Protein AF-0000000083162204 (afdb_homodimer)

Secondary structure (DSSP, 8-state):
-PEEEEEEEEE-TTSSHHHHHHHHHHS---SS-----SEEEEEEEEETTEEEEEEEEE--SS---HHHHHHHHHH-SEEEEEEETT-HHHHHHHHHHHHHHHHHHHHHHHH-SS---S--SS---S-EEEEEE-TT--TT--S-HHHHHHHHHHTT-EEEE-BTTTTBSHHHHHHHHHHHHHHHHHHHHHHHHHHHHHSS----------------------/-PEEEEEEEEE-TTSSHHHHHHHHHH----S------SEEEEEEEEETTEEEEEEEEE--SS---HHHHHHHHHH-SEEEEEEETT-HHHHHHHHHHHHHHHHHHHHHHHH-SS------SS---S-EEEEEE-TT--TT--S-HHHHHHHHHHTT-EEEE-BTTTTBSHHHHHHHHHHHHHHHHHHHHHHHHHHHHTTTT---------------------

Structure (mmCIF, N/CA/C/O backbone):
data_AF-0000000083162204-model_v1
#
loop_
_entity.id
_entity.type
_entity.pdbx_description
1 polymer 'P-loop containing nucleoside triphosphate hydrolase protein'
#
loop_
_atom_site.group_PDB
_atom_site.id
_atom_site.type_symbol
_atom_site.label_atom_id
_atom_site.label_alt_id
_atom_site.label_comp_id
_atom_site.label_asym_id
_atom_site.label_entity_id
_atom_site.label_seq_id
_atom_site.pdbx_PDB_ins_code
_atom_site.Cartn_x
_atom_site.Cartn_y
_atom_site.Cartn_z
_atom_site.occupancy
_atom_site.B_iso_or_equiv
_atom_site.auth_seq_id
_atom_site.auth_comp_id
_atom_site.auth_asym_id
_atom_site.auth_atom_id
_atom_site.pdbx_PDB_model_num
ATOM 1 N N . MET A 1 1 ? -14 3.074 -16.078 1 61.66 1 MET A N 1
ATOM 2 C CA . MET A 1 1 ? -13.148 3.105 -14.898 1 61.66 1 MET A CA 1
ATOM 3 C C . MET A 1 1 ? -12.094 2.002 -14.953 1 61.66 1 MET A C 1
ATOM 5 O O . MET A 1 1 ? -12.344 0.926 -15.5 1 61.66 1 MET A O 1
ATOM 9 N N . PRO A 1 2 ? -10.898 2.344 -14.672 1 74.44 2 PRO A N 1
ATOM 10 C CA . PRO A 1 2 ? -9.891 1.287 -14.805 1 74.44 2 PRO A CA 1
ATOM 11 C C . PRO A 1 2 ? -10.258 0.029 -14.016 1 74.44 2 PRO A C 1
ATOM 13 O O . PRO A 1 2 ? -10.906 0.115 -12.969 1 74.44 2 PRO A O 1
ATOM 16 N N . ASP A 1 3 ? -9.992 -1.055 -14.664 1 86 3 ASP A N 1
ATOM 17 C CA . ASP A 1 3 ? -10.281 -2.316 -13.992 1 86 3 ASP A CA 1
ATOM 18 C C . ASP A 1 3 ? -9.359 -2.521 -12.797 1 86 3 ASP A C 1
ATOM 20 O O . ASP A 1 3 ? -8.203 -2.09 -12.812 1 86 3 ASP A O 1
ATOM 24 N N . ARG A 1 4 ? -9.867 -3.037 -11.766 1 89.56 4 ARG A N 1
ATOM 25 C CA . ARG A 1 4 ? -9.094 -3.406 -10.586 1 89.56 4 ARG A CA 1
ATOM 26 C C . ARG A 1 4 ? -8.742 -4.891 -10.602 1 89.56 4 ARG A C 1
ATOM 28 O O . ARG A 1 4 ? -9.594 -5.73 -10.898 1 89.56 4 ARG A O 1
ATOM 35 N N . VAL A 1 5 ? -7.477 -5.164 -10.367 1 92.5 5 VAL A N 1
ATOM 36 C CA . VAL A 1 5 ? -7.012 -6.543 -10.352 1 92.5 5 VAL A CA 1
ATOM 37 C C . VAL A 1 5 ? -6.469 -6.887 -8.961 1 92.5 5 VAL A C 1
ATOM 39 O O . VAL A 1 5 ? -5.535 -6.246 -8.477 1 92.5 5 VAL A O 1
ATOM 42 N N . LYS A 1 6 ? -7.074 -7.867 -8.359 1 94 6 LYS A N 1
ATOM 43 C CA . LYS A 1 6 ? -6.605 -8.312 -7.055 1 94 6 LYS A CA 1
ATOM 44 C C . LYS A 1 6 ? -5.531 -9.391 -7.195 1 94 6 LYS A C 1
ATOM 46 O O . LYS A 1 6 ? -5.812 -10.492 -7.676 1 94 6 LYS A O 1
ATOM 51 N N . VAL A 1 7 ? -4.367 -9.016 -6.738 1 94.88 7 VAL A N 1
ATOM 52 C CA . VAL A 1 7 ? -3.219 -9.906 -6.863 1 94.88 7 VAL A CA 1
ATOM 53 C C . VAL A 1 7 ? -2.777 -10.375 -5.477 1 94.88 7 VAL A C 1
ATOM 55 O O . VAL A 1 7 ? -2.551 -9.555 -4.582 1 94.88 7 VAL A O 1
ATOM 58 N N . VAL A 1 8 ? -2.672 -11.688 -5.297 1 95.25 8 VAL A N 1
ATOM 59 C CA . VAL A 1 8 ? -2.182 -12.234 -4.039 1 95.25 8 VAL A CA 1
ATOM 60 C C . VAL A 1 8 ? -0.792 -12.836 -4.242 1 95.25 8 VAL A C 1
ATOM 62 O O . VAL A 1 8 ? -0.603 -13.703 -5.094 1 95.25 8 VAL A O 1
ATOM 65 N N . VAL A 1 9 ? 0.174 -12.344 -3.459 1 96.12 9 VAL A N 1
ATOM 66 C CA . VAL A 1 9 ? 1.549 -12.82 -3.557 1 96.12 9 VAL A CA 1
ATOM 67 C C . VAL A 1 9 ? 1.85 -13.773 -2.4 1 96.12 9 VAL A C 1
ATOM 69 O O . VAL A 1 9 ? 1.73 -13.398 -1.231 1 96.12 9 VAL A O 1
ATOM 72 N N . VAL A 1 10 ? 2.25 -15.016 -2.752 1 95.19 10 VAL A N 1
ATOM 73 C CA . VAL A 1 10 ? 2.436 -16.062 -1.755 1 95.19 10 VAL A CA 1
ATOM 74 C C . VAL A 1 10 ? 3.818 -16.688 -1.917 1 95.19 10 VAL A C 1
ATOM 76 O O . VAL A 1 10 ? 4.352 -16.75 -3.027 1 95.19 10 VAL A O 1
ATOM 79 N N . GLY A 1 11 ? 4.375 -17.109 -0.821 1 96.19 11 GLY A N 1
ATOM 80 C CA . GLY A 1 11 ? 5.668 -17.781 -0.78 1 96.19 11 GLY A CA 1
ATOM 81 C C . GLY A 1 11 ? 6.281 -17.797 0.606 1 96.19 11 GLY A C 1
ATOM 82 O O . GLY A 1 11 ? 5.762 -17.188 1.533 1 96.19 11 GLY A O 1
ATOM 83 N N . ASP A 1 12 ? 7.438 -18.438 0.672 1 96.12 12 ASP A N 1
ATOM 84 C CA . ASP A 1 12 ? 8.125 -18.562 1.956 1 96.12 12 ASP A CA 1
ATOM 85 C C . ASP A 1 12 ? 8.609 -17.203 2.453 1 96.12 12 ASP A C 1
ATOM 87 O O . ASP A 1 12 ? 8.719 -16.25 1.673 1 96.12 12 ASP A O 1
ATOM 91 N N . GLU A 1 13 ? 8.828 -17.203 3.812 1 94.62 13 GLU A N 1
ATOM 92 C CA . GLU A 1 13 ? 9.5 -16.031 4.371 1 94.62 13 GLU A CA 1
ATOM 93 C C . GLU A 1 13 ? 10.906 -15.875 3.787 1 94.62 13 GLU A C 1
ATOM 95 O O . GLU A 1 13 ? 11.625 -16.859 3.619 1 94.62 13 GLU A O 1
ATOM 100 N N . GLY A 1 14 ? 11.18 -14.648 3.328 1 94.69 14 GLY A N 1
ATOM 101 C CA . GLY A 1 14 ? 12.555 -14.359 2.936 1 94.69 14 GLY A CA 1
ATOM 102 C C . GLY A 1 14 ? 12.797 -14.547 1.451 1 94.69 14 GLY A C 1
ATOM 103 O O . GLY A 1 14 ? 13.891 -14.25 0.955 1 94.69 14 GLY A O 1
ATOM 104 N N . VAL A 1 15 ? 11.789 -15.031 0.707 1 97.25 15 VAL A N 1
ATOM 105 C CA . VAL A 1 15 ? 12.031 -15.312 -0.704 1 97.25 15 VAL A CA 1
ATOM 106 C C . VAL A 1 15 ? 12.047 -14.008 -1.495 1 97.25 15 VAL A C 1
ATOM 108 O O . VAL A 1 15 ? 12.492 -13.969 -2.645 1 97.25 15 VAL A O 1
ATOM 111 N N . GLY A 1 16 ? 11.461 -12.922 -0.938 1 96.69 16 GLY A N 1
ATOM 112 C CA . GLY A 1 16 ? 11.516 -11.625 -1.58 1 96.69 16 GLY A CA 1
ATOM 113 C C . GLY A 1 16 ? 10.164 -11.148 -2.082 1 96.69 16 GLY A C 1
ATOM 114 O O . GLY A 1 16 ? 10.086 -10.383 -3.049 1 96.69 16 GLY A O 1
ATOM 115 N N . LYS A 1 17 ? 9.039 -11.656 -1.472 1 96.75 17 LYS A N 1
ATOM 116 C CA . LYS A 1 17 ? 7.703 -11.195 -1.852 1 96.75 17 LYS A CA 1
ATOM 117 C C . LYS A 1 17 ? 7.582 -9.68 -1.716 1 96.75 17 LYS A C 1
ATOM 119 O O . LYS A 1 17 ? 7.203 -8.992 -2.668 1 96.75 17 LYS A O 1
ATOM 124 N N . SER A 1 18 ? 7.93 -9.211 -0.533 1 93.44 18 SER A N 1
ATOM 125 C CA . SER A 1 18 ? 7.828 -7.781 -0.262 1 93.44 18 SER A CA 1
ATOM 126 C C . SER A 1 18 ? 8.781 -6.984 -1.144 1 93.44 18 SER A C 1
ATOM 128 O O . SER A 1 18 ? 8.445 -5.891 -1.601 1 93.44 18 SER A O 1
ATOM 130 N N . ALA A 1 19 ? 9.953 -7.523 -1.341 1 95.19 19 ALA A N 1
ATOM 131 C CA . ALA A 1 19 ? 10.93 -6.836 -2.184 1 95.19 19 ALA A CA 1
ATOM 132 C C . ALA A 1 19 ? 10.406 -6.676 -3.607 1 95.19 19 ALA A C 1
ATOM 134 O O . ALA A 1 19 ? 10.578 -5.621 -4.223 1 95.19 19 ALA A O 1
ATOM 135 N N . LEU A 1 20 ? 9.789 -7.723 -4.164 1 96.38 20 LEU A N 1
ATOM 136 C CA . LEU A 1 20 ? 9.211 -7.664 -5.504 1 96.38 20 LEU A CA 1
ATOM 137 C C . LEU A 1 20 ? 8.117 -6.605 -5.578 1 96.38 20 LEU A C 1
ATOM 139 O O . LEU A 1 20 ? 8.078 -5.82 -6.527 1 96.38 20 LEU A O 1
ATOM 143 N N . ILE A 1 21 ? 7.297 -6.586 -4.562 1 94.94 21 ILE A N 1
ATOM 144 C CA . ILE A 1 21 ? 6.164 -5.672 -4.527 1 94.94 21 ILE A CA 1
ATOM 145 C C . ILE A 1 21 ? 6.668 -4.23 -4.418 1 94.94 21 ILE A C 1
ATOM 147 O O . ILE A 1 21 ? 6.184 -3.346 -5.125 1 94.94 21 ILE A O 1
ATOM 151 N N . LEU A 1 22 ? 7.613 -3.98 -3.582 1 92.31 22 LEU A N 1
ATOM 152 C CA . LEU A 1 22 ? 8.172 -2.646 -3.396 1 92.31 22 LEU A CA 1
ATOM 153 C C . LEU A 1 22 ? 8.859 -2.164 -4.668 1 92.31 22 LEU A C 1
ATOM 155 O O . LEU A 1 22 ? 8.75 -0.992 -5.035 1 92.31 22 LEU A O 1
ATOM 159 N N . ARG A 1 23 ? 9.562 -3.072 -5.273 1 93.38 23 ARG A N 1
ATOM 160 C CA . ARG A 1 23 ? 10.211 -2.732 -6.535 1 93.38 23 ARG A CA 1
ATOM 161 C C . ARG A 1 23 ? 9.18 -2.367 -7.602 1 93.38 23 ARG A C 1
ATOM 163 O O . ARG A 1 23 ? 9.328 -1.355 -8.289 1 93.38 23 ARG A O 1
ATOM 170 N N . LEU A 1 24 ? 8.148 -3.152 -7.688 1 93.19 24 LEU A N 1
ATOM 171 C CA . LEU A 1 24 ? 7.098 -2.936 -8.68 1 93.19 24 LEU A CA 1
ATOM 172 C C . LEU A 1 24 ? 6.391 -1.607 -8.438 1 93.19 24 LEU A C 1
ATOM 174 O O . LEU A 1 24 ? 6.238 -0.806 -9.367 1 93.19 24 LEU A O 1
ATOM 178 N N . CYS A 1 25 ? 6.031 -1.373 -7.211 1 90.94 25 CYS A N 1
ATOM 179 C CA . CYS A 1 25 ? 5.117 -0.274 -6.914 1 90.94 25 CYS A CA 1
ATOM 180 C C . CYS A 1 25 ? 5.887 1.019 -6.664 1 90.94 25 CYS A C 1
ATOM 182 O O . CYS A 1 25 ? 5.383 2.109 -6.941 1 90.94 25 CYS A O 1
ATOM 184 N N . PHE A 1 26 ? 7.133 0.895 -6.207 1 87.5 26 PHE A N 1
ATOM 185 C CA . PHE A 1 26 ? 7.77 2.119 -5.734 1 87.5 26 PHE A CA 1
ATOM 186 C C . PHE A 1 26 ? 9.211 2.203 -6.223 1 87.5 26 PHE A C 1
ATOM 188 O O . PHE A 1 26 ? 9.961 3.092 -5.809 1 87.5 26 PHE A O 1
ATOM 195 N N . ASP A 1 27 ? 9.594 1.269 -7.039 1 89.62 27 ASP A N 1
ATOM 196 C CA . ASP A 1 27 ? 10.953 1.229 -7.555 1 89.62 27 ASP A CA 1
ATOM 197 C C . ASP A 1 27 ? 11.977 1.289 -6.422 1 89.62 27 ASP A C 1
ATOM 199 O O . ASP A 1 27 ? 12.914 2.084 -6.465 1 89.62 27 ASP A O 1
ATOM 203 N N . HIS A 1 28 ? 11.648 0.49 -5.41 1 88.06 28 HIS A N 1
ATOM 204 C CA . HIS A 1 28 ? 12.492 0.497 -4.219 1 88.06 28 HIS A CA 1
ATOM 205 C C . HIS A 1 28 ? 12.938 -0.914 -3.852 1 88.06 28 HIS A C 1
ATOM 207 O O . HIS A 1 28 ? 12.172 -1.87 -3.992 1 88.06 28 HIS A O 1
ATOM 213 N N . PHE A 1 29 ? 14.211 -0.949 -3.51 1 90.38 29 PHE A N 1
ATOM 214 C CA . PHE A 1 29 ? 14.742 -2.178 -2.932 1 90.38 29 PHE A CA 1
ATOM 215 C C . PHE A 1 29 ? 15.484 -1.887 -1.633 1 90.38 29 PHE A C 1
ATOM 217 O O . PHE A 1 29 ? 16.391 -1.05 -1.603 1 90.38 29 PHE A O 1
ATOM 224 N N . SER A 1 30 ? 14.828 -2.738 -0.616 1 82.81 30 SER A N 1
ATOM 225 C CA . SER A 1 30 ? 15.516 -2.625 0.665 1 82.81 30 SER A CA 1
ATOM 226 C C . SER A 1 30 ? 16.438 -3.811 0.9 1 82.81 30 SER A C 1
ATOM 228 O O . SER A 1 30 ? 16.125 -4.938 0.506 1 82.81 30 SER A O 1
ATOM 230 N N . GLY A 1 31 ? 17.734 -3.619 1.082 1 79.44 31 GLY A N 1
ATOM 231 C CA . GLY A 1 31 ? 18.672 -4.703 1.36 1 79.44 31 GLY A CA 1
ATOM 232 C C . GLY A 1 31 ? 18.391 -5.406 2.674 1 79.44 31 GLY A C 1
ATOM 233 O O . GLY A 1 31 ? 19.047 -6.391 3.01 1 79.44 31 GLY A O 1
ATOM 234 N N . THR A 1 32 ? 17.344 -5.004 3.422 1 77.94 32 THR A N 1
ATOM 235 C CA . THR A 1 32 ? 17.031 -5.59 4.723 1 77.94 32 THR A CA 1
ATOM 236 C C . THR A 1 32 ? 15.695 -6.328 4.68 1 77.94 32 THR A C 1
ATOM 238 O O . THR A 1 32 ? 14.75 -5.879 4.027 1 77.94 32 THR A O 1
ATOM 241 N N . HIS A 1 33 ? 15.75 -7.496 5.266 1 79.31 33 HIS A N 1
ATOM 242 C CA . HIS A 1 33 ? 14.516 -8.266 5.379 1 79.31 33 HIS A CA 1
ATOM 243 C C . HIS A 1 33 ? 13.789 -7.949 6.68 1 79.31 33 HIS A C 1
ATOM 245 O O . HIS A 1 33 ? 14.391 -7.984 7.758 1 79.31 33 HIS A O 1
ATOM 251 N N . GLU A 1 34 ? 12.562 -7.57 6.512 1 79.19 34 GLU A N 1
ATOM 252 C CA . GLU A 1 34 ? 11.641 -7.457 7.637 1 79.19 34 GLU A CA 1
ATOM 253 C C . GLU A 1 34 ? 10.422 -8.359 7.445 1 79.19 34 GLU A C 1
ATOM 255 O O . GLU A 1 34 ? 9.781 -8.328 6.391 1 79.19 34 GLU A O 1
ATOM 260 N N . ALA A 1 35 ? 10.289 -9.188 8.492 1 81.44 35 ALA A N 1
ATOM 261 C CA . ALA A 1 35 ? 9.141 -10.086 8.398 1 81.44 35 ALA A CA 1
ATOM 262 C C . ALA A 1 35 ? 7.855 -9.312 8.125 1 81.44 35 ALA A C 1
ATOM 264 O O . ALA A 1 35 ? 7.613 -8.266 8.727 1 81.44 35 ALA A O 1
ATOM 265 N N . THR A 1 36 ? 7.18 -9.852 7.176 1 81.94 36 THR A N 1
ATOM 266 C CA . THR A 1 36 ? 5.984 -9.148 6.73 1 81.94 36 THR A CA 1
ATOM 267 C C . THR A 1 36 ? 4.758 -9.609 7.508 1 81.94 36 THR A C 1
ATOM 269 O O . THR A 1 36 ? 4.602 -10.805 7.77 1 81.94 36 THR A O 1
ATOM 272 N N . ALA A 1 37 ? 4.078 -8.602 7.918 1 84 37 ALA A N 1
ATOM 273 C CA . ALA A 1 37 ? 2.689 -8.891 8.266 1 84 37 ALA A CA 1
ATOM 274 C C . ALA A 1 37 ? 1.81 -8.938 7.02 1 84 37 ALA A C 1
ATOM 276 O O . ALA A 1 37 ? 2.316 -9.023 5.898 1 84 37 ALA A O 1
ATOM 277 N N . ASP A 1 38 ? 0.421 -9.023 7.074 1 82.38 38 ASP A N 1
ATOM 278 C CA . ASP A 1 38 ? -0.467 -8.977 5.914 1 82.38 38 ASP A CA 1
ATOM 279 C C . ASP A 1 38 ? -0.758 -7.539 5.5 1 82.38 38 ASP A C 1
ATOM 281 O O . ASP A 1 38 ? -1.565 -6.855 6.133 1 82.38 38 ASP A O 1
ATOM 285 N N . ASP A 1 39 ? 0.045 -7.129 4.48 1 88.94 39 ASP A N 1
ATOM 286 C CA . ASP A 1 39 ? -0.05 -5.762 3.984 1 88.94 39 ASP A CA 1
ATOM 287 C C . ASP A 1 39 ? -0.672 -5.723 2.59 1 88.94 39 ASP A C 1
ATOM 289 O O . ASP A 1 39 ? -0.702 -6.738 1.892 1 88.94 39 ASP A O 1
ATOM 293 N N . SER A 1 40 ? -1.24 -4.625 2.301 1 92.88 40 SER A N 1
ATOM 294 C CA . SER A 1 40 ? -1.782 -4.488 0.954 1 92.88 40 SER A CA 1
ATOM 295 C C . SER A 1 40 ? -1.433 -3.133 0.352 1 92.88 40 SER A C 1
ATOM 297 O O . SER A 1 40 ? -1.23 -2.158 1.079 1 92.88 40 SER A O 1
ATOM 299 N N . ILE A 1 41 ? -1.244 -3.145 -0.912 1 93.69 41 ILE A N 1
ATOM 300 C CA . ILE A 1 41 ? -0.942 -1.939 -1.678 1 93.69 41 ILE A CA 1
ATOM 301 C C . ILE A 1 41 ? -1.888 -1.837 -2.873 1 93.69 41 ILE A C 1
ATOM 303 O O . ILE A 1 41 ? -2.08 -2.811 -3.605 1 93.69 41 ILE A O 1
ATOM 307 N N . ARG A 1 42 ? -2.539 -0.731 -2.988 1 92.44 42 ARG A N 1
ATOM 308 C CA . ARG A 1 42 ? -3.291 -0.424 -4.203 1 92.44 42 ARG A CA 1
ATOM 309 C C . ARG A 1 42 ? -2.582 0.642 -5.031 1 92.44 42 ARG A C 1
ATOM 311 O O . ARG A 1 42 ? -2.367 1.761 -4.559 1 92.44 42 ARG A O 1
ATOM 318 N N . LYS A 1 43 ? -2.254 0.245 -6.188 1 91.69 43 LYS A N 1
ATOM 319 C CA . LYS A 1 43 ? -1.462 1.114 -7.051 1 91.69 43 LYS A CA 1
ATOM 320 C C . LYS A 1 43 ? -2.014 1.124 -8.477 1 91.69 43 LYS A C 1
ATOM 322 O O . LYS A 1 43 ? -2.348 0.072 -9.023 1 91.69 43 LYS A O 1
ATOM 327 N N . THR A 1 44 ? -2.168 2.346 -8.992 1 87.5 44 THR A N 1
ATOM 328 C CA . THR A 1 44 ? -2.529 2.463 -10.398 1 87.5 44 THR A CA 1
ATOM 329 C C . THR A 1 44 ? -1.346 2.105 -11.289 1 87.5 44 THR A C 1
ATOM 331 O O . THR A 1 44 ? -0.211 2.5 -11.016 1 87.5 44 THR A O 1
ATOM 334 N N . ALA A 1 45 ? -1.592 1.302 -12.344 1 87.06 45 ALA A N 1
ATOM 335 C CA . ALA A 1 45 ? -0.558 0.866 -13.281 1 87.06 45 ALA A CA 1
ATOM 336 C C . ALA A 1 45 ? -1.099 0.8 -14.703 1 87.06 45 ALA A C 1
ATOM 338 O O . ALA A 1 45 ? -2.309 0.905 -14.922 1 87.06 45 ALA A O 1
ATOM 339 N N . VAL A 1 46 ? -0.164 0.81 -15.656 1 88 46 VAL A N 1
ATOM 340 C CA . VAL A 1 46 ? -0.519 0.624 -17.062 1 88 46 VAL A CA 1
ATOM 341 C C . VAL A 1 46 ? 0.051 -0.699 -17.562 1 88 46 VAL A C 1
ATOM 343 O O . VAL A 1 46 ? 1.263 -0.921 -17.516 1 88 46 VAL A O 1
ATOM 346 N N . VAL A 1 47 ? -0.859 -1.57 -17.969 1 89.38 47 VAL A N 1
ATOM 347 C CA . VAL A 1 47 ? -0.473 -2.857 -18.547 1 89.38 47 VAL A CA 1
ATOM 348 C C . VAL A 1 47 ? -0.945 -2.941 -20 1 89.38 47 VAL A C 1
ATOM 350 O O . VAL A 1 47 ? -2.145 -2.861 -20.266 1 89.38 47 VAL A O 1
ATOM 353 N N . ASP A 1 48 ? 0.058 -3.141 -20.938 1 86.5 48 ASP A N 1
ATOM 354 C CA . ASP A 1 48 ? -0.212 -3.203 -22.375 1 86.5 48 ASP A CA 1
ATOM 355 C C . ASP A 1 48 ? -1.039 -2.002 -22.828 1 86.5 48 ASP A C 1
ATOM 357 O O . ASP A 1 48 ? -2.049 -2.162 -23.516 1 86.5 48 ASP A O 1
ATOM 361 N N . GLY A 1 49 ? -0.786 -0.863 -22.328 1 87 49 GLY A N 1
ATOM 362 C CA . GLY A 1 49 ? -1.376 0.393 -22.766 1 87 49 GLY A CA 1
ATOM 363 C C . GLY A 1 49 ? -2.695 0.7 -22.078 1 87 49 GLY A C 1
ATOM 364 O O . GLY A 1 49 ? -3.295 1.75 -22.328 1 87 49 GLY A O 1
ATOM 365 N N . GLN A 1 50 ? -3.152 -0.203 -21.281 1 89.69 50 GLN A N 1
ATOM 366 C CA . GLN A 1 50 ? -4.422 -0.003 -20.594 1 89.69 50 GLN A CA 1
ATOM 367 C C . GLN A 1 50 ? -4.207 0.193 -19.094 1 89.69 50 GLN A C 1
ATOM 369 O O . GLN A 1 50 ? -3.492 -0.583 -18.453 1 89.69 50 GLN A O 1
ATOM 374 N N . GLU A 1 51 ? -4.844 1.216 -18.562 1 88.62 51 GLU A N 1
ATOM 375 C CA . GLU A 1 51 ? -4.738 1.532 -17.141 1 88.62 51 GLU A CA 1
ATOM 376 C C . GLU A 1 51 ? -5.477 0.505 -16.297 1 88.62 51 GLU A C 1
ATOM 378 O O . GLU A 1 51 ? -6.508 -0.028 -16.703 1 88.62 51 GLU A O 1
ATOM 383 N N . CYS A 1 52 ? -4.957 0.218 -15.188 1 90.25 52 CYS A N 1
ATOM 384 C CA . CYS A 1 52 ? -5.621 -0.624 -14.195 1 90.25 52 CYS A CA 1
ATOM 385 C C . CYS A 1 52 ? -5.141 -0.291 -12.789 1 90.25 52 CYS A C 1
ATOM 387 O O . CYS A 1 52 ? -4.172 0.449 -12.617 1 90.25 52 CYS A O 1
ATOM 389 N N . VAL A 1 53 ? -5.906 -0.7 -11.82 1 92.31 53 VAL A N 1
ATOM 390 C CA . VAL A 1 53 ? -5.508 -0.585 -10.422 1 92.31 53 VAL A CA 1
ATOM 391 C C . VAL A 1 53 ? -5.094 -1.956 -9.891 1 92.31 53 VAL A C 1
ATOM 393 O O . VAL A 1 53 ? -5.898 -2.891 -9.875 1 92.31 53 VAL A O 1
ATOM 396 N N . LEU A 1 54 ? -3.828 -2.037 -9.531 1 93.62 54 LEU A N 1
ATOM 397 C CA . LEU A 1 54 ? -3.35 -3.26 -8.898 1 93.62 54 LEU A CA 1
ATOM 398 C C . LEU A 1 54 ? -3.619 -3.23 -7.395 1 93.62 54 LEU A C 1
ATOM 400 O O . LEU A 1 54 ? -3.209 -2.295 -6.703 1 93.62 54 LEU A O 1
ATOM 404 N N . ASP A 1 55 ? -4.402 -4.148 -6.969 1 94.69 55 ASP A N 1
ATOM 405 C CA . ASP A 1 55 ? -4.637 -4.379 -5.547 1 94.69 55 ASP A CA 1
ATOM 406 C C . ASP A 1 55 ? -3.865 -5.602 -5.055 1 94.69 55 ASP A C 1
ATOM 408 O O . ASP A 1 55 ? -4.34 -6.734 -5.176 1 94.69 55 ASP A O 1
ATOM 412 N N . ILE A 1 56 ? -2.738 -5.277 -4.406 1 95.81 56 ILE A N 1
ATOM 413 C CA . ILE A 1 56 ? -1.772 -6.336 -4.129 1 95.81 56 ILE A CA 1
ATOM 414 C C . ILE A 1 56 ? -1.807 -6.684 -2.643 1 95.81 56 ILE A C 1
ATOM 416 O O . ILE A 1 56 ? -1.691 -5.805 -1.787 1 95.81 56 ILE A O 1
ATOM 420 N N . ILE A 1 57 ? -1.97 -7.941 -2.389 1 94.56 57 ILE A N 1
ATOM 421 C CA . ILE A 1 57 ? -1.882 -8.453 -1.024 1 94.56 57 ILE A CA 1
ATOM 422 C C . ILE A 1 57 ? -0.528 -9.125 -0.812 1 94.56 57 ILE A C 1
ATOM 424 O O . ILE A 1 57 ? -0.199 -10.102 -1.494 1 94.56 57 ILE A O 1
ATOM 428 N N . ASP A 1 58 ? 0.25 -8.531 0.071 1 94.69 58 ASP A N 1
ATOM 429 C CA . ASP A 1 58 ? 1.518 -9.109 0.511 1 94.69 58 ASP A CA 1
ATOM 430 C C . ASP A 1 58 ? 1.318 -10.008 1.728 1 94.69 58 ASP A C 1
ATOM 432 O O . ASP A 1 58 ? 1.2 -9.523 2.854 1 94.69 58 ASP A O 1
ATOM 436 N N . THR A 1 59 ? 1.352 -11.266 1.487 1 93.44 59 THR A N 1
ATOM 437 C CA . THR A 1 59 ? 1.069 -12.203 2.57 1 93.44 59 THR A CA 1
ATOM 438 C C . THR A 1 59 ? 2.326 -12.477 3.393 1 93.44 59 THR A C 1
ATOM 440 O O . THR A 1 59 ? 3.443 -12.352 2.887 1 93.44 59 THR A O 1
ATOM 443 N N . ALA A 1 60 ? 2.131 -12.836 4.652 1 90.31 60 ALA A N 1
ATOM 444 C CA . ALA A 1 60 ? 3.26 -13.297 5.457 1 90.31 60 ALA A CA 1
ATOM 445 C C . ALA A 1 60 ? 3.777 -14.641 4.957 1 90.31 60 ALA A C 1
ATOM 447 O O . ALA A 1 60 ? 2.998 -15.492 4.523 1 90.31 60 ALA A O 1
ATOM 448 N N . GLY A 1 61 ? 5.105 -14.836 5.004 1 85.06 61 GLY A N 1
ATOM 449 C CA . GLY A 1 61 ? 5.699 -16.094 4.562 1 85.06 61 GLY A CA 1
ATOM 450 C C . GLY A 1 61 ? 5.629 -17.188 5.605 1 85.06 61 GLY A C 1
ATOM 451 O O . GLY A 1 61 ? 6 -18.328 5.34 1 85.06 61 GLY A O 1
ATOM 452 N N . ARG A 1 62 ? 5.223 -16.797 6.707 1 82.88 62 ARG A N 1
ATOM 453 C CA . ARG A 1 62 ? 5.031 -17.797 7.762 1 82.88 62 ARG A CA 1
ATOM 454 C C . ARG A 1 62 ? 3.625 -18.375 7.715 1 82.88 62 ARG A C 1
ATOM 456 O O . ARG A 1 62 ? 2.803 -17.969 6.891 1 82.88 62 ARG A O 1
ATOM 463 N N . GLU A 1 63 ? 3.518 -19.359 8.516 1 75.62 63 GLU A N 1
ATOM 464 C CA . GLU A 1 63 ? 2.201 -19.984 8.602 1 75.62 63 GLU A CA 1
ATOM 465 C C . GLU A 1 63 ? 1.129 -18.969 8.984 1 75.62 63 GLU A C 1
ATOM 467 O O . GLU A 1 63 ? 1.326 -18.172 9.898 1 75.62 63 GLU A O 1
ATOM 472 N N . GLN A 1 64 ? 0.147 -19.031 8.227 1 79.06 64 GLN A N 1
ATOM 473 C CA . GLN A 1 64 ? -0.977 -18.125 8.445 1 79.06 64 GLN A CA 1
ATOM 474 C C . GLN A 1 64 ? -2.178 -18.875 9.023 1 79.06 64 GLN A C 1
ATOM 476 O O . GLN A 1 64 ? -2.299 -20.094 8.859 1 79.06 64 GLN A O 1
ATOM 481 N N . TYR A 1 65 ? -3.008 -18.078 9.633 1 79.19 65 TYR A N 1
ATOM 482 C CA . TYR A 1 65 ? -4.293 -18.625 10.047 1 79.19 65 TYR A CA 1
ATOM 483 C C . TYR A 1 65 ? -5.121 -19.047 8.828 1 79.19 65 TYR A C 1
ATOM 485 O O . TYR A 1 65 ? -5.109 -18.359 7.805 1 79.19 65 TYR A O 1
ATOM 493 N N . ALA A 1 66 ? -5.805 -20.062 9.023 1 79.06 66 ALA A N 1
ATOM 494 C CA . ALA A 1 66 ? -6.609 -20.625 7.938 1 79.06 66 ALA A CA 1
ATOM 495 C C . ALA A 1 66 ? -7.617 -19.594 7.43 1 79.06 66 ALA A C 1
ATOM 497 O O . ALA A 1 66 ? -7.844 -19.484 6.219 1 79.06 66 ALA A O 1
ATOM 498 N N . THR A 1 67 ? -8.188 -18.875 8.359 1 83.06 67 THR A N 1
ATOM 499 C CA . THR A 1 67 ? -9.211 -17.906 7.992 1 83.06 67 THR A CA 1
ATOM 500 C C . THR A 1 67 ? -8.625 -16.812 7.109 1 83.06 67 THR A C 1
ATOM 502 O O . THR A 1 67 ? -9.242 -16.391 6.129 1 83.06 67 THR A O 1
ATOM 505 N N . LEU A 1 68 ? -7.457 -16.375 7.438 1 83.94 68 LEU A N 1
ATOM 506 C CA . LEU A 1 68 ? -6.816 -15.32 6.656 1 83.94 68 LEU A CA 1
ATOM 507 C C . LEU A 1 68 ? -6.434 -15.828 5.27 1 83.94 68 LEU A C 1
ATOM 509 O O . LEU A 1 68 ? -6.629 -15.125 4.273 1 83.94 68 LEU A O 1
ATOM 513 N N . LEU A 1 69 ? -5.969 -17.016 5.309 1 82.12 69 LEU A N 1
ATOM 514 C CA . LEU A 1 69 ? -5.613 -17.641 4.039 1 82.12 69 LEU A CA 1
ATOM 515 C C . LEU A 1 69 ? -6.836 -17.766 3.129 1 82.12 69 LEU A C 1
ATOM 517 O O . LEU A 1 69 ? -6.766 -17.422 1.945 1 82.12 69 LEU A O 1
ATOM 521 N N . GLU A 1 70 ? -7.824 -18.172 3.719 1 83.81 70 GLU A N 1
ATOM 522 C CA . GLU A 1 70 ? -9.062 -18.312 2.961 1 83.81 70 GLU A CA 1
ATOM 523 C C . GLU A 1 70 ? -9.539 -16.969 2.42 1 83.81 70 GLU A C 1
ATOM 525 O O . GLU A 1 70 ? -10 -16.891 1.279 1 83.81 70 GLU A O 1
ATOM 530 N N . GLN A 1 71 ? -9.477 -16.062 3.207 1 86.94 71 GLN A N 1
ATOM 531 C CA . GLN A 1 71 ? -9.906 -14.727 2.803 1 86.94 71 GLN A CA 1
ATOM 532 C C . GLN A 1 71 ? -9.078 -14.219 1.621 1 86.94 71 GLN A C 1
ATOM 534 O O . GLN A 1 71 ? -9.633 -13.688 0.656 1 86.94 71 GLN A O 1
ATOM 539 N N . TRP A 1 72 ? -7.789 -14.398 1.643 1 89.06 72 TRP A N 1
ATOM 540 C CA . TRP A 1 72 ? -6.918 -13.953 0.562 1 89.06 72 TRP A CA 1
ATOM 541 C C . TRP A 1 72 ? -7.219 -14.703 -0.729 1 89.06 72 TRP A C 1
ATOM 543 O O . TRP A 1 72 ? -7.32 -14.102 -1.799 1 89.06 72 TRP A O 1
ATOM 553 N N . MET A 1 73 ? -7.406 -15.953 -0.524 1 85.5 73 MET A N 1
ATOM 554 C CA . MET A 1 73 ? -7.602 -16.797 -1.698 1 85.5 73 MET A CA 1
ATOM 555 C C . MET A 1 73 ? -8.961 -16.531 -2.34 1 85.5 73 MET A C 1
ATOM 557 O O . MET A 1 73 ? -9.102 -16.609 -3.562 1 85.5 73 MET A O 1
ATOM 561 N N . ARG A 1 74 ? -9.867 -16.266 -1.504 1 84.75 74 ARG A N 1
ATOM 562 C CA . ARG A 1 74 ? -11.211 -15.992 -2.012 1 84.75 74 ARG A CA 1
ATOM 563 C C . ARG A 1 74 ? -11.234 -14.688 -2.801 1 84.75 74 ARG A C 1
ATOM 565 O O . ARG A 1 74 ? -11.867 -14.602 -3.852 1 84.75 74 ARG A O 1
ATOM 572 N N . GLN A 1 75 ? -10.477 -13.758 -2.373 1 86.75 75 GLN A N 1
ATOM 573 C CA . GLN A 1 75 ? -10.492 -12.43 -2.982 1 86.75 75 GLN A CA 1
ATOM 574 C C . GLN A 1 75 ? -9.531 -12.352 -4.164 1 86.75 75 GLN A C 1
ATOM 576 O O . GLN A 1 75 ? -9.734 -11.562 -5.086 1 86.75 75 GLN A O 1
ATOM 581 N N . GLY A 1 76 ? -8.617 -13.234 -4.141 1 92 76 GLY A N 1
ATOM 582 C CA . GLY A 1 76 ? -7.57 -13.156 -5.148 1 92 76 GLY A CA 1
ATOM 583 C C . GLY A 1 76 ? -8.062 -13.5 -6.543 1 92 76 GLY A C 1
ATOM 584 O O . GLY A 1 76 ? -8.797 -14.469 -6.723 1 92 76 GLY A O 1
ATOM 585 N N . GLU A 1 77 ? -7.711 -12.664 -7.488 1 91.06 77 GLU A N 1
ATOM 586 C CA . GLU A 1 77 ? -8.023 -12.922 -8.891 1 91.06 77 GLU A CA 1
ATOM 587 C C . GLU A 1 77 ? -6.812 -13.484 -9.625 1 91.06 77 GLU A C 1
ATOM 589 O O . GLU A 1 77 ? -6.961 -14.18 -10.633 1 91.06 77 GLU A O 1
ATOM 594 N N . VAL A 1 78 ? -5.695 -13.117 -9.188 1 93.25 78 VAL A N 1
ATOM 595 C CA . VAL A 1 78 ? -4.426 -13.609 -9.711 1 93.25 78 VAL A CA 1
ATOM 596 C C . VAL A 1 78 ? -3.502 -13.984 -8.555 1 93.25 78 VAL A C 1
ATOM 598 O O . VAL A 1 78 ? -3.479 -13.312 -7.52 1 93.25 78 VAL A O 1
ATOM 601 N N . PHE A 1 79 ? -2.799 -15.086 -8.758 1 94.69 79 PHE A N 1
ATOM 602 C CA . PHE A 1 79 ? -1.885 -15.531 -7.711 1 94.69 79 PHE A CA 1
ATOM 603 C C . PHE A 1 79 ? -0.449 -15.555 -8.219 1 94.69 79 PHE A C 1
ATOM 605 O O . PHE A 1 79 ? -0.172 -16.109 -9.289 1 94.69 79 PHE A O 1
ATOM 612 N N . VAL A 1 80 ? 0.422 -14.914 -7.473 1 96.38 80 VAL A N 1
ATOM 613 C CA . VAL A 1 80 ? 1.854 -14.914 -7.75 1 96.38 80 VAL A CA 1
ATOM 614 C C . VAL A 1 80 ? 2.588 -15.742 -6.699 1 96.38 80 VAL A C 1
ATOM 616 O O . VAL A 1 80 ? 2.715 -15.32 -5.547 1 96.38 80 VAL A O 1
ATOM 619 N N . LEU A 1 81 ? 3.021 -16.875 -7.062 1 97.25 81 LEU A N 1
ATOM 620 C CA . LEU A 1 81 ? 3.768 -17.766 -6.172 1 97.25 81 LEU A CA 1
ATOM 621 C C . LEU A 1 81 ? 5.27 -17.547 -6.328 1 97.25 81 LEU A C 1
ATOM 623 O O . LEU A 1 81 ? 5.828 -17.781 -7.406 1 97.25 81 LEU A O 1
ATOM 627 N N . VAL A 1 82 ? 5.945 -17.141 -5.25 1 98.38 82 VAL A N 1
ATOM 628 C CA . VAL A 1 82 ? 7.34 -16.719 -5.32 1 98.38 82 VAL A CA 1
ATOM 629 C C . VAL A 1 82 ? 8.227 -17.719 -4.594 1 98.38 82 VAL A C 1
ATOM 631 O O . VAL A 1 82 ? 7.879 -18.203 -3.51 1 98.38 82 VAL A O 1
ATOM 634 N N . PHE A 1 83 ? 9.352 -18.094 -5.164 1 98.62 83 PHE A N 1
ATOM 635 C CA . PHE A 1 83 ? 10.414 -18.828 -4.477 1 98.62 83 PHE A CA 1
ATOM 636 C C . PHE A 1 83 ? 11.766 -18.172 -4.734 1 98.62 83 PHE A C 1
ATOM 638 O O . PHE A 1 83 ? 11.891 -17.281 -5.57 1 98.62 83 PHE A O 1
ATOM 645 N N . ASP A 1 84 ? 12.688 -18.5 -3.881 1 98.38 84 ASP A N 1
ATOM 646 C CA . ASP A 1 84 ? 14.086 -18.094 -3.988 1 98.38 84 ASP A CA 1
ATOM 647 C C . ASP A 1 84 ? 14.891 -19.094 -4.805 1 98.38 84 ASP A C 1
ATOM 649 O O . ASP A 1 84 ? 15.008 -20.266 -4.418 1 98.38 84 ASP A O 1
ATOM 653 N N . VAL A 1 85 ? 15.484 -18.656 -5.898 1 98.62 85 VAL A N 1
ATOM 654 C CA . VAL A 1 85 ? 16.172 -19.578 -6.801 1 98.62 85 VAL A CA 1
ATOM 655 C C . VAL A 1 85 ? 17.344 -20.219 -6.082 1 98.62 85 VAL A C 1
ATOM 657 O O . VAL A 1 85 ? 17.875 -21.234 -6.539 1 98.62 85 VAL A O 1
ATOM 660 N N . SER A 1 86 ? 17.797 -19.656 -4.973 1 98.19 86 SER A N 1
ATOM 661 C CA . SER A 1 86 ? 18.906 -20.203 -4.207 1 98.19 86 SER A CA 1
ATOM 662 C C . SER A 1 86 ? 18.406 -21.078 -3.061 1 98.19 86 SER A C 1
ATOM 664 O O . SER A 1 86 ? 19.203 -21.484 -2.199 1 98.19 86 SER A O 1
ATOM 666 N N . SER A 1 87 ? 17.125 -21.391 -3.025 1 98.06 87 SER A N 1
ATOM 667 C CA . SER A 1 87 ? 16.547 -22.203 -1.959 1 98.06 87 SER A CA 1
ATOM 668 C C . SER A 1 87 ? 15.68 -23.312 -2.525 1 98.06 87 SER A C 1
ATOM 670 O O . SER A 1 87 ? 14.523 -23.094 -2.875 1 98.06 87 SER A O 1
ATOM 672 N N . ARG A 1 88 ? 16.188 -24.5 -2.479 1 98.31 88 ARG A N 1
ATOM 673 C CA . ARG A 1 88 ? 15.438 -25.672 -2.938 1 98.31 88 ARG A CA 1
ATOM 674 C C . ARG A 1 88 ? 14.148 -25.844 -2.137 1 98.31 88 ARG A C 1
ATOM 676 O O . ARG A 1 88 ? 13.094 -26.156 -2.701 1 98.31 88 ARG A O 1
ATOM 683 N N . ALA A 1 89 ? 14.227 -25.594 -0.89 1 98 89 ALA A N 1
ATOM 684 C CA . ALA A 1 89 ? 13.07 -25.75 -0.015 1 98 89 ALA A CA 1
ATOM 685 C C . ALA A 1 89 ? 11.938 -24.812 -0.433 1 98 89 ALA A C 1
ATOM 687 O O . ALA A 1 89 ? 10.773 -25.219 -0.499 1 98 89 ALA A O 1
ATOM 688 N N . SER A 1 90 ? 12.289 -23.547 -0.739 1 97.94 90 SER A N 1
ATOM 689 C CA . SER A 1 90 ? 11.273 -22.578 -1.141 1 97.94 90 SER A CA 1
ATOM 690 C C . SER A 1 90 ? 10.617 -22.984 -2.459 1 97.94 90 SER A C 1
ATOM 692 O O . SER A 1 90 ? 9.422 -22.75 -2.658 1 97.94 90 SER A O 1
ATOM 694 N N . PHE A 1 91 ? 11.375 -23.656 -3.289 1 98.5 91 PHE A N 1
ATOM 695 C CA . PHE A 1 91 ? 10.836 -24.141 -4.551 1 98.5 91 PHE A CA 1
ATOM 696 C C . PHE A 1 91 ? 9.867 -25.297 -4.32 1 98.5 91 PHE A C 1
ATOM 698 O O . PHE A 1 91 ? 8.773 -25.312 -4.883 1 98.5 91 PHE A O 1
ATOM 705 N N . ASP A 1 92 ? 10.242 -26.109 -3.51 1 97.88 92 ASP A N 1
ATOM 706 C CA . ASP A 1 92 ? 9.422 -27.281 -3.225 1 97.88 92 ASP A CA 1
ATOM 707 C C . ASP A 1 92 ? 8.086 -26.875 -2.604 1 97.88 92 ASP A C 1
ATOM 709 O O . ASP A 1 92 ? 7.074 -27.562 -2.793 1 97.88 92 ASP A O 1
ATOM 713 N N . HIS A 1 93 ? 8.078 -25.797 -1.964 1 97.06 93 HIS A N 1
ATOM 714 C CA . HIS A 1 93 ? 6.875 -25.344 -1.275 1 97.06 93 HIS A CA 1
ATOM 715 C C . HIS A 1 93 ? 5.898 -24.703 -2.244 1 97.06 93 HIS A C 1
ATOM 717 O O . HIS A 1 93 ? 4.727 -24.5 -1.914 1 97.06 93 HIS A O 1
ATOM 723 N N . VAL A 1 94 ? 6.297 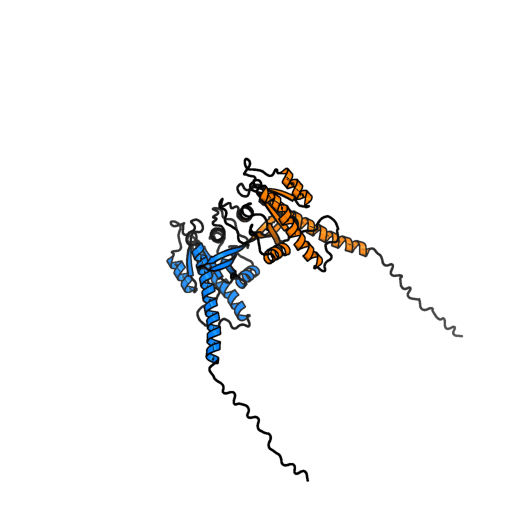-24.375 -3.436 1 96.94 94 VAL A N 1
ATOM 724 C CA . VAL A 1 94 ? 5.43 -23.734 -4.422 1 96.94 94 VAL A CA 1
ATOM 725 C C . VAL A 1 94 ? 4.215 -24.625 -4.695 1 96.94 94 VAL A C 1
ATOM 727 O O . VAL A 1 94 ? 3.084 -24.141 -4.746 1 96.94 94 VAL A O 1
ATOM 730 N N . ARG A 1 95 ? 4.422 -25.875 -4.824 1 94.44 95 ARG A N 1
ATOM 731 C CA . ARG A 1 95 ? 3.326 -26.797 -5.086 1 94.44 95 ARG A CA 1
ATOM 732 C C . ARG A 1 95 ? 2.328 -26.812 -3.934 1 94.44 95 ARG A C 1
ATOM 734 O O . ARG A 1 95 ? 1.12 -26.922 -4.152 1 94.44 95 ARG A O 1
ATOM 741 N N . LYS A 1 96 ? 2.9 -26.734 -2.779 1 92.31 96 LYS A N 1
ATOM 742 C CA . LYS A 1 96 ? 2.027 -26.703 -1.609 1 92.31 96 LYS A CA 1
ATOM 743 C C . LYS A 1 96 ? 1.117 -25.484 -1.638 1 92.31 96 LYS A C 1
ATOM 745 O O . LYS A 1 96 ? -0.085 -25.594 -1.386 1 92.31 96 LYS A O 1
ATOM 750 N N . TYR A 1 97 ? 1.71 -24.391 -1.901 1 92.31 97 TYR A N 1
ATOM 751 C CA . TYR A 1 97 ? 0.929 -23.156 -1.998 1 92.31 97 TYR A CA 1
ATOM 752 C C . TYR A 1 97 ? -0.122 -23.266 -3.096 1 92.31 97 TYR A C 1
ATOM 754 O O . TYR A 1 97 ? -1.268 -22.844 -2.91 1 92.31 97 TYR A O 1
ATOM 762 N N . TYR A 1 98 ? 0.256 -23.812 -4.176 1 92.38 98 TYR A N 1
ATOM 763 C CA . TYR A 1 98 ? -0.666 -24 -5.289 1 92.38 98 TYR A CA 1
ATOM 764 C C . TYR A 1 98 ? -1.853 -24.875 -4.875 1 92.38 98 TYR A C 1
ATOM 766 O O . TYR A 1 98 ? -3.002 -24.547 -5.188 1 92.38 98 TYR A O 1
ATOM 774 N N . ASP A 1 99 ? -1.595 -25.891 -4.211 1 89.75 99 ASP A N 1
ATOM 775 C CA . ASP A 1 99 ? -2.646 -26.797 -3.768 1 89.75 99 ASP A CA 1
ATOM 776 C C . ASP A 1 99 ? -3.615 -26.094 -2.816 1 89.75 99 ASP A C 1
ATOM 778 O O . ASP A 1 99 ? -4.82 -26.344 -2.863 1 89.75 99 ASP A O 1
ATOM 782 N N . GLN A 1 100 ? -3.078 -25.328 -2.02 1 87.31 100 GLN A N 1
ATOM 783 C CA . GLN A 1 100 ? -3.914 -24.562 -1.095 1 87.31 100 GLN A CA 1
ATOM 784 C C . GLN A 1 100 ? -4.844 -23.609 -1.846 1 87.31 100 GLN A C 1
ATOM 786 O O . GLN A 1 100 ? -6.035 -23.531 -1.538 1 87.31 100 GLN A O 1
ATOM 791 N N . VAL A 1 101 ? -4.281 -22.875 -2.807 1 88.12 101 VAL A N 1
ATOM 792 C CA . VAL A 1 101 ? -5.062 -21.969 -3.637 1 88.12 101 VAL A CA 1
ATOM 793 C C . VAL A 1 101 ? -6.172 -22.75 -4.344 1 88.12 101 VAL A C 1
ATOM 795 O O . VAL A 1 101 ? -7.332 -22.328 -4.336 1 88.12 101 VAL A O 1
ATOM 798 N N . ARG A 1 102 ? -5.848 -23.828 -4.887 1 86.25 102 ARG A N 1
ATOM 799 C CA . ARG A 1 102 ? -6.77 -24.641 -5.668 1 86.25 102 ARG A CA 1
ATOM 800 C C . ARG A 1 102 ? -7.898 -25.172 -4.797 1 86.25 102 ARG A C 1
ATOM 802 O O . ARG A 1 102 ? -9.062 -25.172 -5.203 1 86.25 102 ARG A O 1
ATOM 809 N N . GLU A 1 103 ? -7.578 -25.656 -3.695 1 85.06 103 GLU A N 1
ATOM 810 C CA . GLU A 1 103 ? -8.57 -26.219 -2.789 1 85.06 103 GLU A CA 1
ATOM 811 C C . GLU A 1 103 ? -9.602 -25.188 -2.375 1 85.06 103 GLU A C 1
ATOM 813 O O . GLU A 1 103 ? -10.805 -25.453 -2.406 1 85.06 103 GLU A O 1
ATOM 818 N N . ILE A 1 104 ? -9.125 -24.078 -2.094 1 82.94 104 ILE A N 1
ATOM 819 C CA . ILE A 1 104 ? -10.016 -23.031 -1.606 1 82.94 104 ILE A CA 1
ATOM 820 C C . ILE A 1 104 ? -10.867 -22.5 -2.758 1 82.94 104 ILE A C 1
ATOM 822 O O . ILE A 1 104 ? -12.07 -22.281 -2.602 1 82.94 104 ILE A O 1
ATOM 826 N N . LYS A 1 105 ? -10.25 -22.328 -3.908 1 83.25 105 LYS A N 1
ATOM 827 C CA . LYS A 1 105 ? -10.969 -21.797 -5.062 1 83.25 105 LYS A CA 1
ATOM 828 C C . LYS A 1 105 ? -12 -22.797 -5.574 1 83.25 105 LYS A C 1
ATOM 830 O O . LYS A 1 105 ? -13.062 -22.422 -6.055 1 83.25 105 LYS A O 1
ATOM 835 N N . GLN A 1 106 ? -11.719 -24.016 -5.48 1 76.31 106 GLN A N 1
ATOM 836 C CA . GLN A 1 106 ? -12.641 -25.062 -5.902 1 76.31 106 GLN A CA 1
ATOM 837 C C . GLN A 1 106 ? -13.906 -25.062 -5.047 1 76.31 106 GLN A C 1
ATOM 839 O O . GLN A 1 106 ? -15.008 -25.234 -5.566 1 76.31 106 GLN A O 1
ATOM 844 N N . VAL A 1 107 ? -13.758 -24.812 -3.832 1 70.38 107 VAL A N 1
ATOM 845 C CA . VAL A 1 107 ? -14.891 -24.797 -2.91 1 70.38 107 VAL A CA 1
ATOM 846 C C . VAL A 1 107 ? -15.797 -23.609 -3.221 1 70.38 107 VAL A C 1
ATOM 848 O O . VAL A 1 107 ? -17.016 -23.719 -3.166 1 70.38 107 VAL A O 1
ATOM 851 N N . LEU A 1 108 ? -15.227 -22.547 -3.598 1 67.88 108 LEU A N 1
ATOM 852 C CA . LEU A 1 108 ? -15.984 -21.344 -3.906 1 67.88 108 LEU A CA 1
ATOM 853 C C . LEU A 1 108 ? -16.766 -21.516 -5.203 1 67.88 108 LEU A C 1
ATOM 855 O O . LEU A 1 108 ? -17.891 -21.031 -5.32 1 67.88 108 LEU A O 1
ATOM 859 N N . ASP A 1 109 ? -16.219 -22.062 -6.133 1 63.59 109 ASP A N 1
ATOM 860 C CA . ASP A 1 109 ? -16.891 -22.312 -7.402 1 63.59 109 ASP A CA 1
ATOM 861 C C . ASP A 1 109 ? -18.078 -23.266 -7.223 1 63.59 109 ASP A C 1
ATOM 863 O O . ASP A 1 109 ? -19.109 -23.109 -7.879 1 63.59 109 ASP A O 1
ATOM 867 N N . GLU A 1 110 ? -17.828 -24.156 -6.379 1 58.94 110 GLU A N 1
ATOM 868 C CA . GLU A 1 110 ? -18.922 -25.094 -6.121 1 58.94 110 GLU A CA 1
ATOM 869 C C . GLU A 1 110 ? -20.094 -24.406 -5.441 1 58.94 110 GLU A C 1
ATOM 871 O O . GLU A 1 110 ? -21.25 -24.781 -5.656 1 58.94 110 GLU A O 1
ATOM 876 N N . GLN A 1 111 ? -19.797 -23.328 -4.734 1 54.06 111 GLN A N 1
ATOM 877 C CA . GLN A 1 111 ? -20.859 -22.641 -4.008 1 54.06 111 GLN A CA 1
ATOM 878 C C . GLN A 1 111 ? -21.469 -21.531 -4.859 1 54.06 111 GLN A C 1
ATOM 880 O O . GLN A 1 111 ? -22.5 -20.953 -4.496 1 54.06 111 GLN A O 1
ATOM 885 N N . SER A 1 112 ? -20.688 -21.094 -5.863 1 51.06 112 SER A N 1
ATOM 886 C CA . SER A 1 112 ? -21.234 -20.078 -6.77 1 51.06 112 SER A CA 1
ATOM 887 C C . SER A 1 112 ? -22.312 -20.688 -7.664 1 51.06 112 SER A C 1
ATOM 889 O O . SER A 1 112 ? -22.156 -21.797 -8.172 1 51.06 112 SER A O 1
ATOM 891 N N . ILE A 1 113 ? -23.625 -20.234 -7.523 1 43.5 113 ILE A N 1
ATOM 892 C CA . ILE A 1 113 ? -24.75 -20.609 -8.375 1 43.5 113 ILE A CA 1
ATOM 893 C C . ILE A 1 113 ? -24.359 -20.469 -9.844 1 43.5 113 ILE A C 1
ATOM 895 O O . ILE A 1 113 ? -25.062 -20.953 -10.727 1 43.5 113 ILE A O 1
ATOM 899 N N . ASN A 1 114 ? -23.641 -19.484 -10.234 1 38.84 114 ASN A N 1
ATOM 900 C CA . ASN A 1 114 ? -23.172 -19.375 -11.609 1 38.84 114 ASN A CA 1
ATOM 901 C C . ASN A 1 114 ? -22.25 -20.516 -11.992 1 38.84 114 ASN A C 1
ATOM 903 O O . ASN A 1 114 ? -21.391 -20.922 -11.203 1 38.84 114 ASN A O 1
ATOM 907 N N . PRO A 1 115 ? -22.828 -21.375 -12.938 1 38.66 115 PRO A N 1
ATOM 908 C CA . PRO A 1 115 ? -22.078 -22.562 -13.32 1 38.66 115 PRO A CA 1
ATOM 909 C C . PRO A 1 115 ? -20.578 -22.328 -13.367 1 38.66 115 PRO A C 1
ATOM 911 O O . PRO A 1 115 ? -20.125 -21.219 -13.648 1 38.66 115 PRO A O 1
ATOM 914 N N . PRO A 1 116 ? -19.734 -23.078 -12.609 1 39.31 116 PRO A N 1
ATOM 915 C CA . PRO A 1 116 ? -18.297 -22.969 -12.883 1 39.31 116 PRO A CA 1
ATOM 916 C C . PRO A 1 116 ? -18 -22.656 -14.352 1 39.31 116 PRO A C 1
ATOM 918 O O . PRO A 1 116 ? -18.781 -23 -15.234 1 39.31 116 PRO A O 1
ATOM 921 N N . ALA A 1 117 ? -17.438 -21.5 -14.828 1 36.81 117 ALA A N 1
ATOM 922 C CA . ALA A 1 117 ? -17.141 -21.469 -16.25 1 36.81 117 ALA A CA 1
ATOM 923 C C . ALA A 1 117 ? -17 -22.875 -16.812 1 36.81 117 ALA A C 1
ATOM 925 O O . ALA A 1 117 ? -16.344 -23.734 -16.219 1 36.81 117 ALA A O 1
ATOM 926 N N . ILE A 1 118 ? -18.031 -23.5 -17.484 1 34.66 118 ILE A N 1
ATOM 927 C CA . ILE A 1 118 ? -18.125 -24.781 -18.172 1 34.66 118 ILE A CA 1
ATOM 928 C C . ILE A 1 118 ? -16.766 -25.172 -18.75 1 34.66 118 ILE A C 1
ATOM 930 O O . ILE A 1 118 ? -16.609 -26.25 -19.328 1 34.66 118 ILE A O 1
ATOM 934 N N . ARG A 1 119 ? -16.109 -24.359 -19.641 1 38.97 119 ARG A N 1
ATOM 935 C CA . ARG A 1 119 ? -15.141 -25.078 -20.469 1 38.97 119 ARG A CA 1
ATOM 936 C C . ARG A 1 119 ? -14.195 -25.891 -19.594 1 38.97 119 ARG A C 1
ATOM 938 O O . ARG A 1 119 ? -13.594 -25.375 -18.656 1 38.97 119 ARG A O 1
ATOM 945 N N . PRO A 1 120 ? -14.312 -27.312 -19.5 1 35.91 120 PRO A N 1
ATOM 946 C CA . PRO A 1 120 ? -13.422 -28.328 -18.922 1 35.91 120 PRO A CA 1
ATOM 947 C C . PRO A 1 120 ? -11.945 -27.938 -19.031 1 35.91 120 PRO A C 1
ATOM 949 O O . PRO A 1 120 ? -11.07 -28.812 -18.984 1 35.91 120 PRO A O 1
ATOM 952 N N . GLY A 1 121 ? -11.586 -27.062 -19.891 1 39.72 121 GLY A N 1
ATOM 953 C CA . GLY A 1 121 ? -10.141 -27.109 -20.031 1 39.72 121 GLY A CA 1
ATOM 954 C C . GLY A 1 121 ? -9.414 -26.953 -18.703 1 39.72 121 GLY A C 1
ATOM 955 O O . GLY A 1 121 ? -10.023 -26.578 -17.703 1 39.72 121 GLY A O 1
ATOM 956 N N . PRO A 1 122 ? -8.188 -27.578 -18.562 1 41.53 122 PRO A N 1
ATOM 957 C CA . PRO A 1 122 ? -7.445 -27.531 -17.297 1 41.53 122 PRO A CA 1
ATOM 958 C C . PRO A 1 122 ? -7.914 -26.406 -16.375 1 41.53 122 PRO A C 1
ATOM 960 O O . PRO A 1 122 ? -8.57 -25.469 -16.828 1 41.53 122 PRO A O 1
ATOM 963 N N . PRO A 1 123 ? -7.484 -26.516 -14.891 1 43.88 123 PRO A N 1
ATOM 964 C CA . PRO A 1 123 ? -7.828 -25.719 -13.711 1 43.88 123 PRO A CA 1
ATOM 965 C C . PRO A 1 123 ? -8.109 -24.266 -14.039 1 43.88 123 PRO A C 1
ATOM 967 O O . PRO A 1 123 ? -7.258 -23.578 -14.617 1 43.88 123 PRO A O 1
ATOM 970 N N . HIS A 1 124 ? -9.297 -23.891 -14.438 1 51.66 124 HIS A N 1
ATOM 971 C CA . HIS A 1 124 ? -10.172 -22.719 -14.328 1 51.66 124 HIS A CA 1
ATOM 972 C C . HIS A 1 124 ? -9.773 -21.844 -13.156 1 51.66 124 HIS A C 1
ATOM 974 O O . HIS A 1 124 ? -10.562 -21.016 -12.695 1 51.66 124 HIS A O 1
ATOM 980 N N . TYR A 1 125 ? -8.734 -22.219 -12.555 1 64.94 125 TYR A N 1
ATOM 981 C CA . TYR A 1 125 ? -8.367 -21.516 -11.328 1 64.94 125 TYR A CA 1
ATOM 982 C C . TYR A 1 125 ? -7.738 -20.172 -11.633 1 64.94 125 TYR A C 1
ATOM 984 O O . TYR A 1 125 ? -7.395 -19.875 -12.781 1 64.94 125 TYR A O 1
ATOM 992 N N . ALA A 1 126 ? -7.871 -19.359 -10.859 1 79.12 126 ALA A N 1
ATOM 993 C CA . ALA A 1 126 ? -7.258 -18.031 -10.906 1 79.12 126 ALA A CA 1
ATOM 994 C C . ALA A 1 126 ? -5.879 -18.094 -11.555 1 79.12 126 ALA A C 1
ATOM 996 O O . ALA A 1 126 ? -5.129 -19.047 -11.352 1 79.12 126 ALA A O 1
ATOM 997 N N . PRO A 1 127 ? -5.648 -17.281 -12.648 1 88.25 127 PRO A N 1
ATOM 998 C CA . PRO A 1 127 ? -4.312 -17.234 -13.242 1 88.25 127 PRO A CA 1
ATOM 999 C C . PRO A 1 127 ? -3.197 -17.328 -12.203 1 88.25 127 PRO A C 1
ATOM 1001 O O . PRO A 1 127 ? -3.334 -16.797 -11.102 1 88.25 127 PRO A O 1
ATOM 1004 N N . LEU A 1 128 ? -2.217 -18.078 -12.633 1 91.88 128 LEU A N 1
ATOM 1005 C CA . LEU A 1 128 ? -1.089 -18.344 -11.75 1 91.88 128 LEU A CA 1
ATOM 1006 C C . LEU A 1 128 ? 0.228 -17.953 -12.414 1 91.88 128 LEU A C 1
ATOM 1008 O O . LEU A 1 128 ? 0.458 -18.281 -13.586 1 91.88 128 LEU A O 1
ATOM 1012 N N . ILE A 1 129 ? 1.074 -17.203 -11.695 1 96.31 129 ILE A N 1
ATOM 1013 C CA . ILE A 1 129 ? 2.436 -16.906 -12.117 1 96.31 129 ILE A CA 1
ATOM 1014 C C . ILE A 1 129 ? 3.428 -17.422 -11.078 1 96.31 129 ILE A C 1
ATOM 1016 O O . ILE A 1 129 ? 3.287 -17.141 -9.891 1 96.31 129 ILE A O 1
ATOM 1020 N N . ILE A 1 130 ? 4.309 -18.219 -11.5 1 97.94 130 ILE A N 1
ATOM 1021 C CA . ILE A 1 130 ? 5.402 -18.641 -10.633 1 97.94 130 ILE A CA 1
ATOM 1022 C C . ILE A 1 130 ? 6.621 -17.75 -10.867 1 97.94 130 ILE A C 1
ATOM 1024 O O . ILE A 1 130 ? 7.035 -17.547 -12.008 1 97.94 130 ILE A O 1
ATOM 1028 N N . VAL A 1 131 ? 7.18 -17.234 -9.82 1 98.69 131 VAL A N 1
ATOM 1029 C CA . VAL A 1 131 ? 8.305 -16.312 -9.938 1 98.69 131 VAL A CA 1
ATOM 1030 C C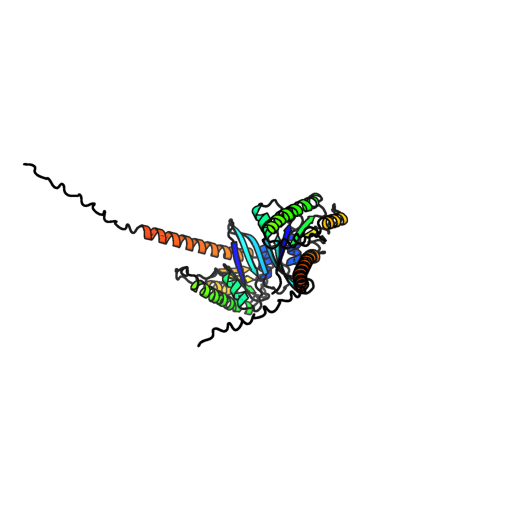 . VAL A 1 131 ? 9.523 -16.875 -9.211 1 98.69 131 VAL A C 1
ATOM 1032 O O . VAL A 1 131 ? 9.477 -17.109 -8 1 98.69 131 VAL A O 1
ATOM 1035 N N . GLY A 1 132 ? 10.57 -17.188 -9.961 1 98.69 132 GLY A N 1
ATOM 1036 C CA . GLY A 1 132 ? 11.875 -17.422 -9.367 1 98.69 132 GLY A CA 1
ATOM 1037 C C . GLY A 1 132 ? 12.648 -16.141 -9.102 1 98.69 132 GLY A C 1
ATOM 1038 O O . GLY A 1 132 ? 13.25 -15.57 -10.016 1 98.69 132 GLY A O 1
ATOM 1039 N N . ASN A 1 133 ? 12.641 -15.68 -7.832 1 98.44 133 ASN A N 1
ATOM 1040 C CA . ASN A 1 133 ? 13.242 -14.398 -7.457 1 98.44 133 ASN A CA 1
ATOM 1041 C C . ASN A 1 133 ? 14.703 -14.578 -7.027 1 98.44 133 ASN A C 1
ATOM 1043 O O . ASN A 1 133 ? 15.164 -15.703 -6.84 1 98.44 133 ASN A O 1
ATOM 1047 N N . LYS A 1 134 ? 15.422 -13.484 -6.895 1 97.75 134 LYS A N 1
ATOM 1048 C CA . LYS A 1 134 ? 16.828 -13.398 -6.516 1 97.75 134 LYS A CA 1
ATOM 1049 C C . LYS A 1 134 ? 17.719 -14.031 -7.57 1 97.75 134 LYS A C 1
ATOM 1051 O O . LYS A 1 134 ? 18.672 -14.734 -7.242 1 97.75 134 LYS A O 1
ATOM 1056 N N . SER A 1 135 ? 17.328 -13.828 -8.781 1 97.25 135 SER A N 1
ATOM 1057 C CA . SER A 1 135 ? 18.078 -14.406 -9.898 1 97.25 135 SER A CA 1
ATOM 1058 C C . SER A 1 135 ? 19.438 -13.742 -10.047 1 97.25 135 SER A C 1
ATOM 1060 O O . SER A 1 135 ? 20.297 -14.227 -10.797 1 97.25 135 SER A O 1
ATOM 1062 N N . ASP A 1 136 ? 19.641 -12.641 -9.336 1 96.81 136 ASP A N 1
ATOM 1063 C CA . ASP A 1 136 ? 20.953 -11.992 -9.32 1 96.81 136 ASP A CA 1
ATOM 1064 C C . ASP A 1 136 ? 21.984 -12.852 -8.594 1 96.81 136 ASP A C 1
ATOM 1066 O O . ASP A 1 136 ? 23.188 -12.641 -8.75 1 96.81 136 ASP A O 1
ATOM 1070 N N . LEU A 1 137 ? 21.469 -13.766 -7.777 1 92.12 137 LEU A N 1
ATOM 1071 C CA . LEU A 1 137 ? 22.375 -14.688 -7.082 1 92.12 137 LEU A CA 1
ATOM 1072 C C . LEU A 1 137 ? 22.812 -15.82 -8.008 1 92.12 137 LEU A C 1
ATOM 1074 O O . LEU A 1 137 ? 22.375 -16.969 -7.836 1 92.12 137 LEU A O 1
ATOM 1078 N N . ARG A 1 138 ? 23.672 -15.609 -8.891 1 85.81 138 ARG A N 1
ATOM 1079 C CA . ARG A 1 138 ? 24.078 -16.594 -9.891 1 85.81 138 ARG A CA 1
ATOM 1080 C C . ARG A 1 138 ? 24.891 -17.719 -9.25 1 85.81 138 ARG A C 1
ATOM 1082 O O . ARG A 1 138 ? 24.625 -18.906 -9.5 1 85.81 138 ARG A O 1
ATOM 1089 N N . GLN A 1 139 ? 25.828 -17.438 -8.406 1 90.06 139 GLN A N 1
ATOM 1090 C CA . GLN A 1 139 ? 26.703 -18.453 -7.793 1 90.06 139 GLN A CA 1
ATOM 1091 C C . GLN A 1 139 ? 25.938 -19.281 -6.762 1 90.06 139 GLN A C 1
ATOM 1093 O O . GLN A 1 139 ? 26.25 -20.453 -6.543 1 90.06 139 GLN A O 1
ATOM 1098 N N . GLY A 1 140 ? 24.859 -18.766 -6.246 1 91.12 140 GLY A N 1
ATOM 1099 C CA . GLY A 1 140 ? 24.109 -19.453 -5.203 1 91.12 140 GLY A CA 1
ATOM 1100 C C . GLY A 1 140 ? 22.844 -20.109 -5.711 1 91.12 140 GLY A C 1
ATOM 1101 O O . GLY A 1 140 ? 22.109 -20.719 -4.938 1 91.12 140 GLY A O 1
ATOM 1102 N N . ARG A 1 141 ? 22.734 -20.219 -6.918 1 95 141 ARG A N 1
ATOM 1103 C CA . ARG A 1 141 ? 21.5 -20.781 -7.492 1 95 141 ARG A CA 1
ATOM 1104 C C . ARG A 1 141 ? 21.469 -22.297 -7.32 1 95 141 ARG A C 1
ATOM 1106 O O . ARG A 1 141 ? 22.469 -22.984 -7.551 1 95 141 ARG A O 1
ATOM 1113 N N . VAL A 1 142 ? 20.266 -22.812 -6.914 1 98 142 VAL A N 1
ATOM 1114 C CA . VAL A 1 142 ? 20.125 -24.25 -6.738 1 98 142 VAL A CA 1
ATOM 1115 C C . VAL A 1 142 ? 18.922 -24.75 -7.535 1 98 142 VAL A C 1
ATOM 1117 O O . VAL A 1 142 ? 18.719 -25.953 -7.684 1 98 142 VAL A O 1
ATOM 1120 N N . VAL A 1 143 ? 18.094 -23.906 -8.039 1 98.06 143 VAL A N 1
ATOM 1121 C CA . VAL A 1 143 ? 16.953 -24.281 -8.867 1 98.06 143 VAL A CA 1
ATOM 1122 C C . VAL A 1 143 ? 17.156 -23.75 -10.289 1 98.06 143 VAL A C 1
ATOM 1124 O O . VAL A 1 143 ? 17.078 -22.547 -10.531 1 98.06 143 VAL A O 1
ATOM 1127 N N . PRO A 1 144 ? 17.438 -24.609 -11.234 1 97.12 144 PRO A N 1
ATOM 1128 C CA . PRO A 1 144 ? 17.562 -24.156 -12.625 1 97.12 144 PRO A CA 1
ATOM 1129 C C . PRO A 1 144 ? 16.266 -23.547 -13.164 1 97.12 144 PRO A C 1
ATOM 1131 O O . PRO A 1 144 ? 15.18 -23.969 -12.773 1 97.12 144 PRO A O 1
ATOM 1134 N N . ALA A 1 145 ? 16.406 -22.688 -14.117 1 97 145 ALA A N 1
ATOM 1135 C CA . ALA A 1 145 ? 15.25 -22.016 -14.711 1 97 145 ALA A CA 1
ATOM 1136 C C . ALA A 1 145 ? 14.305 -23.031 -15.367 1 97 145 ALA A C 1
ATOM 1138 O O . ALA A 1 145 ? 13.086 -22.859 -15.336 1 97 145 ALA A O 1
ATOM 1139 N N . THR A 1 146 ? 14.852 -24.062 -15.93 1 97.88 146 THR A N 1
ATOM 1140 C CA . THR A 1 146 ? 14.07 -25.062 -16.625 1 97.88 146 THR A CA 1
ATOM 1141 C C . THR A 1 146 ? 13.109 -25.766 -15.672 1 97.88 146 THR A C 1
ATOM 1143 O O . THR A 1 146 ? 11.984 -26.109 -16.047 1 97.88 146 THR A O 1
ATOM 1146 N N . GLU A 1 147 ? 13.539 -25.969 -14.5 1 98 147 GLU A N 1
ATOM 1147 C CA . GLU A 1 147 ? 12.688 -26.609 -13.5 1 98 147 GLU A CA 1
ATOM 1148 C C . GLU A 1 147 ? 11.492 -25.734 -13.141 1 98 147 GLU A C 1
ATOM 1150 O O . GLU A 1 147 ? 10.375 -26.234 -12.977 1 98 147 GLU A O 1
ATOM 1155 N N . GLY A 1 148 ? 11.781 -24.453 -12.977 1 97.81 148 GLY A N 1
ATOM 1156 C CA . GLY A 1 148 ? 10.695 -23.531 -12.734 1 97.81 148 GLY A CA 1
ATOM 1157 C C . GLY A 1 148 ? 9.688 -23.484 -13.875 1 97.81 148 GLY A C 1
ATOM 1158 O O . GLY A 1 148 ? 8.477 -23.484 -13.641 1 97.81 148 GLY A O 1
ATOM 1159 N N . MET A 1 149 ? 10.172 -23.5 -15.07 1 97.69 149 MET A N 1
ATOM 1160 C CA . MET A 1 149 ? 9.328 -23.469 -16.266 1 97.69 149 MET A CA 1
ATOM 1161 C C . MET A 1 149 ? 8.477 -24.734 -16.359 1 97.69 149 MET A C 1
ATOM 1163 O O . MET A 1 149 ? 7.289 -24.672 -16.688 1 97.69 149 MET A O 1
ATOM 1167 N N . ASP A 1 150 ? 9.102 -25.812 -16.078 1 98 150 ASP A N 1
ATOM 1168 C CA . ASP A 1 150 ? 8.391 -27.094 -16.125 1 98 150 ASP A CA 1
ATOM 1169 C C . ASP A 1 150 ? 7.262 -27.125 -15.109 1 98 150 ASP A C 1
ATOM 1171 O O . ASP A 1 150 ? 6.156 -27.594 -15.414 1 98 150 ASP A O 1
ATOM 1175 N N . LEU A 1 151 ? 7.566 -26.688 -13.938 1 97.38 151 LEU A N 1
ATOM 1176 C CA . LEU A 1 151 ? 6.543 -26.672 -12.898 1 97.38 151 LEU A CA 1
ATOM 1177 C C . LEU A 1 151 ? 5.383 -25.766 -13.297 1 97.38 151 LEU A C 1
ATOM 1179 O O . LEU A 1 151 ? 4.219 -26.109 -13.102 1 97.38 151 LEU A O 1
ATOM 1183 N N . ALA A 1 152 ? 5.703 -24.594 -13.789 1 96.19 152 ALA A N 1
ATOM 1184 C CA . ALA A 1 152 ? 4.664 -23.656 -14.219 1 96.19 152 ALA A CA 1
ATOM 1185 C C . ALA A 1 152 ? 3.771 -24.281 -15.281 1 96.19 152 ALA A C 1
ATOM 1187 O O . ALA A 1 152 ? 2.545 -24.172 -15.227 1 96.19 152 ALA A O 1
ATOM 1188 N N . ARG A 1 153 ? 4.355 -24.953 -16.234 1 94.62 153 ARG A N 1
ATOM 1189 C CA . ARG A 1 153 ? 3.6 -25.641 -17.281 1 94.62 153 ARG A CA 1
ATOM 1190 C C . ARG A 1 153 ? 2.691 -26.703 -16.688 1 94.62 153 ARG A C 1
ATOM 1192 O O . ARG A 1 153 ? 1.521 -26.812 -17.062 1 94.62 153 ARG A O 1
ATOM 1199 N N . GLU A 1 154 ? 3.27 -27.422 -15.828 1 94.5 154 GLU A N 1
ATOM 1200 C CA . GLU A 1 154 ? 2.52 -28.484 -15.172 1 94.5 154 GLU A CA 1
ATOM 1201 C C . GLU A 1 154 ? 1.29 -27.938 -14.453 1 94.5 154 GLU A C 1
ATOM 1203 O O . GLU A 1 154 ? 0.226 -28.562 -14.461 1 94.5 154 GLU A O 1
ATOM 1208 N N . LEU A 1 155 ? 1.446 -26.781 -13.891 1 91.56 155 LEU A N 1
ATOM 1209 C CA . LEU A 1 155 ? 0.384 -26.219 -13.062 1 91.56 155 LEU A CA 1
ATOM 1210 C C . LEU A 1 155 ? -0.507 -25.297 -13.883 1 91.56 155 LEU A C 1
ATOM 1212 O O . LEU A 1 155 ? -1.435 -24.688 -13.344 1 91.56 155 LEU A O 1
ATOM 1216 N N . GLY A 1 156 ? -0.195 -25.172 -15.141 1 88.88 156 GLY A N 1
ATOM 1217 C CA . GLY A 1 156 ? -1.02 -24.359 -16.016 1 88.88 156 GLY A CA 1
ATOM 1218 C C . GLY A 1 156 ? -0.783 -22.875 -15.867 1 88.88 156 GLY A C 1
ATOM 1219 O O . GLY A 1 156 ? -1.691 -22.062 -16.078 1 88.88 156 GLY A O 1
ATOM 1220 N N . GLY A 1 157 ? 0.348 -22.516 -15.391 1 91.56 157 GLY A N 1
ATOM 1221 C CA . GLY A 1 157 ? 0.693 -21.125 -15.203 1 91.56 157 GLY A CA 1
ATOM 1222 C C . GLY A 1 157 ? 1.876 -20.672 -16.047 1 91.56 157 GLY A C 1
ATOM 1223 O O . GLY A 1 157 ? 2.172 -21.281 -17.078 1 91.56 157 GLY A O 1
ATOM 1224 N N . GLU A 1 158 ? 2.398 -19.516 -15.75 1 94.44 158 GLU A N 1
ATOM 1225 C CA . GLU A 1 158 ? 3.586 -18.969 -16.391 1 94.44 158 GLU A CA 1
ATOM 1226 C C . GLU A 1 158 ? 4.738 -18.828 -15.406 1 94.44 158 GLU A C 1
ATOM 1228 O O . GLU A 1 158 ? 4.52 -18.75 -14.195 1 94.44 158 GLU A O 1
ATOM 1233 N N . TYR A 1 159 ? 5.914 -18.828 -15.977 1 97.31 159 TYR A N 1
ATOM 1234 C CA . TYR A 1 159 ? 7.117 -18.688 -15.164 1 97.31 159 TYR A CA 1
ATOM 1235 C C . TYR A 1 159 ? 7.879 -17.422 -15.531 1 97.31 159 TYR A C 1
ATOM 1237 O O . TYR A 1 159 ? 8 -17.078 -16.703 1 97.31 159 TYR A O 1
ATOM 1245 N N . VAL A 1 160 ? 8.375 -16.703 -14.539 1 98.19 160 VAL A N 1
ATOM 1246 C CA . VAL A 1 160 ? 9.25 -15.539 -14.727 1 98.19 160 VAL A CA 1
ATOM 1247 C C . VAL A 1 160 ? 10.414 -15.602 -13.734 1 98.19 160 VAL A C 1
ATOM 1249 O O . VAL A 1 160 ? 10.203 -15.805 -12.539 1 98.19 160 VAL A O 1
ATOM 1252 N N . GLU A 1 161 ? 11.57 -15.539 -14.25 1 97.75 161 GLU A N 1
ATOM 1253 C CA . GLU A 1 161 ? 12.719 -15.312 -13.367 1 97.75 161 GLU A CA 1
ATOM 1254 C C . GLU A 1 161 ? 12.945 -13.82 -13.141 1 97.75 161 GLU A C 1
ATOM 1256 O O . GLU A 1 161 ? 12.984 -13.039 -14.094 1 97.75 161 GLU A O 1
ATOM 1261 N N . ALA A 1 162 ? 13.07 -13.477 -11.859 1 98.25 162 ALA A N 1
ATOM 1262 C CA . ALA A 1 162 ? 13.125 -12.055 -11.547 1 98.25 162 ALA A CA 1
ATOM 1263 C C . ALA A 1 162 ? 14.18 -11.766 -10.484 1 98.25 162 ALA A C 1
ATOM 1265 O O . ALA A 1 162 ? 14.625 -12.672 -9.773 1 98.25 162 ALA A O 1
ATOM 1266 N N . SER A 1 163 ? 14.625 -10.539 -10.445 1 98.38 163 SER A N 1
ATOM 1267 C CA . SER A 1 163 ? 15.445 -10 -9.367 1 98.38 163 SER A CA 1
ATOM 1268 C C . SER A 1 163 ? 14.898 -8.664 -8.867 1 98.38 163 SER A C 1
ATOM 1270 O O . SER A 1 163 ? 15.023 -7.645 -9.547 1 98.38 163 SER A O 1
ATOM 1272 N N . ALA A 1 164 ? 14.25 -8.711 -7.699 1 97.5 164 ALA A N 1
ATOM 1273 C CA . ALA A 1 164 ? 13.805 -7.461 -7.09 1 97.5 164 ALA A CA 1
ATOM 1274 C C . ALA A 1 164 ? 14.969 -6.504 -6.871 1 97.5 164 ALA A C 1
ATOM 1276 O O . ALA A 1 164 ? 14.828 -5.289 -7.027 1 97.5 164 ALA A O 1
ATOM 1277 N N . ARG A 1 165 ? 16.094 -7.047 -6.547 1 96.56 165 ARG A N 1
ATOM 1278 C CA . ARG A 1 165 ? 17.281 -6.25 -6.246 1 96.56 165 ARG A CA 1
ATOM 1279 C C . ARG A 1 165 ? 17.75 -5.48 -7.477 1 96.56 165 ARG A C 1
ATOM 1281 O O . ARG A 1 165 ? 17.953 -4.266 -7.418 1 96.56 165 ARG A O 1
ATOM 1288 N N . ASP A 1 166 ? 17.859 -6.191 -8.633 1 97.19 166 ASP A N 1
ATOM 1289 C CA . ASP A 1 166 ? 18.422 -5.598 -9.836 1 97.19 166 ASP A CA 1
ATOM 1290 C C . ASP A 1 166 ? 17.328 -5.062 -10.766 1 97.19 166 ASP A C 1
ATOM 1292 O O . ASP A 1 166 ? 17.625 -4.508 -11.82 1 97.19 166 ASP A O 1
ATOM 1296 N N . ASP A 1 167 ? 16.125 -5.191 -10.344 1 96.75 167 ASP A N 1
ATOM 1297 C CA . ASP A 1 167 ? 14.969 -4.766 -11.133 1 96.75 167 ASP A CA 1
ATOM 1298 C C . ASP A 1 167 ? 14.938 -5.469 -12.484 1 96.75 167 ASP A C 1
ATOM 1300 O O . ASP A 1 167 ? 14.867 -4.812 -13.531 1 96.75 167 ASP A O 1
ATOM 1304 N N . VAL A 1 168 ? 15.047 -6.727 -12.422 1 97.44 168 VAL A N 1
ATOM 1305 C CA . VAL A 1 168 ? 14.969 -7.559 -13.625 1 97.44 168 VAL A CA 1
ATOM 1306 C C . VAL A 1 168 ? 13.664 -8.344 -13.625 1 97.44 168 VAL A C 1
ATOM 1308 O O . VAL A 1 168 ? 13.406 -9.125 -12.703 1 97.44 168 VAL A O 1
ATOM 1311 N N . ASN A 1 169 ? 12.781 -8.125 -14.625 1 97.56 169 ASN A N 1
ATOM 1312 C CA . ASN A 1 169 ? 11.578 -8.891 -14.93 1 97.56 169 ASN A CA 1
ATOM 1313 C C . ASN A 1 169 ? 10.531 -8.75 -13.828 1 97.56 169 ASN A C 1
ATOM 1315 O O . ASN A 1 169 ? 9.656 -9.602 -13.688 1 97.56 169 ASN A O 1
ATOM 1319 N N . VAL A 1 170 ? 10.648 -7.727 -12.969 1 96.75 170 VAL A N 1
ATOM 1320 C CA . VAL A 1 170 ? 9.672 -7.504 -11.906 1 96.75 170 VAL A CA 1
ATOM 1321 C C . VAL A 1 170 ? 8.336 -7.082 -12.523 1 96.75 170 VAL A C 1
ATOM 1323 O O . VAL A 1 170 ? 7.301 -7.707 -12.266 1 96.75 170 VAL A O 1
ATOM 1326 N N . GLU A 1 171 ? 8.375 -6.105 -13.352 1 94.56 171 GLU A N 1
ATOM 1327 C CA . GLU A 1 171 ? 7.176 -5.637 -14.039 1 94.56 171 GLU A CA 1
ATOM 1328 C C . GLU A 1 171 ? 6.578 -6.73 -14.914 1 94.56 171 GLU A C 1
ATOM 1330 O O . GLU A 1 171 ? 5.355 -6.891 -14.977 1 94.56 171 GLU A O 1
ATOM 1335 N N . GLU A 1 172 ? 7.41 -7.445 -15.5 1 94.81 172 GLU A N 1
ATOM 1336 C CA . GLU A 1 172 ? 6.957 -8.492 -16.406 1 94.81 172 GLU A CA 1
ATOM 1337 C C . GLU A 1 172 ? 6.148 -9.555 -15.656 1 94.81 172 GLU A C 1
ATOM 1339 O O . GLU A 1 172 ? 5.148 -10.055 -16.172 1 94.81 172 GLU A O 1
ATOM 1344 N N . ALA A 1 173 ? 6.594 -9.93 -14.523 1 93.75 173 ALA A N 1
ATOM 1345 C CA . ALA A 1 173 ? 5.883 -10.93 -13.727 1 93.75 173 ALA A CA 1
ATOM 1346 C C . ALA A 1 173 ? 4.445 -10.492 -13.461 1 93.75 173 ALA A C 1
ATOM 1348 O O . ALA A 1 173 ? 3.51 -11.273 -13.625 1 93.75 173 ALA A O 1
ATOM 1349 N N . PHE A 1 174 ? 4.277 -9.266 -13.195 1 91.88 174 PHE A N 1
ATOM 1350 C CA . PHE A 1 174 ? 2.953 -8.766 -12.859 1 91.88 174 PHE A CA 1
ATOM 1351 C C . PHE A 1 174 ? 2.152 -8.461 -14.117 1 91.88 174 PHE A C 1
ATOM 1353 O O . PHE A 1 174 ? 0.932 -8.633 -14.148 1 91.88 174 PHE A O 1
ATOM 1360 N N . ASN A 1 175 ? 2.816 -8.023 -15.109 1 93.38 175 ASN A N 1
ATOM 1361 C CA . ASN A 1 175 ? 2.143 -7.832 -16.391 1 93.38 175 ASN A CA 1
ATOM 1362 C C . ASN A 1 175 ? 1.55 -9.141 -16.906 1 93.38 175 ASN A C 1
ATOM 1364 O O . ASN A 1 175 ? 0.415 -9.164 -17.391 1 93.38 175 ASN A O 1
ATOM 1368 N N . LYS A 1 176 ? 2.33 -10.148 -16.812 1 91.19 176 LYS A N 1
ATOM 1369 C CA . LYS A 1 176 ? 1.854 -11.469 -17.219 1 91.19 176 LYS A CA 1
ATOM 1370 C C . LYS A 1 176 ? 0.613 -11.875 -16.438 1 91.19 176 LYS A C 1
ATOM 1372 O O . LYS A 1 176 ? -0.324 -12.445 -17 1 91.19 176 LYS A O 1
ATOM 1377 N N . ALA A 1 177 ? 0.653 -11.555 -15.164 1 87.06 177 ALA A N 1
ATOM 1378 C CA . ALA A 1 177 ? -0.475 -11.875 -14.297 1 87.06 177 ALA A CA 1
ATOM 1379 C C . ALA A 1 177 ? -1.743 -11.164 -14.758 1 87.06 177 ALA A C 1
ATOM 1381 O O . ALA A 1 177 ? -2.803 -11.781 -14.875 1 87.06 177 ALA A O 1
ATOM 1382 N N . VAL A 1 178 ? -1.617 -9.93 -15.078 1 89.94 178 VAL A N 1
ATOM 1383 C CA . VAL A 1 178 ? -2.758 -9.117 -15.492 1 89.94 178 VAL A CA 1
ATOM 1384 C C . VAL A 1 178 ? -3.23 -9.555 -16.875 1 89.94 178 VAL A C 1
ATOM 1386 O O . VAL A 1 178 ? -4.434 -9.672 -17.125 1 89.94 178 VAL A O 1
ATOM 1389 N N . ARG A 1 179 ? -2.318 -9.859 -17.734 1 90 179 ARG A N 1
ATOM 1390 C CA . ARG A 1 179 ? -2.65 -10.305 -19.094 1 90 179 ARG A CA 1
ATOM 1391 C C . ARG A 1 179 ? -3.451 -11.609 -19.062 1 90 179 ARG A C 1
ATOM 1393 O O . ARG A 1 179 ? -4.43 -11.758 -19.797 1 90 179 ARG A O 1
ATOM 1400 N N . LYS A 1 180 ? -2.977 -12.492 -18.266 1 85.75 180 LYS A N 1
ATOM 1401 C CA . LYS A 1 180 ? -3.656 -13.781 -18.156 1 85.75 180 LYS A CA 1
ATOM 1402 C C . LYS A 1 180 ? -5.086 -13.602 -17.656 1 85.75 180 LYS A C 1
ATOM 1404 O O . LYS A 1 180 ? -6.004 -14.281 -18.125 1 85.75 180 LYS A O 1
ATOM 1409 N N . LEU A 1 181 ? -5.289 -1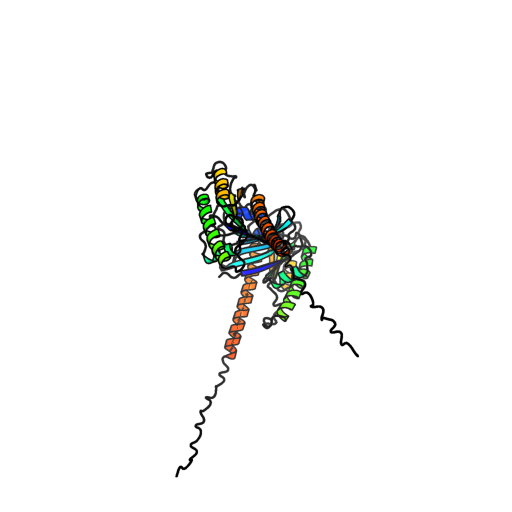2.695 -16.75 1 86.62 181 LEU A N 1
ATOM 1410 C CA . LEU A 1 181 ? -6.621 -12.422 -16.219 1 86.62 181 LEU A CA 1
ATOM 1411 C C . LEU A 1 181 ? -7.516 -11.805 -17.297 1 86.62 181 LEU A C 1
ATOM 1413 O O . LEU A 1 181 ? -8.672 -12.195 -17.453 1 86.62 181 LEU A O 1
ATOM 1417 N N . ARG A 1 182 ? -6.984 -10.867 -18.047 1 85.38 182 ARG A N 1
ATOM 1418 C CA . ARG A 1 182 ? -7.734 -10.203 -19.109 1 85.38 182 ARG A CA 1
ATOM 1419 C C . ARG A 1 182 ? -8.109 -11.188 -20.219 1 85.38 182 ARG A C 1
ATOM 1421 O O . ARG A 1 182 ? -9.211 -11.117 -20.781 1 85.38 182 ARG A O 1
ATOM 1428 N N . GLY A 1 183 ? -7.207 -11.984 -20.547 1 82.62 183 GLY A N 1
ATOM 1429 C CA . GLY A 1 183 ? -7.48 -12.992 -21.547 1 82.62 183 GLY A CA 1
ATOM 1430 C C . GLY A 1 183 ? -8.602 -13.938 -21.156 1 82.62 183 GLY A C 1
ATOM 1431 O O . GLY A 1 183 ? -9.438 -14.297 -22 1 82.62 183 GLY A O 1
ATOM 1432 N N . ARG A 1 184 ? -8.641 -14.266 -19.953 1 78.69 184 ARG A N 1
ATOM 1433 C CA . ARG A 1 184 ? -9.68 -15.164 -19.453 1 78.69 184 ARG A CA 1
ATOM 1434 C C . ARG A 1 184 ? -11.039 -14.484 -19.453 1 78.69 184 ARG A C 1
ATOM 1436 O O . ARG A 1 184 ? -12.055 -15.117 -19.766 1 78.69 184 ARG A O 1
ATOM 1443 N N . LYS A 1 185 ? -11.078 -13.242 -19.078 1 76.19 185 LYS A N 1
ATOM 1444 C CA . LYS A 1 185 ? -12.328 -12.492 -19.078 1 76.19 185 LYS A CA 1
ATOM 1445 C C . LYS A 1 185 ? -12.891 -12.344 -20.484 1 76.19 185 LYS A C 1
ATOM 1447 O O . LYS A 1 185 ? -14.102 -12.422 -20.703 1 76.19 185 LYS A O 1
ATOM 1452 N N . GLN A 1 186 ? -12.023 -12.148 -21.422 1 75.75 186 GLN A N 1
ATOM 1453 C CA . GLN A 1 186 ? -12.43 -12.008 -22.812 1 75.75 186 GLN A CA 1
ATOM 1454 C C . GLN A 1 186 ? -12.992 -13.32 -23.359 1 75.75 186 GLN A C 1
ATOM 1456 O O . GLN A 1 186 ? -13.977 -13.312 -24.109 1 75.75 186 GLN A O 1
ATOM 1461 N N . GLU A 1 187 ? -12.375 -14.367 -22.938 1 69.44 187 GLU A N 1
AT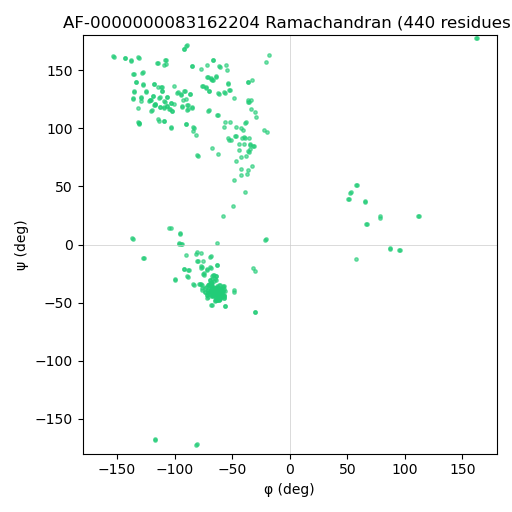OM 1462 C CA . GLU A 1 187 ? -12.844 -15.68 -23.375 1 69.44 187 GLU A CA 1
ATOM 1463 C C . GLU A 1 187 ? -14.219 -15.992 -22.797 1 69.44 187 GLU A C 1
ATOM 1465 O O . GLU A 1 187 ? -15.07 -16.578 -23.469 1 69.44 187 GLU A O 1
ATOM 1470 N N . ASN A 1 188 ? -14.438 -15.555 -21.594 1 67.5 188 ASN A N 1
ATOM 1471 C CA . ASN A 1 188 ? -15.719 -15.797 -20.953 1 67.5 188 ASN A CA 1
ATOM 1472 C C . ASN A 1 188 ? -16.828 -14.938 -21.547 1 67.5 188 ASN A C 1
ATOM 1474 O O . ASN A 1 188 ? -17.969 -15.391 -21.688 1 67.5 188 ASN A O 1
ATOM 1478 N N . ASP A 1 189 ? -16.5 -13.75 -21.891 1 65.44 189 ASP A N 1
ATOM 1479 C CA . ASP A 1 189 ? -17.469 -12.867 -22.531 1 65.44 189 ASP A CA 1
ATOM 1480 C C . ASP A 1 189 ? -17.859 -13.375 -23.922 1 65.44 189 ASP A C 1
ATOM 1482 O O . ASP A 1 189 ? -19.016 -13.297 -24.312 1 65.44 189 ASP A O 1
ATOM 1486 N N . GLN A 1 190 ? -16.922 -13.852 -24.656 1 61.91 190 GLN A N 1
ATOM 1487 C CA . GLN A 1 190 ? -17.172 -14.375 -25.984 1 61.91 190 GLN A CA 1
ATOM 1488 C C . GLN A 1 190 ? -17.984 -15.656 -25.938 1 61.91 190 GLN A C 1
ATOM 1490 O O . GLN A 1 190 ? -18.844 -15.898 -26.797 1 61.91 190 GLN A O 1
ATOM 1495 N N . SER A 1 191 ? -17.688 -16.391 -24.938 1 55.56 191 SER A N 1
ATOM 1496 C CA . SER A 1 191 ? -18.453 -17.625 -24.812 1 55.56 191 SER A CA 1
ATOM 1497 C C . SER A 1 191 ? -19.906 -17.344 -24.469 1 55.56 191 SER A C 1
ATOM 1499 O O . SER A 1 191 ? -20.812 -18.047 -24.938 1 55.56 191 SER A O 1
ATOM 1501 N N . LEU A 1 192 ? -20.172 -16.328 -23.766 1 52.53 192 LEU A N 1
ATOM 1502 C CA . LEU A 1 192 ? -21.531 -15.93 -23.453 1 52.53 192 LEU A CA 1
ATOM 1503 C C . LEU A 1 192 ? -22.25 -15.391 -24.688 1 52.53 192 LEU A C 1
ATOM 1505 O O . LEU A 1 192 ? -23.438 -15.656 -24.891 1 52.53 192 LEU A O 1
ATOM 1509 N N . PHE A 1 193 ? -21.5 -14.727 -25.562 1 52.56 193 PHE A N 1
ATOM 1510 C CA . PHE A 1 193 ? -22.094 -14.203 -26.781 1 52.56 193 PHE A CA 1
ATOM 1511 C C . PHE A 1 193 ? -22.328 -15.312 -27.797 1 52.56 193 PHE A C 1
ATOM 1513 O O . PHE A 1 193 ? -23.281 -15.273 -28.562 1 52.56 193 PHE A O 1
ATOM 1520 N N . SER A 1 194 ? -21.438 -16.25 -27.922 1 52.69 194 SER A N 1
ATOM 1521 C CA . SER A 1 194 ? -21.609 -17.328 -28.906 1 52.69 194 SER A CA 1
ATOM 1522 C C . SER A 1 194 ? -22.781 -18.234 -28.516 1 52.69 194 SER A C 1
ATOM 1524 O O . SER A 1 194 ? -23.422 -18.828 -29.391 1 52.69 194 SER A O 1
ATOM 1526 N N . GLN A 1 195 ? -23.062 -18.359 -27.266 1 47.25 195 GLN A N 1
ATOM 1527 C CA . GLN A 1 195 ? -24.203 -19.172 -26.875 1 47.25 195 GLN A CA 1
ATOM 1528 C C . GLN A 1 195 ? -25.516 -18.469 -27.156 1 47.25 195 GLN A C 1
ATOM 1530 O O . GLN A 1 195 ? -26.531 -19.109 -27.406 1 47.25 195 GLN A O 1
ATOM 1535 N N . VAL A 1 196 ? -25.438 -17.141 -27.203 1 46.78 196 VAL A N 1
ATOM 1536 C CA . VAL A 1 196 ? -26.672 -16.422 -27.5 1 46.78 196 VAL A CA 1
ATOM 1537 C C . VAL A 1 196 ? -26.984 -16.516 -28.984 1 46.78 196 VAL A C 1
ATOM 1539 O O . VAL A 1 196 ? -28.156 -16.562 -29.375 1 46.78 196 VAL A O 1
ATOM 1542 N N . ASP A 1 197 ? -25.953 -16.531 -29.812 1 42.91 197 ASP A N 1
ATOM 1543 C CA . ASP A 1 197 ? -26.234 -16.516 -31.25 1 42.91 197 ASP A CA 1
ATOM 1544 C C . ASP A 1 197 ? -26.641 -17.906 -31.734 1 42.91 197 ASP A C 1
ATOM 1546 O O . ASP A 1 197 ? -27.156 -18.062 -32.844 1 42.91 197 ASP A O 1
ATOM 1550 N N . GLY A 1 198 ? -26.078 -19.031 -31.156 1 39.31 198 GLY A N 1
ATOM 1551 C CA . GLY A 1 198 ? -26.516 -20.344 -31.641 1 39.31 198 GLY A CA 1
ATOM 1552 C C . GLY A 1 198 ? -27.969 -20.641 -31.344 1 39.31 198 GLY A C 1
ATOM 1553 O O . GLY A 1 198 ? -28.5 -21.656 -31.797 1 39.31 198 GLY A O 1
ATOM 1554 N N . ALA A 1 199 ? -28.453 -20.094 -30.234 1 33.44 199 ALA A N 1
ATOM 1555 C CA . ALA A 1 199 ? -29.844 -20.375 -29.922 1 33.44 199 ALA A CA 1
ATOM 1556 C C . ALA A 1 199 ? -30.781 -19.562 -30.812 1 33.44 199 ALA A C 1
ATOM 1558 O O . ALA A 1 199 ? -32 -19.656 -30.703 1 33.44 199 ALA A O 1
ATOM 1559 N N . ALA A 1 200 ? -30.047 -18.562 -31.438 1 35.47 200 ALA A N 1
ATOM 1560 C CA . ALA A 1 200 ? -31.016 -17.688 -32.094 1 35.47 200 ALA A CA 1
ATOM 1561 C C . ALA A 1 200 ? -31.672 -18.406 -33.281 1 35.47 200 ALA A C 1
ATOM 1563 O O . ALA A 1 200 ? -32.594 -17.859 -33.906 1 35.47 200 ALA A O 1
ATOM 1564 N N . THR A 1 201 ? -30.844 -19.297 -33.844 1 31.03 201 THR A N 1
ATOM 1565 C CA . THR A 1 201 ? -31.422 -19.562 -35.156 1 31.03 201 THR A CA 1
ATOM 1566 C C . THR A 1 201 ? -32.625 -20.5 -35.062 1 31.03 201 THR A C 1
ATOM 1568 O O . THR A 1 201 ? -33.156 -20.953 -36.062 1 31.03 201 THR A O 1
ATOM 1571 N N . THR A 1 202 ? -32.75 -21.266 -33.969 1 27 202 THR A N 1
ATOM 1572 C CA . THR A 1 202 ? -33.969 -22.031 -34.156 1 27 202 THR A CA 1
ATOM 1573 C C . THR A 1 202 ? -35.188 -21.125 -34.25 1 27 202 THR A C 1
ATOM 1575 O O . THR A 1 202 ? -35.5 -20.375 -33.312 1 27 202 THR A O 1
ATOM 1578 N N . SER A 1 203 ? -35.375 -20.531 -35.375 1 27.61 203 SER A N 1
ATOM 1579 C CA . SER A 1 203 ? -36.562 -19.781 -35.812 1 27.61 203 SER A CA 1
ATOM 1580 C C . SER A 1 203 ? -37.844 -20.453 -35.344 1 27.61 203 SER A C 1
ATOM 1582 O O . SER A 1 203 ? -38.25 -21.484 -35.906 1 27.61 203 SER A O 1
ATOM 1584 N N . LYS A 1 204 ? -37.938 -20.906 -34.062 1 27.41 204 LYS A N 1
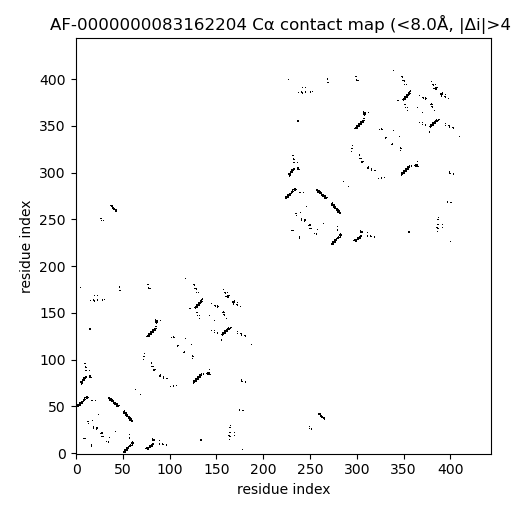ATOM 1585 C CA . LYS A 1 204 ? -39.219 -21.5 -33.75 1 27.41 204 LYS A CA 1
ATOM 1586 C C . LYS A 1 204 ? -40.375 -20.609 -34.219 1 27.41 204 LYS A C 1
ATOM 1588 O O . LYS A 1 204 ? -40.406 -19.422 -33.875 1 27.41 204 LYS A O 1
ATOM 1593 N N . ARG A 1 205 ? -40.812 -20.906 -35.406 1 27.25 205 ARG A N 1
ATOM 1594 C CA . ARG A 1 205 ? -42 -20.484 -36.156 1 27.25 205 ARG A CA 1
ATOM 1595 C C . ARG A 1 205 ? -43.219 -20.312 -35.219 1 27.25 205 ARG A C 1
ATOM 1597 O O . ARG A 1 205 ? -43.656 -21.297 -34.625 1 27.25 205 ARG A O 1
ATOM 1604 N N . TYR A 1 206 ? -43.125 -19.344 -34.281 1 24.05 206 TYR A N 1
ATOM 1605 C CA . TYR A 1 206 ? -44.312 -19.078 -33.5 1 24.05 206 TYR A CA 1
ATOM 1606 C C . TYR A 1 206 ? -45.562 -19.016 -34.375 1 24.05 206 TYR A C 1
ATOM 1608 O O . TYR A 1 206 ? -45.594 -18.266 -35.344 1 24.05 206 TYR A O 1
ATOM 1616 N N . ARG A 1 207 ? -46.062 -20.219 -34.688 1 24.08 207 ARG A N 1
ATOM 1617 C CA . ARG A 1 207 ? -47.312 -20.328 -35.469 1 24.08 207 ARG A CA 1
ATOM 1618 C C . ARG A 1 207 ? -48.344 -19.328 -35 1 24.08 207 ARG A C 1
ATOM 1620 O O . ARG A 1 207 ? -48.594 -19.172 -33.812 1 24.08 207 ARG A O 1
ATOM 1627 N N . PRO A 1 208 ? -48.469 -18.188 -35.75 1 25.08 208 PRO A N 1
ATOM 1628 C CA . PRO A 1 208 ? -49.5 -17.172 -35.438 1 25.08 208 PRO A CA 1
ATOM 1629 C C . PRO A 1 208 ? -50.781 -17.781 -34.906 1 25.08 208 PRO A C 1
ATOM 1631 O O . PRO A 1 208 ? -51.281 -18.781 -35.469 1 25.08 208 PRO A O 1
ATOM 1634 N N . PHE A 1 209 ? -50.844 -18.016 -33.562 1 23.02 209 PHE A N 1
ATOM 1635 C CA . PHE A 1 209 ? -52.094 -18.531 -33 1 23.02 209 PHE A CA 1
ATOM 1636 C C . PHE A 1 209 ? -53.312 -17.953 -33.75 1 23.02 209 PHE A C 1
ATOM 1638 O O . PHE A 1 209 ? -53.438 -16.734 -33.875 1 23.02 209 PHE A O 1
ATOM 1645 N N . HIS A 1 210 ? -53.625 -18.531 -34.844 1 23.91 210 HIS A N 1
ATOM 1646 C CA . HIS A 1 210 ? -54.812 -18.266 -35.688 1 23.91 210 HIS A CA 1
ATOM 1647 C C . HIS A 1 210 ? -56.031 -18 -34.812 1 23.91 210 HIS A C 1
ATOM 1649 O O . HIS A 1 210 ? -56.344 -18.781 -33.906 1 23.91 210 HIS A O 1
ATOM 1655 N N . ARG A 1 211 ? -56.25 -16.594 -34.5 1 23.72 211 ARG A N 1
ATOM 1656 C CA . ARG A 1 211 ? -57.531 -16.125 -33.969 1 23.72 211 ARG A CA 1
ATOM 1657 C C . ARG A 1 211 ? -58.688 -16.938 -34.531 1 23.72 211 ARG A C 1
ATOM 1659 O O . ARG A 1 211 ? -58.969 -16.859 -35.719 1 23.72 211 ARG A O 1
ATOM 1666 N N . ARG A 1 212 ? -58.688 -18.234 -34.094 1 23.64 212 ARG A N 1
ATOM 1667 C CA . ARG A 1 212 ? -59.875 -18.953 -34.562 1 23.64 212 ARG A CA 1
ATOM 1668 C C . ARG A 1 212 ? -61.156 -18.109 -34.344 1 23.64 212 ARG A C 1
ATOM 1670 O O . ARG A 1 212 ? -61.344 -17.531 -33.281 1 23.64 212 ARG A O 1
ATOM 1677 N N . HIS A 1 213 ? -61.5 -17.391 -35.375 1 25 213 HIS A N 1
ATOM 1678 C CA . HIS A 1 213 ? -62.781 -16.719 -35.562 1 25 213 HIS A CA 1
ATOM 1679 C C . HIS A 1 213 ? -63.906 -17.562 -34.969 1 25 213 HIS A C 1
ATOM 1681 O O . HIS A 1 213 ? -64.062 -18.734 -35.281 1 25 213 HIS A O 1
ATOM 1687 N N . PRO A 1 214 ? -64 -17.422 -33.562 1 25.34 214 PRO A N 1
ATOM 1688 C CA . PRO A 1 214 ? -65.188 -18.156 -33.094 1 25.34 214 PRO A CA 1
ATOM 1689 C C . PRO A 1 214 ? -66.375 -18.031 -34.031 1 25.34 214 PRO A C 1
ATOM 1691 O O . PRO A 1 214 ? -66.562 -17 -34.688 1 25.34 214 PRO A O 1
ATOM 1694 N N . GLY A 1 215 ? -66.625 -19.062 -34.75 1 22.98 215 GLY A N 1
ATOM 1695 C CA . GLY A 1 215 ? -67.812 -19.312 -35.625 1 22.98 215 GLY A CA 1
ATOM 1696 C C . GLY A 1 215 ? -69.062 -18.703 -35.125 1 22.98 215 GLY A C 1
ATOM 1697 O O . GLY A 1 215 ? -69.188 -18.375 -33.938 1 22.98 215 GLY A O 1
ATOM 1698 N N . SER A 1 216 ? -69.812 -18.219 -35.969 1 25.69 216 SER A N 1
ATOM 1699 C CA . SER A 1 216 ? -71.125 -17.578 -36.219 1 25.69 216 SER A CA 1
ATOM 1700 C C . SER A 1 216 ? -72.25 -18.375 -35.562 1 25.69 216 SER A C 1
ATOM 1702 O O . SER A 1 216 ? -73.438 -18.125 -35.812 1 25.69 216 SER A O 1
ATOM 1704 N N . HIS A 1 217 ? -72 -19.031 -34.375 1 23.23 217 HIS A N 1
ATOM 1705 C CA . HIS A 1 217 ? -73.25 -19.75 -34.156 1 23.23 217 HIS A CA 1
ATOM 1706 C C . HIS A 1 217 ? -74.438 -18.828 -34.344 1 23.23 217 HIS A C 1
ATOM 1708 O O . HIS A 1 217 ? -74.438 -17.672 -33.906 1 23.23 217 HIS A O 1
ATOM 1714 N N . ARG A 1 218 ? -75.375 -19.188 -35.188 1 22.77 218 ARG A N 1
ATOM 1715 C CA . ARG A 1 218 ? -76.625 -18.891 -35.844 1 22.77 218 ARG A CA 1
ATOM 1716 C C . ARG A 1 218 ? -77.75 -18.656 -34.812 1 22.77 218 ARG A C 1
ATOM 1718 O O . ARG A 1 218 ? -78.562 -19.562 -34.531 1 22.77 218 ARG A O 1
ATOM 1725 N N . CYS A 1 219 ? -77.375 -18.234 -33.531 1 24.56 219 CYS A N 1
ATOM 1726 C CA . CYS A 1 219 ? -78.688 -18.156 -32.844 1 24.56 219 CYS A CA 1
ATOM 1727 C C . CYS A 1 219 ? -79.625 -17.234 -33.594 1 24.56 219 CYS A C 1
ATOM 1729 O O . CYS A 1 219 ? -79.312 -16.109 -33.938 1 24.56 219 CYS A O 1
ATOM 1731 N N . THR A 1 220 ? -80.625 -17.812 -34.312 1 24.7 220 THR A N 1
ATOM 1732 C CA . THR A 1 220 ? -81.812 -17.5 -35 1 24.7 220 THR A CA 1
ATOM 1733 C C . THR A 1 220 ? -82.75 -16.609 -34.156 1 24.7 220 THR A C 1
ATOM 1735 O O . THR A 1 220 ? -83.25 -17.031 -33.094 1 24.7 220 THR A O 1
ATOM 1738 N N . ILE A 1 221 ? -82.375 -15.484 -33.656 1 22.81 221 ILE A N 1
ATOM 1739 C CA . ILE A 1 221 ? -83.438 -14.625 -33.156 1 22.81 221 ILE A CA 1
ATOM 1740 C C . ILE A 1 221 ? -84.5 -14.43 -34.25 1 22.81 221 ILE A C 1
ATOM 1742 O O . ILE A 1 221 ? -84.188 -13.891 -35.312 1 22.81 221 ILE A O 1
ATOM 1746 N N . LEU A 1 222 ? -85.5 -15.398 -34.188 1 22.41 222 LEU A N 1
ATOM 1747 C CA . LEU A 1 222 ? -86.875 -15.039 -34.375 1 22.41 222 LEU A CA 1
ATOM 1748 C C . LEU A 1 222 ? -87.312 -13.945 -33.406 1 22.41 222 LEU A C 1
ATOM 1750 O O . LEU A 1 222 ? -87.062 -14.047 -32.188 1 22.41 222 LEU A O 1
ATOM 1754 N N . MET B 1 1 ? -8.766 -7.707 17.734 1 61.16 1 MET B N 1
ATOM 1755 C CA . MET B 1 1 ? -8.18 -7.445 16.422 1 61.16 1 MET B CA 1
ATOM 1756 C C . MET B 1 1 ? -7.637 -6.023 16.344 1 61.16 1 MET B C 1
ATOM 1758 O O . MET B 1 1 ? -8.188 -5.109 16.953 1 61.16 1 MET B O 1
ATOM 1762 N N . PRO B 1 2 ? -6.469 -5.895 15.844 1 74.06 2 PRO B N 1
ATOM 1763 C CA . PRO B 1 2 ? -5.941 -4.527 15.836 1 74.06 2 PRO B CA 1
ATOM 1764 C C . PRO B 1 2 ? -6.887 -3.531 15.172 1 74.06 2 PRO B C 1
ATOM 1766 O O . PRO B 1 2 ? -7.621 -3.896 14.25 1 74.06 2 PRO B O 1
ATOM 1769 N N . ASP B 1 3 ? -6.957 -2.408 15.82 1 85.69 3 ASP B N 1
ATOM 1770 C CA . ASP B 1 3 ? -7.82 -1.375 15.25 1 85.69 3 ASP B CA 1
ATOM 1771 C C . ASP B 1 3 ? -7.27 -0.873 13.914 1 85.69 3 ASP B C 1
ATOM 1773 O O . ASP B 1 3 ? -6.055 -0.829 13.719 1 85.69 3 ASP B O 1
ATOM 1777 N N . ARG B 1 4 ? -8.102 -0.624 13 1 89.5 4 ARG B N 1
ATOM 1778 C CA . ARG B 1 4 ? -7.75 -0.027 11.719 1 89.5 4 ARG B CA 1
ATOM 1779 C C . ARG B 1 4 ? -8.008 1.477 11.727 1 89.5 4 ARG B C 1
ATOM 1781 O O . ARG B 1 4 ? -9.047 1.934 12.203 1 89.5 4 ARG B O 1
ATOM 1788 N N . VAL B 1 5 ? -7.012 2.207 11.305 1 92.31 5 VAL B N 1
ATOM 1789 C CA . VAL B 1 5 ? -7.125 3.66 11.25 1 92.31 5 VAL B CA 1
ATOM 1790 C C . VAL B 1 5 ? -7.004 4.137 9.805 1 92.31 5 VAL B C 1
ATOM 1792 O O . VAL B 1 5 ? -5.992 3.885 9.141 1 92.31 5 VAL B O 1
ATOM 1795 N N . LYS B 1 6 ? -8.031 4.773 9.352 1 93.62 6 LYS B N 1
ATOM 1796 C CA . LYS B 1 6 ? -8 5.32 7.996 1 93.62 6 LYS B CA 1
ATOM 1797 C C . LYS B 1 6 ? -7.414 6.73 7.984 1 93.62 6 LYS B C 1
ATOM 1799 O O . LYS B 1 6 ? -8 7.656 8.555 1 93.62 6 LYS B O 1
ATOM 1804 N N . VAL B 1 7 ? -6.301 6.82 7.305 1 94.62 7 VAL B N 1
ATOM 1805 C CA . VAL B 1 7 ? -5.578 8.086 7.258 1 94.62 7 VAL B CA 1
ATOM 1806 C C . VAL B 1 7 ? -5.598 8.641 5.836 1 94.62 7 VAL B C 1
ATOM 1808 O O . VAL B 1 7 ? -5.234 7.945 4.887 1 94.62 7 VAL B O 1
ATOM 1811 N N . VAL B 1 8 ? -6.051 9.883 5.691 1 95 8 VAL B N 1
ATOM 1812 C CA . VAL B 1 8 ? -6.039 10.531 4.387 1 95 8 VAL B CA 1
ATOM 1813 C C . VAL B 1 8 ? -4.973 11.625 4.363 1 95 8 VAL B C 1
ATOM 1815 O O . VAL B 1 8 ? -4.98 12.531 5.199 1 95 8 VAL B O 1
ATOM 1818 N N . VAL B 1 9 ? -4.043 11.508 3.404 1 96 9 VAL B N 1
ATOM 1819 C CA . VAL B 1 9 ? -2.963 12.484 3.277 1 96 9 VAL B CA 1
ATOM 1820 C C . VAL B 1 9 ? -3.256 13.438 2.119 1 96 9 VAL B C 1
ATOM 1822 O O . VAL B 1 9 ? -3.42 13 0.977 1 96 9 VAL B O 1
ATOM 1825 N N . VAL B 1 10 ? -3.312 14.742 2.443 1 95.06 10 VAL B N 1
ATOM 1826 C CA . VAL B 1 10 ? -3.719 15.75 1.466 1 95.06 10 VAL B CA 1
ATOM 1827 C C . VAL B 1 10 ? -2.674 16.859 1.402 1 95.06 10 VAL B C 1
ATOM 1829 O O . VAL B 1 10 ? -2.014 17.156 2.4 1 95.06 10 VAL B O 1
ATOM 1832 N N . GLY B 1 11 ? -2.523 17.438 0.25 1 96.12 11 GLY B N 1
ATOM 1833 C CA . GLY B 1 11 ? -1.612 18.547 0.003 1 96.12 11 GLY B CA 1
ATOM 1834 C C . GLY B 1 11 ? -1.308 18.75 -1.469 1 96.12 11 GLY B C 1
ATOM 1835 O O . GLY B 1 11 ? -1.7 17.938 -2.309 1 96.12 11 GLY B O 1
ATOM 1836 N N . ASP B 1 12 ? -0.524 19.781 -1.717 1 96.06 12 ASP B N 1
ATOM 1837 C CA . ASP B 1 12 ? -0.175 20.109 -3.096 1 96.06 12 ASP B CA 1
ATOM 1838 C C . ASP B 1 12 ? 0.704 19.016 -3.713 1 96.06 12 ASP B C 1
ATOM 1840 O O . ASP B 1 12 ? 1.312 18.219 -2.996 1 96.06 12 ASP B O 1
ATOM 1844 N N . GLU B 1 13 ? 0.669 19.047 -5.082 1 94.62 13 GLU B N 1
ATOM 1845 C CA . GLU B 1 13 ? 1.636 18.219 -5.789 1 94.62 13 GLU B CA 1
ATOM 1846 C C . GLU B 1 13 ? 3.066 18.625 -5.465 1 94.62 13 GLU B C 1
ATOM 1848 O O . GLU B 1 13 ? 3.371 19.828 -5.395 1 94.62 13 GLU B O 1
ATOM 1853 N N . GLY B 1 14 ? 3.877 17.641 -5.105 1 94.69 14 GLY B N 1
ATOM 1854 C CA . GLY B 1 14 ? 5.301 17.922 -4.965 1 94.69 14 GLY B CA 1
ATOM 1855 C C . GLY B 1 14 ? 5.707 18.234 -3.539 1 94.69 14 GLY B C 1
ATOM 1856 O O . GLY B 1 14 ? 6.895 18.406 -3.25 1 94.69 14 GLY B O 1
ATOM 1857 N N . VAL B 1 15 ? 4.73 18.312 -2.611 1 97.19 15 VAL B N 1
ATOM 1858 C CA . VAL B 1 15 ? 5.09 18.719 -1.256 1 97.19 15 VAL B CA 1
ATOM 1859 C C . VAL B 1 15 ? 5.738 17.547 -0.523 1 97.19 15 VAL B C 1
ATOM 1861 O O . VAL B 1 15 ? 6.355 17.734 0.53 1 97.19 15 VAL B O 1
ATOM 1864 N N . GLY B 1 16 ? 5.539 16.312 -1.008 1 96.62 16 GLY B N 1
ATOM 1865 C CA . GLY B 1 16 ? 6.199 15.148 -0.429 1 96.62 16 GLY B CA 1
ATOM 1866 C C . GLY B 1 16 ? 5.242 14.211 0.281 1 96.62 16 GLY B C 1
ATOM 1867 O O . GLY B 1 16 ? 5.633 13.516 1.221 1 96.62 16 GLY B O 1
ATOM 1868 N N . LYS B 1 17 ? 3.914 14.219 -0.105 1 96.75 17 LYS B N 1
ATOM 1869 C CA . LYS B 1 17 ? 2.947 13.297 0.484 1 96.75 17 LYS B CA 1
ATOM 1870 C C . LYS B 1 17 ? 3.398 11.852 0.316 1 96.75 17 LYS B C 1
ATOM 1872 O O . LYS B 1 17 ? 3.48 11.102 1.293 1 96.75 17 LYS B O 1
ATOM 1877 N N . SER B 1 18 ? 3.691 11.516 -0.93 1 93.44 18 SER B N 1
ATOM 1878 C CA . SER B 1 18 ? 4.102 10.148 -1.231 1 93.44 18 SER B CA 1
ATOM 1879 C C . SER B 1 18 ? 5.426 9.805 -0.555 1 93.44 18 SER B C 1
ATOM 1881 O O . SER B 1 18 ? 5.617 8.688 -0.083 1 93.44 18 SER B O 1
ATOM 1883 N N . ALA B 1 19 ? 6.316 10.758 -0.549 1 95.12 19 ALA B N 1
ATOM 1884 C CA . ALA B 1 19 ? 7.613 10.523 0.087 1 95.12 19 ALA B CA 1
ATOM 1885 C C . ALA B 1 19 ? 7.445 10.227 1.575 1 95.12 19 ALA B C 1
ATOM 1887 O O . ALA B 1 19 ? 8.109 9.344 2.115 1 95.12 19 ALA B O 1
ATOM 1888 N N . LEU B 1 20 ? 6.574 10.977 2.271 1 96.31 20 LEU B N 1
ATOM 1889 C CA . LEU B 1 20 ? 6.309 10.75 3.688 1 96.31 20 LEU B CA 1
ATOM 1890 C C . LEU B 1 20 ? 5.734 9.359 3.914 1 96.31 20 LEU B C 1
ATOM 1892 O O . LEU B 1 20 ? 6.164 8.648 4.828 1 96.31 20 LEU B O 1
ATOM 1896 N N . ILE B 1 21 ? 4.828 8.984 3.062 1 94.94 21 ILE B N 1
ATOM 1897 C CA . ILE B 1 21 ? 4.145 7.699 3.197 1 94.94 21 ILE B CA 1
ATOM 1898 C C . ILE B 1 21 ? 5.133 6.562 2.953 1 94.94 21 ILE B C 1
ATOM 1900 O O . ILE B 1 21 ? 5.164 5.582 3.701 1 94.94 21 ILE B O 1
ATOM 1904 N N . LEU B 1 22 ? 5.945 6.676 1.945 1 92.31 22 LEU B N 1
ATOM 1905 C CA . LEU B 1 22 ? 6.934 5.656 1.622 1 92.31 22 LEU B CA 1
ATOM 1906 C C . LEU B 1 22 ? 7.961 5.52 2.742 1 92.31 22 LEU B C 1
ATOM 1908 O O . LEU B 1 22 ? 8.367 4.406 3.084 1 92.31 22 LEU B O 1
ATOM 1912 N N . ARG B 1 23 ? 8.359 6.645 3.246 1 93.38 23 ARG B N 1
ATOM 1913 C CA . ARG B 1 23 ? 9.297 6.625 4.363 1 93.38 23 ARG B CA 1
ATOM 1914 C C . ARG B 1 23 ? 8.688 5.926 5.578 1 93.38 23 ARG B C 1
ATOM 1916 O O . ARG B 1 23 ? 9.32 5.074 6.195 1 93.38 23 ARG B O 1
ATOM 1923 N N . LEU B 1 24 ? 7.469 6.25 5.863 1 93.12 24 LEU B N 1
ATOM 1924 C CA . LEU B 1 24 ? 6.773 5.684 7.012 1 93.12 24 LEU B CA 1
ATOM 1925 C C . LEU B 1 24 ? 6.605 4.176 6.855 1 93.12 24 LEU B C 1
ATOM 1927 O O . LEU B 1 24 ? 6.934 3.41 7.762 1 93.12 24 LEU B O 1
ATOM 1931 N N . CYS B 1 25 ? 6.148 3.779 5.711 1 90.94 25 CYS B N 1
ATOM 1932 C CA . CYS B 1 25 ? 5.699 2.404 5.539 1 90.94 25 CYS B CA 1
ATOM 1933 C C . CYS B 1 25 ? 6.852 1.499 5.121 1 90.94 25 CYS B C 1
ATOM 1935 O O . CYS B 1 25 ? 6.863 0.311 5.449 1 90.94 25 CYS B O 1
ATOM 1937 N N . PHE B 1 26 ? 7.848 2.076 4.449 1 87.44 26 PHE B N 1
ATOM 1938 C CA . PHE B 1 26 ? 8.812 1.176 3.832 1 87.44 26 PHE B CA 1
ATOM 1939 C C . PHE B 1 26 ? 10.234 1.672 4.062 1 87.44 26 PHE B C 1
ATOM 1941 O O . PHE B 1 26 ? 11.188 1.127 3.498 1 87.44 26 PHE B O 1
ATOM 1948 N N . ASP B 1 27 ? 10.367 2.709 4.82 1 89.56 27 ASP B N 1
ATOM 1949 C CA . ASP B 1 27 ? 11.68 3.293 5.094 1 89.56 27 ASP B CA 1
ATOM 1950 C C . ASP B 1 27 ? 12.43 3.588 3.799 1 89.56 27 ASP B C 1
ATOM 1952 O O . ASP B 1 27 ? 13.594 3.213 3.652 1 89.56 27 ASP B O 1
ATOM 1956 N N . HIS B 1 28 ? 11.672 4.172 2.875 1 87.88 28 HIS B N 1
ATOM 1957 C CA . HIS B 1 28 ? 12.234 4.438 1.555 1 87.88 28 HIS B CA 1
ATOM 1958 C C . HIS B 1 28 ? 12.039 5.898 1.159 1 87.88 28 HIS B C 1
ATOM 1960 O O . HIS B 1 28 ? 11 6.492 1.457 1 87.88 28 HIS B O 1
ATOM 1966 N N . PHE B 1 29 ? 13.234 6.355 0.546 1 90.56 29 PHE B N 1
ATOM 1967 C CA . PHE B 1 29 ? 13.156 7.668 -0.079 1 90.56 29 PHE B CA 1
ATOM 1968 C C . PHE B 1 29 ? 13.75 7.641 -1.481 1 90.56 29 PHE B C 1
ATOM 1970 O O . PHE B 1 29 ? 14.898 7.238 -1.665 1 90.56 29 PHE B O 1
ATOM 1977 N N . SER B 1 30 ? 12.984 7.914 -2.586 1 82.06 30 SER B N 1
ATOM 1978 C CA . SER B 1 30 ? 13.453 7.824 -3.965 1 82.06 30 SER B CA 1
ATOM 1979 C C . SER B 1 30 ? 14.031 9.156 -4.438 1 82.06 30 SER B C 1
ATOM 1981 O O . SER B 1 30 ? 14.875 9.188 -5.34 1 82.06 30 SER B O 1
ATOM 1983 N N . GLY B 1 31 ? 14.055 10.188 -4.004 1 78.56 31 GLY B N 1
ATOM 1984 C CA . GLY B 1 31 ? 14.484 11.516 -4.43 1 78.56 31 GLY B CA 1
ATOM 1985 C C . GLY B 1 31 ? 13.789 11.984 -5.695 1 78.56 31 GLY B C 1
ATOM 1986 O O . GLY B 1 31 ? 13.977 13.125 -6.121 1 78.56 31 GLY B O 1
ATOM 1987 N N . THR B 1 32 ? 13.062 11.094 -6.465 1 78.25 32 THR B N 1
ATOM 1988 C CA . THR B 1 32 ? 12.352 11.453 -7.684 1 78.25 32 THR B CA 1
ATOM 1989 C C . THR B 1 32 ? 10.859 11.633 -7.402 1 78.25 32 THR B C 1
ATOM 1991 O O . THR B 1 32 ? 10.281 10.891 -6.605 1 78.25 32 THR B O 1
ATOM 1994 N N . HIS B 1 33 ? 10.398 12.695 -8.008 1 79.06 33 HIS B N 1
ATOM 1995 C CA . HIS B 1 33 ? 8.961 12.938 -7.883 1 79.06 33 HIS B CA 1
ATOM 1996 C C . HIS B 1 33 ? 8.195 12.32 -9.055 1 79.06 33 HIS B C 1
ATOM 1998 O O . HIS B 1 33 ? 8.547 12.539 -10.211 1 79.06 33 HIS B O 1
ATOM 2004 N N . GLU B 1 34 ? 7.27 11.516 -8.688 1 78.81 34 GLU B N 1
ATOM 2005 C CA . GLU B 1 34 ? 6.285 11.016 -9.641 1 78.81 34 GLU B CA 1
ATOM 2006 C C . GLU B 1 34 ? 4.867 11.383 -9.211 1 78.81 34 GLU B C 1
ATOM 2008 O O . GLU B 1 34 ? 4.48 11.148 -8.062 1 78.81 34 GLU B O 1
ATOM 2013 N N . ALA B 1 35 ? 4.25 12.062 -10.195 1 81.25 35 ALA B N 1
ATOM 2014 C CA . ALA B 1 35 ? 2.881 12.445 -9.875 1 81.25 35 ALA B CA 1
ATOM 2015 C C . ALA B 1 35 ? 2.064 11.242 -9.406 1 81.25 35 ALA B C 1
ATOM 2017 O O . ALA B 1 35 ? 2.152 10.164 -9.992 1 81.25 35 ALA B O 1
ATOM 2018 N N . THR B 1 36 ? 1.41 11.523 -8.344 1 82.06 36 THR B N 1
ATOM 2019 C CA . THR B 1 36 ? 0.68 10.422 -7.719 1 82.06 36 THR B CA 1
ATOM 2020 C C . THR B 1 36 ? -0.748 10.352 -8.25 1 82.06 36 THR B C 1
ATOM 2022 O O . THR B 1 36 ? -1.396 11.383 -8.445 1 82.06 36 THR B O 1
ATOM 2025 N N . ALA B 1 37 ? -1.04 9.141 -8.578 1 84.19 37 ALA B N 1
ATOM 2026 C CA . ALA B 1 37 ? -2.473 8.875 -8.672 1 84.19 37 ALA B CA 1
ATOM 2027 C C . ALA B 1 37 ? -3.07 8.617 -7.289 1 84.19 37 ALA B C 1
ATOM 2029 O O . ALA B 1 37 ? -2.443 8.914 -6.27 1 84.19 37 ALA B O 1
ATOM 2030 N N . ASP B 1 38 ? -4.387 8.195 -7.082 1 82.38 38 ASP B N 1
ATOM 2031 C CA . ASP B 1 38 ? -4.98 7.855 -5.793 1 82.38 38 ASP B CA 1
ATOM 2032 C C . ASP B 1 38 ? -4.625 6.43 -5.379 1 82.38 38 ASP B C 1
ATOM 2034 O O . ASP B 1 38 ? -5.246 5.473 -5.844 1 82.38 38 ASP B O 1
ATOM 2038 N N . ASP B 1 39 ? -3.527 6.391 -4.566 1 88.88 39 ASP B N 1
ATOM 2039 C CA . ASP B 1 39 ? -3 5.105 -4.109 1 88.88 39 ASP B CA 1
ATOM 2040 C C . ASP B 1 39 ? -3.301 4.883 -2.631 1 88.88 39 ASP B C 1
ATOM 2042 O O . ASP B 1 39 ? -3.602 5.832 -1.903 1 88.88 39 ASP B O 1
ATOM 2046 N N . SER B 1 40 ? -3.334 3.658 -2.287 1 92.94 40 SER B N 1
ATOM 2047 C CA . SER B 1 40 ? -3.535 3.371 -0.871 1 92.94 40 SER B CA 1
ATOM 2048 C C . SER B 1 40 ? -2.592 2.273 -0.389 1 92.94 40 SER B C 1
ATOM 2050 O O . SER B 1 40 ? -2.16 1.431 -1.177 1 92.94 40 SER B O 1
ATOM 2052 N N . ILE B 1 41 ? -2.209 2.396 0.82 1 93.75 41 ILE B N 1
ATOM 2053 C CA . ILE B 1 41 ? -1.344 1.426 1.479 1 93.75 41 ILE B CA 1
ATOM 2054 C C . ILE B 1 41 ? -1.955 1.013 2.816 1 93.75 41 ILE B C 1
ATOM 2056 O O . ILE B 1 41 ? -2.375 1.864 3.604 1 93.75 41 ILE B O 1
ATOM 2060 N N . ARG B 1 42 ? -2.096 -0.252 3.008 1 92.38 42 ARG B N 1
ATOM 2061 C CA . ARG B 1 42 ? -2.453 -0.78 4.32 1 92.38 42 ARG B CA 1
ATOM 2062 C C . ARG B 1 42 ? -1.26 -1.465 4.98 1 92.38 42 ARG B C 1
ATOM 2064 O O . ARG B 1 42 ? -0.716 -2.432 4.441 1 92.38 42 ARG B O 1
ATOM 2071 N N . LYS B 1 43 ? -0.924 -0.931 6.074 1 91.56 43 LYS B N 1
ATOM 2072 C CA . LYS B 1 43 ? 0.276 -1.402 6.758 1 91.56 43 LYS B CA 1
ATOM 2073 C C . LYS B 1 43 ? 0.025 -1.571 8.25 1 91.56 43 LYS B C 1
ATOM 2075 O O . LYS B 1 43 ? -0.588 -0.709 8.891 1 91.56 43 LYS B O 1
ATOM 2080 N N . THR B 1 44 ? 0.441 -2.734 8.75 1 87.31 44 THR B N 1
ATOM 2081 C CA . THR B 1 44 ? 0.403 -2.934 10.195 1 87.31 44 THR B CA 1
ATOM 2082 C C . THR B 1 44 ? 1.496 -2.119 10.883 1 87.31 44 THR B C 1
ATOM 2084 O O . THR B 1 44 ? 2.629 -2.059 10.398 1 87.31 44 THR B O 1
ATOM 2087 N N . ALA B 1 45 ? 1.143 -1.438 11.984 1 87 45 ALA B N 1
ATOM 2088 C CA . ALA B 1 45 ? 2.076 -0.608 12.734 1 87 45 ALA B CA 1
ATOM 2089 C C . ALA B 1 45 ? 1.811 -0.707 14.234 1 87 45 ALA B C 1
ATOM 2091 O O . ALA B 1 45 ? 0.794 -1.266 14.656 1 87 45 ALA B O 1
ATOM 2092 N N . VAL B 1 46 ? 2.824 -0.324 15.016 1 87.88 46 VAL B N 1
ATOM 2093 C CA . VAL B 1 46 ? 2.676 -0.242 16.469 1 87.88 46 VAL B CA 1
ATOM 2094 C C . VAL B 1 46 ? 2.771 1.215 16.906 1 87.88 46 VAL B C 1
ATOM 2096 O O . VAL B 1 46 ? 3.775 1.885 16.656 1 87.88 46 VAL B O 1
ATOM 2099 N N . VAL B 1 47 ? 1.683 1.688 17.5 1 89.12 47 VAL B N 1
ATOM 2100 C CA . VAL B 1 47 ? 1.638 3.041 18.047 1 89.12 47 VAL B CA 1
ATOM 2101 C C . VAL B 1 47 ? 1.426 2.984 19.562 1 89.12 47 VAL B C 1
ATOM 2103 O O . VAL B 1 47 ? 0.414 2.461 20.031 1 89.12 47 VAL B O 1
ATOM 2106 N N . ASP B 1 48 ? 2.426 3.578 20.344 1 86.12 48 ASP B N 1
ATOM 2107 C CA . ASP B 1 48 ? 2.4 3.574 21.797 1 86.12 48 ASP B CA 1
ATOM 2108 C C . ASP B 1 48 ? 2.188 2.162 22.344 1 86.12 48 ASP B C 1
ATOM 2110 O O . ASP B 1 48 ? 1.325 1.941 23.188 1 86.12 48 ASP B O 1
ATOM 2114 N N . GLY B 1 49 ? 2.777 1.201 21.75 1 86.56 49 GLY B N 1
ATOM 2115 C CA . GLY B 1 49 ? 2.799 -0.172 22.234 1 86.56 49 GLY B CA 1
ATOM 2116 C C . GLY B 1 49 ? 1.602 -0.983 21.781 1 86.56 49 GLY B C 1
ATOM 2117 O O . GLY B 1 49 ? 1.502 -2.176 22.078 1 86.56 49 GLY B O 1
ATOM 2118 N N . GLN B 1 50 ? 0.707 -0.347 21.094 1 89.56 50 GLN B N 1
ATOM 2119 C CA . GLN B 1 50 ? -0.488 -1.041 20.625 1 89.56 50 GLN B CA 1
ATOM 2120 C C . GLN B 1 50 ? -0.477 -1.19 19.109 1 89.56 50 GLN B C 1
ATOM 2122 O O . GLN B 1 50 ? -0.234 -0.221 18.391 1 89.56 50 GLN B O 1
ATOM 2127 N N . GLU B 1 51 ? -0.752 -2.395 18.672 1 88.38 51 GLU B N 1
ATOM 2128 C CA . GLU B 1 51 ? -0.776 -2.691 17.234 1 88.38 51 GLU B CA 1
ATOM 2129 C C . GLU B 1 51 ? -1.99 -2.061 16.562 1 88.38 51 GLU B C 1
ATOM 2131 O O . GLU B 1 51 ? -3.057 -1.948 17.172 1 88.38 51 GLU B O 1
ATOM 2136 N N . CYS B 1 52 ? -1.812 -1.624 15.398 1 90.06 52 CYS B N 1
ATOM 2137 C CA . CYS B 1 52 ? -2.908 -1.136 14.57 1 90.06 52 CYS B CA 1
ATOM 2138 C C . CYS B 1 52 ? -2.59 -1.305 13.094 1 90.06 52 CYS B C 1
ATOM 2140 O O . CYS B 1 52 ? -1.452 -1.606 12.727 1 90.06 52 CYS B O 1
ATOM 2142 N N . VAL B 1 53 ? -3.619 -1.27 12.281 1 92.19 53 VAL B N 1
ATOM 2143 C CA . VAL B 1 53 ? -3.453 -1.271 10.828 1 92.19 53 VAL B CA 1
ATOM 2144 C C . VAL B 1 53 ? -3.701 0.132 10.281 1 92.19 53 VAL B C 1
ATOM 2146 O O . VAL B 1 53 ? -4.793 0.686 10.445 1 92.19 53 VAL B O 1
ATOM 2149 N N . LEU B 1 54 ? -2.639 0.682 9.711 1 93.44 54 LEU B N 1
ATOM 2150 C CA . LEU B 1 54 ? -2.787 1.971 9.047 1 93.44 54 LEU B CA 1
ATOM 2151 C C . LEU B 1 54 ? -3.277 1.79 7.617 1 93.44 54 LEU B C 1
ATOM 2153 O O . LEU B 1 54 ? -2.666 1.06 6.832 1 93.44 54 LEU B O 1
ATOM 2157 N N . ASP B 1 55 ? -4.422 2.33 7.379 1 94.5 55 ASP B N 1
ATOM 2158 C CA . ASP B 1 55 ? -4.969 2.402 6.027 1 94.5 55 ASP B CA 1
ATOM 2159 C C . ASP B 1 55 ? -4.82 3.807 5.449 1 94.5 55 ASP B C 1
ATOM 2161 O O . ASP B 1 55 ? -5.66 4.676 5.695 1 94.5 55 ASP B O 1
ATOM 2165 N N . ILE B 1 56 ? -3.787 3.916 4.594 1 95.69 56 ILE B N 1
ATOM 2166 C CA . ILE B 1 56 ? -3.363 5.25 4.184 1 95.69 56 ILE B CA 1
ATOM 2167 C C . ILE B 1 56 ? -3.789 5.512 2.742 1 95.69 56 ILE B C 1
ATOM 2169 O O . ILE B 1 56 ? -3.496 4.711 1.849 1 95.69 56 ILE B O 1
ATOM 2173 N N . ILE B 1 57 ? -4.473 6.602 2.576 1 94.38 57 ILE B N 1
ATOM 2174 C CA . ILE B 1 57 ? -4.828 7.059 1.238 1 94.38 57 ILE B CA 1
ATOM 2175 C C . ILE B 1 57 ? -3.898 8.195 0.816 1 94.38 57 ILE B C 1
ATOM 2177 O O . ILE B 1 57 ? -3.855 9.242 1.466 1 94.38 57 ILE B O 1
ATOM 2181 N N . ASP B 1 58 ? -3.121 7.918 -0.21 1 94.69 58 ASP B N 1
ATOM 2182 C CA . ASP B 1 58 ? -2.268 8.922 -0.84 1 94.69 58 ASP B CA 1
ATOM 2183 C C . ASP B 1 58 ? -3.004 9.633 -1.972 1 94.69 58 ASP B C 1
ATOM 2185 O O . ASP B 1 58 ? -3.127 9.102 -3.074 1 94.69 58 ASP B O 1
ATOM 2189 N N . THR B 1 59 ? -3.414 10.82 -1.701 1 93.38 59 THR B N 1
ATOM 2190 C CA . THR B 1 59 ? -4.219 11.539 -2.686 1 93.38 59 THR B CA 1
ATOM 2191 C C . THR B 1 59 ? -3.326 12.242 -3.707 1 93.38 59 THR B C 1
ATOM 2193 O O . THR B 1 59 ? -2.178 12.578 -3.41 1 93.38 59 THR B O 1
ATOM 2196 N N . ALA B 1 60 ? -3.867 12.445 -4.906 1 90.5 60 ALA B N 1
ATOM 2197 C CA . ALA B 1 60 ? -3.162 13.266 -5.883 1 90.5 60 ALA B CA 1
ATOM 2198 C C . ALA B 1 60 ? -3.117 14.727 -5.441 1 90.5 60 ALA B C 1
ATOM 2200 O O . ALA B 1 60 ? -4.074 15.234 -4.848 1 90.5 60 ALA B O 1
ATOM 2201 N N . GLY B 1 61 ? -2 15.422 -5.699 1 84.94 61 GLY B N 1
ATOM 2202 C CA . GLY B 1 61 ? -1.86 16.812 -5.328 1 84.94 61 GLY B CA 1
ATOM 2203 C C . GLY B 1 61 ? -2.525 17.766 -6.309 1 84.94 61 GLY B C 1
ATOM 2204 O O . GLY B 1 61 ? -2.576 18.969 -6.078 1 84.94 61 GLY B O 1
ATOM 2205 N N . ARG B 1 62 ? -2.961 17.203 -7.316 1 83 62 ARG B N 1
ATOM 2206 C CA . ARG B 1 62 ? -3.693 18 -8.289 1 83 62 ARG B CA 1
ATOM 2207 C C . ARG B 1 62 ? -5.188 18.016 -7.984 1 83 62 ARG B C 1
ATOM 2209 O O . ARG B 1 62 ? -5.637 17.344 -7.055 1 83 62 ARG B O 1
ATOM 2216 N N . GLU B 1 63 ? -5.801 18.859 -8.727 1 75.62 63 GLU B N 1
ATOM 2217 C CA . GLU B 1 63 ? -7.25 18.922 -8.562 1 75.62 63 GLU B CA 1
ATOM 2218 C C . GLU B 1 63 ? -7.898 17.562 -8.789 1 75.62 63 GLU B C 1
ATOM 2220 O O . GLU B 1 63 ? -7.562 16.859 -9.742 1 75.62 63 GLU B O 1
ATOM 2225 N N . GLN B 1 64 ? -8.688 17.266 -7.875 1 79 64 GLN B N 1
ATOM 2226 C CA . GLN B 1 64 ? -9.398 15.992 -7.922 1 79 64 GLN B CA 1
ATOM 2227 C C . GLN B 1 64 ? -10.875 16.188 -8.242 1 79 64 GLN B C 1
ATOM 2229 O O . GLN B 1 64 ? -11.422 17.281 -8.023 1 79 64 GLN B O 1
ATOM 2234 N N . TYR B 1 65 ? -11.43 15.125 -8.719 1 79.44 65 TYR B N 1
ATOM 2235 C CA . TYR B 1 65 ? -12.883 15.133 -8.875 1 79.44 65 TYR B CA 1
ATOM 2236 C C . TYR B 1 65 ? -13.57 15.242 -7.52 1 79.44 65 TYR B C 1
ATOM 2238 O O . TYR B 1 65 ? -13.117 14.656 -6.531 1 79.44 65 TYR B O 1
ATOM 2246 N N . ALA B 1 66 ? -14.625 15.914 -7.551 1 79.25 66 ALA B N 1
ATOM 2247 C CA . ALA B 1 66 ? -15.375 16.156 -6.324 1 79.25 66 ALA B CA 1
ATOM 2248 C C . ALA B 1 66 ? -15.805 14.836 -5.68 1 79.25 66 ALA B C 1
ATOM 2250 O O . ALA B 1 66 ? -15.75 14.688 -4.457 1 79.25 66 ALA B O 1
ATOM 2251 N N . THR B 1 67 ? -16.203 13.93 -6.516 1 82.94 67 THR B N 1
ATOM 2252 C CA . THR B 1 67 ? -16.703 12.648 -6.004 1 82.94 67 THR B CA 1
ATOM 2253 C C . THR B 1 67 ? -15.594 11.898 -5.281 1 82.94 67 THR B C 1
ATOM 2255 O O . THR B 1 67 ? -15.828 11.305 -4.223 1 82.94 67 THR B O 1
ATOM 2258 N N . LEU B 1 68 ? -14.422 11.938 -5.844 1 84 68 LEU B N 1
ATOM 2259 C CA . LEU B 1 68 ? -13.297 11.242 -5.227 1 84 68 LEU B CA 1
ATOM 2260 C C . LEU B 1 68 ? -12.906 11.906 -3.912 1 84 68 LEU B C 1
ATOM 2262 O O . LEU B 1 68 ? -12.625 11.219 -2.926 1 84 68 LEU B O 1
ATOM 2266 N N . LEU B 1 69 ? -12.953 13.18 -3.982 1 82.12 69 LEU B N 1
ATOM 2267 C CA . LEU B 1 69 ? -12.641 13.945 -2.777 1 82.12 69 LEU B CA 1
ATOM 2268 C C . LEU B 1 69 ? -13.633 13.617 -1.661 1 82.12 69 LEU B C 1
ATOM 2270 O O . LEU B 1 69 ? -13.227 13.383 -0.52 1 82.12 69 LEU B O 1
ATOM 2274 N N . GLU B 1 70 ? -14.789 13.57 -2.043 1 83.69 70 GLU B N 1
ATOM 2275 C CA . GLU B 1 70 ? -15.828 13.258 -1.073 1 83.69 70 GLU B CA 1
ATOM 2276 C C . GLU B 1 70 ? -15.648 11.852 -0.504 1 83.69 70 GLU B C 1
ATOM 2278 O O . GLU B 1 70 ? -15.836 11.633 0.695 1 83.69 70 GLU B O 1
ATOM 2283 N N . GLN B 1 71 ? -15.383 11.008 -1.312 1 86.69 71 GLN B N 1
ATOM 2284 C CA . GLN B 1 71 ? -15.18 9.625 -0.885 1 86.69 71 GLN B CA 1
ATOM 2285 C C . GLN B 1 71 ? -14.031 9.523 0.113 1 86.69 71 GLN B C 1
ATOM 2287 O O . GLN B 1 71 ? -14.156 8.852 1.139 1 86.69 71 GLN B O 1
ATOM 2292 N N . TRP B 1 72 ? -12.945 10.18 -0.142 1 88.81 72 TRP B N 1
ATOM 2293 C CA . TRP B 1 72 ? -11.789 10.156 0.752 1 88.81 72 TRP B CA 1
ATOM 2294 C C . TRP B 1 72 ? -12.133 10.766 2.104 1 88.81 72 TRP B C 1
ATOM 2296 O O . TRP B 1 72 ? -11.805 10.211 3.15 1 88.81 72 TRP B O 1
ATOM 2306 N N . MET B 1 73 ? -12.828 11.844 1.978 1 85.38 73 MET B N 1
ATOM 2307 C CA . MET B 1 73 ? -13.125 12.594 3.193 1 85.38 73 MET B CA 1
ATOM 2308 C C . MET B 1 73 ? -14.141 11.852 4.059 1 85.38 73 MET B C 1
ATOM 2310 O O . MET B 1 73 ? -14.078 11.914 5.285 1 85.38 73 MET B O 1
ATOM 2314 N N . ARG B 1 74 ? -15 11.211 3.391 1 84.31 74 ARG B N 1
ATOM 2315 C CA . ARG B 1 74 ? -16.016 10.453 4.113 1 84.31 74 ARG B CA 1
ATOM 2316 C C . ARG B 1 74 ? -15.398 9.266 4.844 1 84.31 74 ARG B C 1
ATOM 2318 O O . ARG B 1 74 ? -15.75 8.977 5.988 1 84.31 74 ARG B O 1
ATOM 2325 N N . GLN B 1 75 ? -14.43 8.703 4.254 1 86.38 75 GLN B N 1
ATOM 2326 C CA . GLN B 1 75 ? -13.828 7.492 4.809 1 86.38 75 GLN B CA 1
ATOM 2327 C C . GLN B 1 75 ? -12.719 7.832 5.797 1 86.38 75 GLN B C 1
ATOM 2329 O O . GLN B 1 75 ? -12.438 7.062 6.719 1 86.38 75 GLN B O 1
ATOM 2334 N N . GLY B 1 76 ? -12.242 8.984 5.633 1 91.75 76 GLY B N 1
ATOM 2335 C CA . GLY B 1 76 ? -11.086 9.352 6.438 1 91.75 76 GLY B CA 1
ATOM 2336 C C . GLY B 1 76 ? -11.414 9.539 7.906 1 91.75 76 GLY B C 1
ATOM 2337 O O . GLY B 1 76 ? -12.422 10.148 8.25 1 91.75 76 GLY B O 1
ATOM 2338 N N . GLU B 1 77 ? -10.609 8.938 8.75 1 90.81 77 GLU B N 1
ATOM 2339 C CA . GLU B 1 77 ? -10.742 9.102 10.195 1 90.81 77 GLU B CA 1
ATOM 2340 C C . GLU B 1 77 ? -9.734 10.117 10.727 1 90.81 77 GLU B C 1
ATOM 2342 O O . GLU B 1 77 ? -9.961 10.734 11.773 1 90.81 77 GLU B O 1
ATOM 2347 N N . VAL B 1 78 ? -8.656 10.18 10.086 1 93 78 VAL B N 1
ATOM 2348 C CA . VAL B 1 78 ? -7.602 11.133 10.398 1 93 78 VAL B CA 1
ATOM 2349 C C . VAL B 1 78 ? -7.113 11.797 9.109 1 93 78 VAL B C 1
ATOM 2351 O O . VAL B 1 78 ? -7.016 11.148 8.07 1 93 78 VAL B O 1
ATOM 2354 N N . PHE B 1 79 ? -6.867 13.094 9.234 1 94.44 79 PHE B N 1
ATOM 2355 C CA . PHE B 1 79 ? -6.395 13.82 8.062 1 94.44 79 PHE B CA 1
ATOM 2356 C C . PHE B 1 79 ? -5.012 14.414 8.312 1 94.44 79 PHE B C 1
ATOM 2358 O O . PHE B 1 79 ? -4.785 15.062 9.336 1 94.44 79 PHE B O 1
ATOM 2365 N N . VAL B 1 80 ? -4.113 14.125 7.398 1 96.19 80 VAL B N 1
ATOM 2366 C CA . VAL B 1 80 ? -2.766 14.68 7.422 1 96.19 80 VAL B CA 1
ATOM 2367 C C . VAL B 1 80 ? -2.604 15.695 6.289 1 96.19 80 VAL B C 1
ATOM 2369 O O . VAL B 1 80 ? -2.529 15.312 5.117 1 96.19 80 VAL B O 1
ATOM 2372 N N . LEU B 1 81 ? -2.586 16.938 6.617 1 97.12 81 LEU B N 1
ATOM 2373 C CA . LEU B 1 81 ? -2.406 18 5.645 1 97.12 81 LEU B CA 1
ATOM 2374 C C . LEU B 1 81 ? -0.935 18.391 5.527 1 97.12 81 LEU B C 1
ATOM 2376 O O . LEU B 1 81 ? -0.329 18.844 6.5 1 97.12 81 LEU B O 1
ATOM 2380 N N . VAL B 1 82 ? -0.354 18.219 4.328 1 98.38 82 VAL B N 1
ATOM 2381 C CA . VAL B 1 82 ? 1.086 18.375 4.141 1 98.38 82 VAL B CA 1
ATOM 2382 C C . VAL B 1 82 ? 1.378 19.609 3.305 1 98.38 82 VAL B C 1
ATOM 2384 O O . VAL B 1 82 ? 0.688 19.891 2.318 1 98.38 82 VAL B O 1
ATOM 2387 N N . PHE B 1 83 ? 2.357 20.422 3.686 1 98.56 83 PHE B N 1
ATOM 2388 C CA . PHE B 1 83 ? 2.918 21.469 2.854 1 98.56 83 PHE B CA 1
ATOM 2389 C C . PHE B 1 83 ? 4.441 21.406 2.85 1 98.56 83 PHE B C 1
ATOM 2391 O O . PHE B 1 83 ? 5.039 20.656 3.621 1 98.56 83 PHE B O 1
ATOM 2398 N N . ASP B 1 84 ? 5.008 22.016 1.856 1 98.38 84 ASP B N 1
ATOM 2399 C CA . ASP B 1 84 ? 6.449 22.188 1.705 1 98.38 84 ASP B CA 1
ATOM 2400 C C . ASP B 1 84 ? 6.93 23.453 2.402 1 98.38 84 ASP B C 1
ATOM 2402 O O . ASP B 1 84 ? 6.523 24.562 2.041 1 98.38 84 ASP B O 1
ATOM 2406 N N . VAL B 1 85 ? 7.816 23.328 3.369 1 98.56 85 VAL B N 1
ATOM 2407 C CA . VAL B 1 85 ? 8.242 24.469 4.172 1 98.56 85 VAL B CA 1
ATOM 2408 C C . VAL B 1 85 ? 8.938 25.5 3.281 1 98.56 85 VAL B C 1
ATOM 2410 O O . VAL B 1 85 ? 9.109 26.656 3.672 1 98.56 85 VAL B O 1
ATOM 2413 N N . SER B 1 86 ? 9.375 25.109 2.098 1 98.19 86 SER B N 1
ATOM 2414 C CA . SER B 1 86 ? 10.039 26 1.168 1 98.19 86 SER B CA 1
ATOM 2415 C C . SER B 1 86 ? 9.062 26.578 0.152 1 98.19 86 SER B C 1
ATOM 2417 O O . SER B 1 86 ? 9.469 27.219 -0.821 1 98.19 86 SER B O 1
ATOM 2419 N N . SER B 1 87 ? 7.77 26.359 0.347 1 98.06 87 SER B N 1
ATOM 2420 C CA . SER B 1 87 ? 6.746 26.844 -0.574 1 98.06 87 SER B CA 1
ATOM 2421 C C . SER B 1 87 ? 5.625 27.562 0.171 1 98.06 87 SER B C 1
ATOM 2423 O O . SER B 1 87 ? 4.719 26.922 0.708 1 98.06 87 SER B O 1
ATOM 2425 N N . ARG B 1 88 ? 5.617 28.859 0.089 1 98.31 88 ARG B N 1
ATOM 2426 C CA . ARG B 1 88 ? 4.57 29.672 0.71 1 98.31 88 ARG B CA 1
ATOM 2427 C C . ARG B 1 88 ? 3.199 29.297 0.152 1 98.31 88 ARG B C 1
ATOM 2429 O O . ARG B 1 88 ? 2.225 29.203 0.901 1 98.31 88 ARG B O 1
ATOM 2436 N N . ALA B 1 89 ? 3.148 29.047 -1.101 1 97.94 89 ALA B N 1
ATOM 2437 C CA . ALA B 1 89 ? 1.888 28.719 -1.756 1 97.94 89 ALA B CA 1
ATOM 2438 C C . ALA B 1 89 ? 1.299 27.422 -1.183 1 97.94 89 ALA B C 1
ATOM 2440 O O . ALA B 1 89 ? 0.099 27.359 -0.907 1 97.94 89 ALA B O 1
ATOM 2441 N N . SER B 1 90 ? 2.154 26.406 -0.987 1 97.94 90 SER B N 1
ATOM 2442 C CA . SER B 1 90 ? 1.676 25.141 -0.452 1 97.94 90 SER B CA 1
ATOM 2443 C C . SER B 1 90 ? 1.153 25.297 0.972 1 97.94 90 SER B C 1
ATOM 2445 O O . SER B 1 90 ? 0.194 24.641 1.366 1 97.94 90 SER B O 1
ATOM 2447 N N . PHE B 1 91 ? 1.729 26.25 1.687 1 98.5 91 PHE B N 1
ATOM 2448 C CA . PHE B 1 91 ? 1.271 26.531 3.041 1 98.5 91 PHE B CA 1
ATOM 2449 C C . PHE B 1 91 ? -0.089 27.219 3.02 1 98.5 91 PHE B C 1
ATOM 2451 O O . PHE B 1 91 ? -0.994 26.844 3.766 1 98.5 91 PHE B O 1
ATOM 2458 N N . ASP B 1 92 ? -0.213 28.094 2.186 1 97.81 92 ASP B N 1
ATOM 2459 C CA . ASP B 1 92 ? -1.46 28.844 2.088 1 97.81 92 ASP B CA 1
ATOM 2460 C C . ASP B 1 92 ? -2.621 27.938 1.692 1 97.81 92 ASP B C 1
ATOM 2462 O O . ASP B 1 92 ? -3.766 28.172 2.076 1 97.81 92 ASP B O 1
ATOM 2466 N N . HIS B 1 93 ? -2.32 26.906 1.024 1 97 93 HIS B N 1
ATOM 2467 C CA . HIS B 1 93 ? -3.359 26.016 0.54 1 97 93 HIS B CA 1
ATOM 2468 C C . HIS B 1 93 ? -3.83 25.078 1.643 1 97 93 HIS B C 1
ATOM 2470 O O . HIS B 1 93 ? -4.879 24.438 1.515 1 97 93 HIS B O 1
ATOM 2476 N N . VAL B 1 94 ? -3.125 24.953 2.729 1 96.81 94 VAL B N 1
ATOM 2477 C CA . VAL B 1 94 ? -3.496 24.078 3.828 1 96.81 94 VAL B CA 1
ATOM 2478 C C . VAL B 1 94 ? -4.887 24.438 4.34 1 96.81 94 VAL B C 1
ATOM 2480 O O . VAL B 1 94 ? -5.723 23.562 4.574 1 96.81 94 VAL B O 1
ATOM 2483 N N . ARG B 1 95 ? -5.164 25.672 4.48 1 94.25 95 ARG B N 1
ATOM 2484 C CA . ARG B 1 95 ? -6.465 26.125 4.965 1 94.25 95 ARG B CA 1
ATOM 2485 C C . ARG B 1 95 ? -7.578 25.719 4.004 1 94.25 95 ARG B C 1
ATOM 2487 O O . ARG B 1 95 ? -8.672 25.359 4.434 1 94.25 95 ARG B O 1
ATOM 2494 N N . LYS B 1 96 ? -7.234 25.828 2.758 1 92.12 96 LYS B N 1
ATOM 2495 C CA . LYS B 1 96 ? -8.219 25.422 1.76 1 92.12 96 LYS B CA 1
ATOM 2496 C C . LYS B 1 96 ? -8.57 23.938 1.902 1 92.12 96 LYS B C 1
ATOM 2498 O O . LYS B 1 96 ? -9.742 23.562 1.86 1 92.12 96 LYS B O 1
ATOM 2503 N N . TYR B 1 97 ? -7.551 23.172 2.014 1 92.12 97 TYR B N 1
ATOM 2504 C CA . TYR B 1 97 ? -7.773 21.734 2.203 1 92.12 97 TYR B CA 1
ATOM 2505 C C . TYR B 1 97 ? -8.578 21.469 3.471 1 92.12 97 TYR B C 1
ATOM 2507 O O . TYR B 1 97 ? -9.484 20.641 3.475 1 92.12 97 TYR B O 1
ATOM 2515 N N . TYR B 1 98 ? -8.266 22.172 4.496 1 92.19 98 TYR B N 1
ATOM 2516 C CA . TYR B 1 98 ? -8.977 22.031 5.762 1 92.19 98 TYR B CA 1
ATOM 2517 C C . TYR B 1 98 ? -10.461 22.359 5.59 1 92.19 98 TYR B C 1
ATOM 2519 O O . TYR B 1 98 ? -11.32 21.641 6.094 1 92.19 98 TYR B O 1
ATOM 2527 N N . ASP B 1 99 ? -10.727 23.375 4.93 1 89.38 99 ASP B N 1
ATOM 2528 C CA . ASP B 1 99 ? -12.102 23.797 4.711 1 89.38 99 ASP B CA 1
ATOM 2529 C C . ASP B 1 99 ? -12.883 22.75 3.924 1 89.38 99 ASP B C 1
ATOM 2531 O O . ASP B 1 99 ? -14.062 22.516 4.191 1 89.38 99 ASP B O 1
ATOM 2535 N N . GLN B 1 100 ? -12.234 22.203 3.014 1 87.12 100 GLN B N 1
ATOM 2536 C CA . GLN B 1 100 ? -12.867 21.156 2.225 1 87.12 100 GLN B CA 1
ATOM 2537 C C . GLN B 1 100 ? -13.211 19.953 3.094 1 87.12 100 GLN B C 1
ATOM 2539 O O . GLN B 1 100 ? -14.312 19.406 2.996 1 87.12 100 GLN B O 1
ATOM 2544 N N . VAL B 1 101 ? -12.242 19.516 3.908 1 87.81 101 VAL B N 1
ATOM 2545 C CA . VAL B 1 101 ? -12.453 18.406 4.832 1 87.81 101 VAL B CA 1
ATOM 2546 C C . VAL B 1 101 ? -13.633 18.719 5.754 1 87.81 101 VAL B C 1
ATOM 2548 O O . VAL B 1 101 ? -14.531 17.891 5.938 1 87.81 101 VAL B O 1
ATOM 2551 N N . ARG B 1 102 ? -13.664 19.859 6.27 1 85.88 102 ARG B N 1
ATOM 2552 C CA . ARG B 1 102 ? -14.672 20.281 7.23 1 85.88 102 ARG B CA 1
ATOM 2553 C C . ARG B 1 102 ? -16.062 20.312 6.59 1 85.88 102 ARG B C 1
ATOM 2555 O O . ARG B 1 102 ? -17.031 19.875 7.195 1 85.88 102 ARG B O 1
ATOM 2562 N N . GLU B 1 103 ? -16.141 20.844 5.461 1 84.88 103 GLU B N 1
ATOM 2563 C CA . GLU B 1 103 ? -17.406 20.969 4.766 1 84.88 103 GLU B CA 1
ATOM 2564 C C . GLU B 1 103 ? -18.016 19.594 4.504 1 84.88 103 GLU B C 1
ATOM 2566 O O . GLU B 1 103 ? -19.203 19.375 4.754 1 84.88 103 GLU B O 1
ATOM 2571 N N . ILE B 1 104 ? -17.234 18.734 4.102 1 82.75 104 ILE B N 1
ATOM 2572 C CA . ILE B 1 104 ? -17.719 17.406 3.74 1 82.75 104 ILE B CA 1
ATOM 2573 C C . ILE B 1 104 ? -18.078 16.625 5.004 1 82.75 104 ILE B C 1
ATOM 2575 O O . ILE B 1 104 ? -19.109 15.961 5.051 1 82.75 104 ILE B O 1
ATOM 2579 N N . LYS B 1 105 ? -17.25 16.75 6.012 1 83.06 105 LYS B N 1
ATOM 2580 C CA . LYS B 1 105 ? -17.5 16.031 7.254 1 83.06 105 LYS B CA 1
ATOM 2581 C C . LYS B 1 105 ? -18.719 16.578 7.973 1 83.06 105 LYS B C 1
ATOM 2583 O O . LYS B 1 105 ? -19.469 15.836 8.617 1 83.06 105 LYS B O 1
ATOM 2588 N N . GLN B 1 106 ? -18.953 17.812 7.887 1 75.81 106 GLN B N 1
ATOM 2589 C CA . GLN B 1 106 ? -20.125 18.438 8.492 1 75.81 106 GLN B CA 1
ATOM 2590 C C . GLN B 1 106 ? -21.422 17.922 7.875 1 75.81 106 GLN B C 1
ATOM 2592 O O . GLN B 1 106 ? -22.391 17.656 8.586 1 75.81 106 GLN B O 1
ATOM 2597 N N . VAL B 1 107 ? -21.391 17.703 6.637 1 69.5 107 VAL B N 1
ATOM 2598 C CA . VAL B 1 107 ? -22.578 17.219 5.926 1 69.5 107 VAL B CA 1
ATOM 2599 C C . VAL B 1 107 ? -22.891 15.781 6.344 1 69.5 107 VAL B C 1
ATOM 2601 O O . VAL B 1 107 ? -24.047 15.414 6.512 1 69.5 107 VAL B O 1
ATOM 2604 N N . LEU B 1 108 ? -21.906 15.023 6.559 1 67.12 108 LEU B N 1
ATOM 2605 C CA . LEU B 1 108 ? -22.062 13.633 6.953 1 67.12 108 LEU B CA 1
ATOM 2606 C C . LEU B 1 108 ? -22.609 13.531 8.375 1 67.12 108 LEU B C 1
ATOM 2608 O O . LEU B 1 108 ? -23.438 12.656 8.672 1 67.12 108 LEU B O 1
ATOM 2612 N N . ASP B 1 109 ? -22.156 14.273 9.227 1 63.12 109 ASP B N 1
ATOM 2613 C CA . ASP B 1 109 ? -22.641 14.297 10.602 1 63.12 109 ASP B CA 1
ATOM 2614 C C . ASP B 1 109 ? -24.109 14.703 10.664 1 63.12 109 ASP B C 1
ATOM 2616 O O . ASP B 1 109 ? -24.875 14.195 11.484 1 63.12 109 ASP B O 1
ATOM 2620 N N . GLU B 1 110 ? -24.375 15.586 9.82 1 58.25 110 GLU B N 1
ATOM 2621 C CA . GLU B 1 110 ? -25.766 16.031 9.797 1 58.25 110 GLU B CA 1
ATOM 2622 C C . GLU B 1 110 ? -26.688 14.906 9.312 1 58.25 110 GLU B C 1
ATOM 2624 O O . GLU B 1 110 ? -27.844 14.82 9.742 1 58.25 110 GLU B O 1
ATOM 2629 N N . GLN B 1 111 ? -26.141 14.023 8.516 1 53.16 111 GLN B N 1
ATOM 2630 C CA . GLN B 1 111 ? -26.969 12.953 7.965 1 53.16 111 GLN B CA 1
ATOM 2631 C C . GLN B 1 111 ? -26.938 11.719 8.867 1 53.16 111 GLN B C 1
ATOM 2633 O O . GLN B 1 111 ? -27.719 10.789 8.672 1 53.16 111 GLN B O 1
ATOM 2638 N N . SER B 1 112 ? -25.891 11.648 9.695 1 49.81 112 SER B N 1
ATOM 2639 C CA . SER B 1 112 ? -25.828 10.555 10.656 1 49.81 112 SER B CA 1
ATOM 2640 C C . SER B 1 112 ? -26.891 10.727 11.75 1 49.81 112 SER B C 1
ATOM 2642 O O . SER B 1 112 ? -27.094 11.836 12.25 1 49.81 112 SER B O 1
ATOM 2644 N N . ILE B 1 113 ? -27.891 9.805 11.852 1 42.47 113 ILE B N 1
ATOM 2645 C CA . ILE B 1 113 ? -28.891 9.75 12.914 1 42.47 113 ILE B CA 1
ATOM 2646 C C . ILE B 1 113 ? -28.203 9.859 14.273 1 42.47 113 ILE B C 1
ATOM 2648 O O . ILE B 1 113 ? -28.875 10.07 15.289 1 42.47 113 ILE B O 1
ATOM 2652 N N . ASN B 1 114 ? -27.141 9.266 14.5 1 37.91 114 ASN B N 1
ATOM 2653 C CA . ASN B 1 114 ? -26.438 9.445 15.766 1 37.91 114 ASN B CA 1
ATOM 2654 C C . ASN B 1 114 ? -26 10.891 15.969 1 37.91 114 ASN B C 1
ATOM 2656 O O . ASN B 1 114 ? -25.531 11.539 15.031 1 37.91 114 ASN B O 1
ATOM 2660 N N . PRO B 1 115 ? -26.719 11.492 17.016 1 38.78 115 PRO B N 1
ATOM 2661 C CA . PRO B 1 115 ? -26.469 12.906 17.25 1 38.78 115 PRO B CA 1
ATOM 2662 C C . PRO B 1 115 ? -25 13.297 17.016 1 38.78 115 PRO B C 1
ATOM 2664 O O . PRO B 1 115 ? -24.109 12.469 17.188 1 38.78 115 PRO B O 1
ATOM 2667 N N . PRO B 1 116 ? -24.75 14.25 16.109 1 39.78 116 PRO B N 1
ATOM 2668 C CA . PRO B 1 116 ? -23.375 14.75 16.125 1 39.78 116 PRO B CA 1
ATOM 2669 C C . PRO B 1 116 ? -22.719 14.672 17.5 1 39.78 116 PRO B C 1
ATOM 2671 O O . PRO B 1 116 ? -23.422 14.742 18.516 1 39.78 116 PRO B O 1
ATOM 2674 N N . ALA B 1 117 ? -21.719 13.852 17.891 1 36.44 117 ALA B N 1
ATOM 2675 C CA . ALA B 1 117 ? -21.203 14.062 19.234 1 36.44 117 ALA B CA 1
ATOM 2676 C C . ALA B 1 117 ? -21.547 15.453 19.75 1 36.44 117 ALA B C 1
ATOM 2678 O O . ALA B 1 117 ? -21.359 16.453 19.031 1 36.44 117 ALA B O 1
ATOM 2679 N N . ILE B 1 118 ? -22.672 15.656 20.578 1 34 118 ILE B N 1
ATOM 2680 C CA . ILE B 1 118 ? -23.109 16.875 21.266 1 34 118 ILE B CA 1
ATOM 2681 C C . ILE B 1 118 ? -21.891 17.719 21.625 1 34 118 ILE B C 1
ATOM 2683 O O . ILE B 1 118 ? -22.031 18.781 22.25 1 34 118 ILE B O 1
ATOM 2687 N N . ARG B 1 119 ? -20.875 17.156 22.438 1 35.62 119 ARG B N 1
ATOM 2688 C CA . ARG B 1 119 ? -20.094 18.188 23.109 1 35.62 119 ARG B CA 1
ATOM 2689 C C . ARG B 1 119 ? -19.688 19.281 22.125 1 35.62 119 ARG B C 1
ATOM 2691 O O . ARG B 1 119 ? -19.094 18.984 21.078 1 35.62 119 ARG B O 1
ATOM 2698 N N . PRO B 1 120 ? -20.391 20.469 22.109 1 35.53 120 PRO B N 1
ATOM 2699 C CA . PRO B 1 120 ? -20.062 21.719 21.422 1 35.53 120 PRO B CA 1
ATOM 2700 C C . PRO B 1 120 ? -18.562 21.938 21.266 1 35.53 120 PRO B C 1
ATOM 2702 O O . PRO B 1 120 ? -18.109 23.062 21.062 1 35.53 120 PRO B O 1
ATOM 2705 N N . GLY B 1 121 ? -17.75 21.344 22.047 1 39.53 121 GLY B N 1
ATOM 2706 C CA . GLY B 1 121 ? -16.438 21.969 21.953 1 39.53 121 GLY B CA 1
ATOM 2707 C C . GLY B 1 121 ? -15.906 22 20.531 1 39.53 121 GLY B C 1
ATOM 2708 O O . GLY B 1 121 ? -16.469 21.359 19.641 1 39.53 121 GLY B O 1
ATOM 2709 N N . PRO B 1 122 ? -14.992 22.984 20.219 1 41.94 122 PRO B N 1
ATOM 2710 C CA . PRO B 1 122 ? -14.492 23.141 18.859 1 41.94 122 PRO B CA 1
ATOM 2711 C C . PRO B 1 122 ? -14.656 21.875 18.016 1 41.94 122 PRO B C 1
ATOM 2713 O O . PRO B 1 122 ? -14.82 20.781 18.562 1 41.94 122 PRO B O 1
ATOM 2716 N N . PRO B 1 123 ? -14.688 22.078 16.453 1 44.09 123 PRO B N 1
ATOM 2717 C CA . PRO B 1 123 ? -14.922 21.156 15.336 1 44.09 123 PRO B CA 1
ATOM 2718 C C . PRO B 1 123 ? -14.438 19.734 15.625 1 44.09 123 PRO B C 1
ATOM 2720 O O . PRO B 1 123 ? -13.266 19.547 15.961 1 44.09 123 PRO B O 1
ATOM 2723 N N . HIS B 1 124 ? -15.203 18.938 16.25 1 51.34 124 HIS B N 1
ATOM 2724 C CA . HIS B 1 124 ? -15.445 17.5 16.328 1 51.34 124 HIS B CA 1
ATOM 2725 C C . HIS B 1 124 ? -14.945 16.781 15.078 1 51.34 124 HIS B C 1
ATOM 2727 O O . HIS B 1 124 ? -15.375 15.664 14.789 1 51.34 124 HIS B O 1
ATOM 2733 N N . TYR B 1 125 ? -14.352 17.516 14.258 1 64.19 125 TYR B N 1
ATOM 2734 C CA . TYR B 1 125 ? -13.977 16.953 12.961 1 64.19 125 TYR B CA 1
ATOM 2735 C C . TYR B 1 125 ? -12.828 15.961 13.109 1 64.19 125 TYR B C 1
ATOM 2737 O O . TYR B 1 125 ? -12.211 15.875 14.18 1 64.19 125 TYR B O 1
ATOM 2745 N N . ALA B 1 126 ? -12.727 15.148 12.336 1 78.75 126 ALA B N 1
ATOM 2746 C CA . ALA B 1 126 ? -11.656 14.164 12.234 1 78.75 126 ALA B CA 1
ATOM 2747 C C . ALA B 1 126 ? -10.312 14.766 12.625 1 78.75 126 ALA B C 1
ATOM 2749 O O . ALA B 1 126 ? -10.039 15.93 12.328 1 78.75 126 ALA B O 1
ATOM 2750 N N . PRO B 1 127 ? -9.609 14.141 13.633 1 87.94 127 PRO B N 1
ATOM 2751 C CA . PRO B 1 127 ? -8.281 14.633 13.984 1 87.94 127 PRO B CA 1
ATOM 2752 C C . PRO B 1 127 ? -7.488 15.117 12.773 1 87.94 127 PRO B C 1
ATOM 2754 O O . PRO B 1 127 ? -7.602 14.539 11.688 1 87.94 127 PRO B O 1
ATOM 2757 N N . LEU B 1 128 ? -6.82 16.203 13.055 1 91.62 128 LEU B N 1
ATOM 2758 C CA . LEU B 1 128 ? -6.059 16.859 11.992 1 91.62 128 LEU B CA 1
ATOM 2759 C C . LEU B 1 128 ? -4.598 17.031 12.406 1 91.62 128 LEU B C 1
ATOM 2761 O O . LEU B 1 128 ? -4.312 17.469 13.523 1 91.62 128 LEU B O 1
ATOM 2765 N N . ILE B 1 129 ? -3.674 16.656 11.516 1 96.19 129 ILE B N 1
ATOM 2766 C CA . ILE B 1 129 ? -2.246 16.906 11.688 1 96.19 129 ILE B CA 1
ATOM 2767 C C . ILE B 1 129 ? -1.726 17.719 10.508 1 96.19 129 ILE B C 1
ATOM 2769 O O . ILE B 1 129 ? -1.954 17.375 9.352 1 96.19 129 ILE B O 1
ATOM 2773 N N . ILE B 1 130 ? -1.162 18.812 10.805 1 97.88 130 ILE B N 1
ATOM 2774 C CA . ILE B 1 130 ? -0.484 19.594 9.781 1 97.88 130 ILE B CA 1
ATOM 2775 C C . ILE B 1 130 ? 1.004 19.25 9.766 1 97.88 130 ILE B C 1
ATOM 2777 O O . ILE B 1 130 ? 1.658 19.266 10.812 1 97.88 130 ILE B O 1
ATOM 2781 N N . VAL B 1 131 ? 1.525 18.938 8.609 1 98.69 131 VAL B N 1
ATOM 2782 C CA . VAL B 1 131 ? 2.922 18.531 8.5 1 98.69 131 VAL B CA 1
ATOM 2783 C C . VAL B 1 131 ? 3.674 19.5 7.594 1 98.69 131 VAL B C 1
ATOM 2785 O O . VAL B 1 131 ? 3.334 19.656 6.418 1 98.69 131 VAL B O 1
ATOM 2788 N N . GLY B 1 132 ? 4.637 20.203 8.172 1 98.69 132 GLY B N 1
ATOM 2789 C CA . GLY B 1 132 ? 5.629 20.906 7.363 1 98.69 132 GLY B CA 1
ATOM 2790 C C . GLY B 1 132 ? 6.773 20.016 6.926 1 98.69 132 GLY B C 1
ATOM 2791 O O . GLY B 1 132 ? 7.695 19.75 7.699 1 98.69 132 GLY B O 1
ATOM 2792 N N . ASN B 1 133 ? 6.734 19.547 5.656 1 98.44 133 ASN B N 1
ATOM 2793 C CA . ASN B 1 133 ? 7.707 18.594 5.137 1 98.44 133 ASN B CA 1
ATOM 2794 C C . ASN B 1 133 ? 8.883 19.297 4.473 1 98.44 133 ASN B C 1
ATOM 2796 O O . ASN B 1 133 ? 8.844 20.516 4.246 1 98.44 133 ASN B O 1
ATOM 2800 N N . LYS B 1 134 ? 9.938 18.578 4.18 1 97.69 134 LYS B N 1
ATOM 2801 C CA . LYS B 1 134 ? 11.188 19.031 3.559 1 97.69 134 LYS B CA 1
ATOM 2802 C C . LYS B 1 134 ? 11.938 20 4.465 1 97.69 134 LYS B C 1
ATOM 2804 O O . LYS B 1 134 ? 12.477 21 3.998 1 97.69 134 LYS B O 1
ATOM 2809 N N . SER B 1 135 ? 11.844 19.688 5.73 1 97.19 135 SER B N 1
ATOM 2810 C CA . SER B 1 135 ? 12.492 20.547 6.715 1 97.19 135 SER B CA 1
ATOM 2811 C C . SER B 1 135 ? 14.016 20.453 6.609 1 97.19 135 SER B C 1
ATOM 2813 O O . SER B 1 135 ? 14.727 21.266 7.211 1 97.19 135 SER B O 1
ATOM 2815 N N . ASP B 1 136 ? 14.5 19.5 5.836 1 96.69 136 ASP B N 1
ATOM 2816 C CA . ASP B 1 136 ? 15.93 19.406 5.574 1 96.69 136 ASP B CA 1
ATOM 2817 C C . ASP B 1 136 ? 16.422 20.562 4.711 1 96.69 136 ASP B C 1
ATOM 2819 O O . ASP B 1 136 ? 17.625 20.828 4.652 1 96.69 136 ASP B O 1
ATOM 2823 N N . LEU B 1 137 ? 15.461 21.188 4.035 1 92.06 137 LEU B N 1
ATOM 2824 C CA . LEU B 1 137 ? 15.812 22.359 3.229 1 92.06 137 LEU B CA 1
ATOM 2825 C C . LEU B 1 137 ? 15.93 23.594 4.098 1 92.06 137 LEU B C 1
ATOM 2827 O O . LEU B 1 137 ? 15.07 24.484 4.051 1 92.06 137 LEU B O 1
ATOM 2831 N N . ARG B 1 138 ? 16.938 23.781 4.801 1 85.5 138 ARG B N 1
ATOM 2832 C CA . ARG B 1 138 ? 17.094 24.875 5.746 1 85.5 138 ARG B CA 1
ATOM 2833 C C . ARG B 1 138 ? 17.281 26.203 5.016 1 85.5 138 ARG B C 1
ATOM 2835 O O . ARG B 1 138 ? 16.609 27.188 5.34 1 85.5 138 ARG B O 1
ATOM 2842 N N . GLN B 1 139 ? 18.109 26.281 4.012 1 89.88 139 GLN B N 1
ATOM 2843 C CA . GLN B 1 139 ? 18.406 27.531 3.301 1 89.88 139 GLN B CA 1
ATOM 2844 C C . GLN B 1 139 ? 17.203 27.953 2.445 1 89.88 139 GLN B C 1
ATOM 2846 O O . GLN B 1 139 ? 17 29.141 2.213 1 89.88 139 GLN B O 1
ATOM 2851 N N . GLY B 1 140 ? 16.328 27.047 2.121 1 91 140 GLY B N 1
ATOM 2852 C CA . GLY B 1 140 ? 15.211 27.359 1.242 1 91 140 GLY B CA 1
ATOM 2853 C C . GLY B 1 140 ? 13.891 27.484 1.979 1 91 140 GLY B C 1
ATOM 2854 O O . GLY B 1 140 ? 12.852 27.734 1.362 1 91 140 GLY B O 1
ATOM 2855 N N . ARG B 1 141 ? 13.945 27.578 3.182 1 94.94 141 ARG B N 1
ATOM 2856 C CA . ARG B 1 141 ? 12.719 27.641 3.973 1 94.94 141 ARG B CA 1
ATOM 2857 C C . ARG B 1 141 ? 12.07 29.016 3.867 1 94.94 141 ARG B C 1
ATOM 2859 O O . ARG B 1 141 ? 12.75 30.047 3.941 1 94.94 141 ARG B O 1
ATOM 2866 N N . VAL B 1 142 ? 10.719 29.031 3.691 1 97.94 142 VAL B N 1
ATOM 2867 C CA . VAL B 1 142 ? 10.008 30.297 3.594 1 97.94 142 VAL B CA 1
ATOM 2868 C C . VAL B 1 142 ? 8.859 30.328 4.605 1 97.94 142 VAL B C 1
ATOM 2870 O O . VAL B 1 142 ? 8.25 31.375 4.832 1 97.94 142 VAL B O 1
ATOM 2873 N N . VAL B 1 143 ? 8.516 29.234 5.215 1 98.06 143 VAL B N 1
ATOM 2874 C CA . VAL B 1 143 ? 7.488 29.172 6.246 1 98.06 143 VAL B CA 1
ATOM 2875 C C . VAL B 1 143 ? 8.117 28.812 7.59 1 98.06 143 VAL B C 1
ATOM 2877 O O . VAL B 1 143 ? 8.562 27.672 7.793 1 98.06 143 VAL B O 1
ATOM 2880 N N . PRO B 1 144 ? 8.227 29.75 8.492 1 97.12 144 PRO B N 1
ATOM 2881 C CA . PRO B 1 144 ? 8.75 29.438 9.82 1 97.12 144 PRO B CA 1
ATOM 2882 C C . PRO B 1 144 ? 7.906 28.406 10.555 1 97.12 144 PRO B C 1
ATOM 2884 O O . PRO B 1 144 ? 6.688 28.344 10.375 1 97.12 144 PRO B O 1
ATOM 2887 N N . ALA B 1 145 ? 8.531 27.672 11.438 1 96.94 145 ALA B N 1
ATOM 2888 C CA . ALA B 1 145 ? 7.84 26.625 12.203 1 96.94 145 ALA B CA 1
ATOM 2889 C C . ALA B 1 145 ? 6.715 27.219 13.039 1 96.94 145 ALA B C 1
ATOM 2891 O O . ALA B 1 145 ? 5.668 26.594 13.219 1 96.94 145 ALA B O 1
ATOM 2892 N N . THR B 1 146 ? 6.902 28.406 13.547 1 97.88 146 THR B N 1
ATOM 2893 C CA . THR B 1 146 ? 5.922 29.047 14.406 1 97.88 146 THR B CA 1
ATOM 2894 C C . THR B 1 146 ? 4.621 29.297 13.648 1 97.88 146 THR B C 1
ATOM 2896 O O . THR B 1 146 ? 3.535 29.203 14.227 1 97.88 146 THR B O 1
ATOM 2899 N N . GLU B 1 147 ? 4.73 29.609 12.43 1 97.94 147 GLU B N 1
ATOM 2900 C CA . GLU B 1 147 ? 3.539 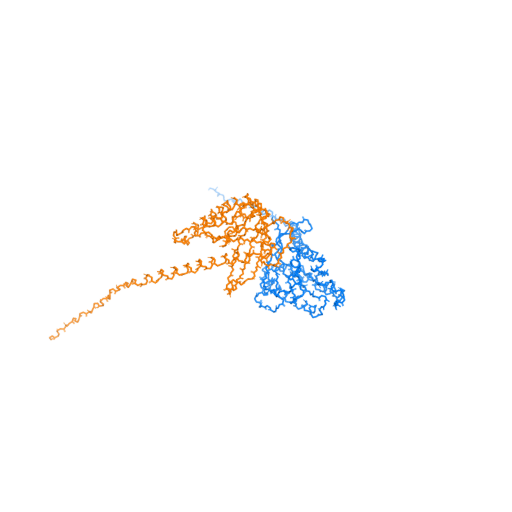29.844 11.617 1 97.94 147 GLU B CA 1
ATOM 2901 C C . GLU B 1 147 ? 2.73 28.562 11.438 1 97.94 147 GLU B C 1
ATOM 2903 O O . GLU B 1 147 ? 1.498 28.594 11.484 1 97.94 147 GLU B O 1
ATOM 2908 N N . GLY B 1 148 ? 3.465 27.5 11.172 1 97.81 148 GLY B N 1
ATOM 2909 C CA . GLY B 1 148 ? 2.791 26.203 11.094 1 97.81 148 GLY B CA 1
ATOM 2910 C C . GLY B 1 148 ? 2.1 25.828 12.391 1 97.81 148 GLY B C 1
ATOM 2911 O O . GLY B 1 148 ? 0.959 25.359 12.375 1 97.81 148 GLY B O 1
ATOM 2912 N N . MET B 1 149 ? 2.732 26.078 13.492 1 97.69 149 MET B N 1
ATOM 2913 C CA . MET B 1 149 ? 2.186 25.766 14.812 1 97.69 149 MET B CA 1
ATOM 2914 C C . MET B 1 149 ? 0.945 26.609 15.094 1 97.69 149 MET B C 1
ATOM 2916 O O . MET B 1 149 ? -0.045 26.094 15.625 1 97.69 149 MET B O 1
ATOM 2920 N N . ASP B 1 150 ? 1.042 27.828 14.758 1 98 150 ASP B N 1
ATOM 2921 C CA . ASP B 1 150 ? -0.081 28.734 14.977 1 98 150 ASP B CA 1
ATOM 2922 C C . ASP B 1 150 ? -1.301 28.297 14.164 1 98 150 ASP B C 1
ATOM 2924 O O . ASP B 1 150 ? -2.424 28.312 14.672 1 98 150 ASP B O 1
ATOM 2928 N N . LEU B 1 151 ? -1.045 27.969 12.938 1 97.31 151 LEU B N 1
ATOM 2929 C CA . LEU B 1 151 ? -2.148 27.516 12.094 1 97.31 151 LEU B CA 1
ATOM 2930 C C . LEU B 1 151 ? -2.781 26.25 12.656 1 97.31 151 LEU B C 1
ATOM 2932 O O . LEU B 1 151 ? -4.008 26.125 12.672 1 97.31 151 LEU B O 1
ATOM 2936 N N . ALA B 1 152 ? -1.943 25.312 13.031 1 96.06 152 ALA B N 1
ATOM 2937 C CA . ALA B 1 152 ? -2.451 24.062 13.602 1 96.06 152 ALA B CA 1
ATOM 2938 C C . ALA B 1 152 ? -3.32 24.344 14.828 1 96.06 152 ALA B C 1
ATOM 2940 O O . ALA B 1 152 ? -4.395 23.75 14.977 1 96.06 152 ALA B O 1
ATOM 2941 N N . ARG B 1 153 ? -2.889 25.219 15.688 1 94.5 153 ARG B N 1
ATOM 2942 C CA . ARG B 1 153 ? -3.652 25.594 16.875 1 94.5 153 ARG B CA 1
ATOM 2943 C C . ARG B 1 153 ? -4.992 26.203 16.484 1 94.5 153 ARG B C 1
ATOM 2945 O O . ARG B 1 153 ? -6.027 25.859 17.062 1 94.5 153 ARG B O 1
ATOM 2952 N N . GLU B 1 154 ? -4.891 27.062 15.578 1 94.31 154 GLU B N 1
ATOM 2953 C CA . GLU B 1 154 ? -6.094 27.734 15.094 1 94.31 154 GLU B CA 1
ATOM 2954 C C . GLU B 1 154 ? -7.117 26.719 14.586 1 94.31 154 GLU B C 1
ATOM 2956 O O . GLU B 1 154 ? -8.32 26.891 14.797 1 94.31 154 GLU B O 1
ATOM 2961 N N . LEU B 1 155 ? -6.633 25.703 13.953 1 91.38 155 LEU B N 1
ATOM 2962 C CA . LEU B 1 155 ? -7.52 24.734 13.312 1 91.38 155 LEU B CA 1
ATOM 2963 C C . LEU B 1 155 ? -7.828 23.562 14.234 1 91.38 155 LEU B C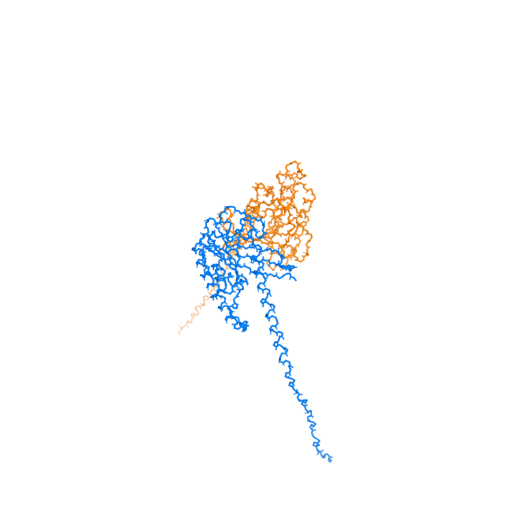 1
ATOM 2965 O O . LEU B 1 155 ? -8.523 22.625 13.844 1 91.38 155 LEU B O 1
ATOM 2969 N N . GLY B 1 156 ? -7.277 23.609 15.406 1 88.5 156 GLY B N 1
ATOM 2970 C CA . GLY B 1 156 ? -7.559 22.594 16.391 1 88.5 156 GLY B CA 1
ATOM 2971 C C . GLY B 1 156 ? -6.797 21.297 16.141 1 88.5 156 GLY B C 1
ATOM 2972 O O . GLY B 1 156 ? -7.273 20.219 16.484 1 88.5 156 GLY B O 1
ATOM 2973 N N . GLY B 1 157 ? -5.719 21.391 15.469 1 91.44 157 GLY B N 1
ATOM 2974 C CA . GLY B 1 157 ? -4.902 20.234 15.172 1 91.44 157 GLY B CA 1
ATOM 2975 C C . GLY B 1 157 ? -3.514 20.297 15.781 1 91.44 157 GLY B C 1
ATOM 2976 O O . GLY B 1 157 ? -3.295 21.016 16.766 1 91.44 157 GLY B O 1
ATOM 2977 N N . GLU B 1 158 ? -2.656 19.422 15.367 1 94.31 158 GLU B N 1
ATOM 2978 C CA . GLU B 1 158 ? -1.256 19.391 15.773 1 94.31 158 GLU B CA 1
ATOM 2979 C C . GLU B 1 158 ? -0.332 19.672 14.594 1 94.31 158 GLU B C 1
ATOM 2981 O O . GLU B 1 158 ? -0.714 19.484 13.438 1 94.31 158 GLU B O 1
ATOM 2986 N N . TYR B 1 159 ? 0.834 20.141 14.961 1 97.25 159 TYR B N 1
ATOM 2987 C CA . TYR B 1 159 ? 1.836 20.453 13.945 1 97.25 159 TYR B CA 1
ATOM 2988 C C . TYR B 1 159 ? 3.078 19.578 14.133 1 97.25 159 TYR B C 1
ATOM 2990 O O . TYR B 1 159 ? 3.523 19.359 15.258 1 97.25 159 TYR B O 1
ATOM 2998 N N . VAL B 1 160 ? 3.633 19.078 13.031 1 98.12 160 VAL B N 1
ATOM 2999 C CA . VAL B 1 160 ? 4.902 18.359 13.031 1 98.12 160 VAL B CA 1
ATOM 3000 C C . VAL B 1 160 ? 5.758 18.828 11.859 1 98.12 160 VAL B C 1
ATOM 3002 O O . VAL B 1 160 ? 5.289 18.891 10.719 1 98.12 160 VAL B O 1
ATOM 3005 N N . GLU B 1 161 ? 6.926 19.234 12.156 1 97.69 161 GLU B N 1
ATOM 3006 C CA . GLU B 1 161 ? 7.895 19.438 11.086 1 97.69 161 GLU B CA 1
ATOM 3007 C C . GLU B 1 161 ? 8.641 18.141 10.773 1 97.69 161 GLU B C 1
ATOM 3009 O O . GLU B 1 161 ? 9.148 17.469 11.672 1 97.69 161 GLU B O 1
ATOM 3014 N N . ALA B 1 162 ? 8.656 17.828 9.469 1 98.25 162 ALA B N 1
ATOM 3015 C CA . ALA B 1 162 ? 9.203 16.516 9.109 1 98.25 162 ALA B CA 1
ATOM 3016 C C . ALA B 1 162 ? 10.094 16.625 7.867 1 98.25 162 ALA B C 1
ATOM 3018 O O . ALA B 1 162 ? 10.023 17.609 7.129 1 98.25 162 ALA B O 1
ATOM 3019 N N . SER B 1 163 ? 10.961 15.664 7.711 1 98.38 163 SER B N 1
ATOM 3020 C CA . SER B 1 163 ? 11.727 15.445 6.492 1 98.38 163 SER B CA 1
ATOM 3021 C C . SER B 1 163 ? 11.656 13.984 6.051 1 98.38 163 SER B C 1
ATOM 3023 O O . SER B 1 163 ? 12.281 13.117 6.66 1 98.38 163 SER B O 1
ATOM 3025 N N . ALA B 1 164 ? 10.867 13.727 5.02 1 97.44 164 ALA B N 1
ATOM 3026 C CA . ALA B 1 164 ? 10.828 12.383 4.453 1 97.44 164 ALA B CA 1
ATOM 3027 C C . ALA B 1 164 ? 12.219 11.945 3.998 1 97.44 164 ALA B C 1
ATOM 3029 O O . ALA B 1 164 ? 12.586 10.773 4.133 1 97.44 164 ALA B O 1
ATOM 3030 N N . ARG B 1 165 ? 12.969 12.867 3.5 1 96.56 165 ARG B N 1
ATOM 3031 C CA . ARG B 1 165 ? 14.297 12.57 2.971 1 96.56 165 ARG B CA 1
ATOM 3032 C C . ARG B 1 165 ? 15.234 12.086 4.074 1 96.56 165 ARG B C 1
ATOM 3034 O O . ARG B 1 165 ? 15.875 11.039 3.938 1 96.56 165 ARG B O 1
ATOM 3041 N N . ASP B 1 166 ? 15.25 12.828 5.227 1 97.06 166 ASP B N 1
ATOM 3042 C CA . ASP B 1 166 ? 16.203 12.531 6.293 1 97.06 166 ASP B CA 1
ATOM 3043 C C . ASP B 1 166 ? 15.57 11.648 7.367 1 97.06 166 ASP B C 1
ATOM 3045 O O . ASP B 1 166 ? 16.234 11.281 8.344 1 97.06 166 ASP B O 1
ATOM 3049 N N . ASP B 1 167 ? 14.359 11.297 7.188 1 96.69 167 ASP B N 1
ATOM 3050 C CA . ASP B 1 167 ? 13.609 10.492 8.141 1 96.69 167 ASP B CA 1
ATOM 3051 C C . ASP B 1 167 ? 13.539 11.172 9.508 1 96.69 167 ASP B C 1
ATOM 3053 O O . ASP B 1 167 ? 13.914 10.578 10.523 1 96.69 167 ASP B O 1
ATOM 3057 N N . VAL B 1 168 ? 13.148 12.383 9.477 1 97.38 168 VAL B N 1
ATOM 3058 C CA . VAL B 1 168 ? 12.961 13.156 10.703 1 97.38 168 VAL B CA 1
ATOM 3059 C C . VAL B 1 168 ? 11.477 13.391 10.945 1 97.38 168 VAL B C 1
ATOM 3061 O O . VAL B 1 168 ? 10.789 13.984 10.117 1 97.38 168 VAL B O 1
ATOM 3064 N N . ASN B 1 169 ? 10.93 12.867 12.078 1 97.56 169 ASN B N 1
ATOM 3065 C CA . ASN B 1 169 ? 9.594 13.125 12.609 1 97.56 169 ASN B CA 1
ATOM 3066 C C . ASN B 1 169 ? 8.508 12.555 11.695 1 97.56 169 ASN B C 1
ATOM 3068 O O . ASN B 1 169 ? 7.367 13.008 11.727 1 97.56 169 ASN B O 1
ATOM 3072 N N . VAL B 1 170 ? 8.867 11.633 10.789 1 96.69 170 VAL B N 1
ATOM 3073 C CA . VAL B 1 170 ? 7.883 11.008 9.906 1 96.69 170 VAL B CA 1
ATOM 3074 C C . VAL B 1 170 ? 6.941 10.125 10.727 1 96.69 170 VAL B C 1
ATOM 3076 O O . VAL B 1 170 ? 5.723 10.297 10.672 1 96.69 170 VAL B O 1
ATOM 3079 N N . GLU B 1 171 ? 7.504 9.273 11.5 1 94.5 171 GLU B N 1
ATOM 3080 C CA . GLU B 1 171 ? 6.715 8.398 12.359 1 94.5 171 GLU B CA 1
ATOM 3081 C C . GLU B 1 171 ? 5.906 9.203 13.367 1 94.5 171 GLU B C 1
ATOM 3083 O O . GLU B 1 171 ? 4.746 8.883 13.648 1 94.5 171 GLU B O 1
ATOM 3088 N N . GLU B 1 172 ? 6.484 10.211 13.836 1 94.75 172 GLU B N 1
ATOM 3089 C CA . GLU B 1 172 ? 5.824 11.039 14.844 1 94.75 172 GLU B CA 1
ATOM 3090 C C . GLU B 1 172 ? 4.555 11.672 14.289 1 94.75 172 GLU B C 1
ATOM 3092 O O . GLU B 1 172 ? 3.545 11.766 14.984 1 94.75 172 GLU B O 1
ATOM 3097 N N . ALA B 1 173 ? 4.621 12.133 13.102 1 93.56 173 ALA B N 1
ATOM 3098 C CA . ALA B 1 173 ? 3.455 12.758 12.477 1 93.56 173 ALA B CA 1
ATOM 3099 C C . ALA B 1 173 ? 2.273 11.789 12.445 1 93.56 173 ALA B C 1
ATOM 3101 O O . ALA B 1 173 ? 1.149 12.164 12.797 1 93.56 173 ALA B O 1
ATOM 3102 N N . PHE B 1 174 ? 2.541 10.602 12.172 1 91.81 174 PHE B N 1
ATOM 3103 C CA . PHE B 1 174 ? 1.473 9.617 12.055 1 91.81 174 PHE B CA 1
ATOM 3104 C C . PHE B 1 174 ? 1.082 9.07 13.422 1 91.81 174 PHE B C 1
ATOM 3106 O O . PHE B 1 174 ? -0.089 8.766 13.664 1 91.81 174 PHE B O 1
ATOM 3113 N N . ASN B 1 175 ? 2.027 8.945 14.258 1 93.25 175 ASN B N 1
ATOM 3114 C CA . ASN B 1 175 ? 1.714 8.555 15.633 1 93.25 175 ASN B CA 1
ATOM 3115 C C . ASN B 1 175 ? 0.766 9.555 16.297 1 93.25 175 ASN B C 1
ATOM 3117 O O . ASN B 1 175 ? -0.187 9.156 16.969 1 93.25 175 ASN B O 1
ATOM 3121 N N . LYS B 1 176 ? 1.062 10.781 16.094 1 91.12 176 LYS B N 1
ATOM 3122 C CA . LYS B 1 176 ? 0.199 11.828 16.641 1 91.12 176 LYS B CA 1
ATOM 3123 C C . LYS B 1 176 ? -1.222 11.703 16.094 1 91.12 176 LYS B C 1
ATOM 3125 O O . LYS B 1 176 ? -2.193 11.891 16.828 1 91.12 176 LYS B O 1
ATOM 3130 N N . ALA B 1 177 ? -1.277 11.375 14.828 1 86.62 177 ALA B N 1
ATOM 3131 C CA . ALA B 1 177 ? -2.576 11.211 14.18 1 86.62 177 ALA B CA 1
ATOM 3132 C C . ALA B 1 177 ? -3.371 10.078 14.828 1 86.62 177 ALA B C 1
ATOM 3134 O O . ALA B 1 177 ? -4.547 10.25 15.156 1 86.62 177 ALA B O 1
ATOM 3135 N N . VAL B 1 178 ? -2.721 9.008 15.07 1 89.62 178 VAL B N 1
ATOM 3136 C CA . VAL B 1 178 ? -3.371 7.832 15.648 1 89.62 178 VAL B CA 1
ATOM 3137 C C . VAL B 1 178 ? -3.729 8.102 17.109 1 89.62 178 VAL B C 1
ATOM 3139 O O . VAL B 1 178 ? -4.82 7.754 17.562 1 89.62 178 VAL B O 1
ATOM 3142 N N . ARG B 1 179 ? -2.867 8.766 17.812 1 89.81 179 ARG B N 1
ATOM 3143 C CA . ARG B 1 179 ? -3.104 9.102 19.203 1 89.81 179 ARG B CA 1
ATOM 3144 C C . ARG B 1 179 ? -4.332 9.992 19.359 1 89.81 179 ARG B C 1
ATOM 3146 O O . ARG B 1 179 ? -5.152 9.781 20.25 1 89.81 179 ARG B O 1
ATOM 3153 N N . LYS B 1 180 ? -4.379 10.961 18.547 1 85.56 180 LYS B N 1
ATOM 3154 C CA . LYS B 1 180 ? -5.512 11.883 18.594 1 85.56 180 LYS B CA 1
ATOM 3155 C C . LYS B 1 180 ? -6.828 11.148 18.344 1 85.56 180 LYS B C 1
ATOM 3157 O O . LYS B 1 180 ? -7.836 11.445 18.984 1 85.56 180 LYS B O 1
ATOM 3162 N N . LEU B 1 181 ? -6.816 10.195 17.453 1 86.44 181 LEU B N 1
ATOM 3163 C CA . LEU B 1 181 ? -8.016 9.414 17.156 1 86.44 181 LEU B CA 1
ATOM 3164 C C . LEU B 1 181 ? -8.398 8.539 18.344 1 86.44 181 LEU B C 1
ATOM 3166 O O . LEU B 1 181 ? -9.578 8.469 18.719 1 86.44 181 LEU B O 1
ATOM 3170 N N . ARG B 1 182 ? -7.426 7.91 18.969 1 85.19 182 ARG B N 1
ATOM 3171 C CA . ARG B 1 182 ? -7.668 7.051 20.125 1 85.19 182 ARG B CA 1
ATOM 3172 C C . ARG B 1 182 ? -8.195 7.859 21.312 1 85.19 182 ARG B C 1
ATOM 3174 O O . ARG B 1 182 ? -9.062 7.395 22.047 1 85.19 182 ARG B O 1
ATOM 3181 N N . GLY B 1 183 ? -7.625 8.945 21.484 1 82.25 183 GLY B N 1
ATOM 3182 C CA . GLY B 1 183 ? -8.086 9.812 22.562 1 82.25 183 GLY B CA 1
ATOM 3183 C C . GLY B 1 183 ? -9.531 10.234 22.406 1 82.25 183 GLY B C 1
ATOM 3184 O O . GLY B 1 183 ? -10.281 10.273 23.391 1 82.25 183 GLY B O 1
ATOM 3185 N N . ARG B 1 184 ? -9.898 10.484 21.234 1 78.19 184 ARG B N 1
ATOM 3186 C CA . ARG B 1 184 ? -11.273 10.898 20.953 1 78.19 184 ARG B CA 1
ATOM 3187 C C . ARG B 1 184 ? -12.242 9.742 21.172 1 78.19 184 ARG B C 1
ATOM 3189 O O . ARG B 1 184 ? -13.352 9.945 21.672 1 78.19 184 ARG B O 1
ATOM 3196 N N . LYS B 1 185 ? -11.867 8.555 20.781 1 75.69 185 LYS B N 1
ATOM 3197 C CA . LYS B 1 185 ? -12.711 7.387 20.969 1 75.69 185 LYS B CA 1
ATOM 3198 C C . LYS B 1 185 ? -12.914 7.086 22.453 1 75.69 185 LYS B C 1
ATOM 3200 O O . LYS B 1 185 ? -14.008 6.707 22.859 1 75.69 185 LYS B O 1
ATOM 3205 N N . GLN B 1 186 ? -11.891 7.281 23.203 1 75.5 186 GLN B N 1
ATOM 3206 C CA . GLN B 1 186 ? -11.961 7.055 24.641 1 75.5 186 GLN B CA 1
ATOM 3207 C C . GLN B 1 186 ? -12.883 8.07 25.312 1 75.5 186 GLN B C 1
ATOM 3209 O O . GLN B 1 186 ? -13.641 7.719 26.219 1 75.5 186 GLN B O 1
ATOM 3214 N N . GLU B 1 187 ? -12.797 9.25 24.828 1 69.31 187 GLU B N 1
ATOM 3215 C CA . GLU B 1 187 ? -13.648 10.297 25.391 1 69.31 187 GLU B CA 1
ATOM 3216 C C . GLU B 1 187 ? -15.117 10.047 25.062 1 69.31 187 GLU B C 1
ATOM 3218 O O . GLU B 1 187 ? -15.992 10.281 25.906 1 69.31 187 GLU B O 1
ATOM 3223 N N . ASN B 1 188 ? -15.359 9.492 23.906 1 67.06 188 ASN B N 1
ATOM 3224 C CA . ASN B 1 188 ? -16.734 9.203 23.484 1 67.06 188 ASN B CA 1
ATOM 3225 C C . ASN B 1 188 ? -17.297 8.016 24.25 1 67.06 188 ASN B C 1
ATOM 3227 O O . ASN B 1 188 ? -18.484 8.008 24.609 1 67.06 188 ASN B O 1
ATOM 3231 N N . ASP B 1 189 ? -16.484 7.059 24.5 1 64.69 189 ASP B N 1
ATOM 3232 C CA . ASP B 1 189 ? -16.922 5.891 25.25 1 64.69 189 ASP B CA 1
ATOM 3233 C C . ASP B 1 189 ? -17.219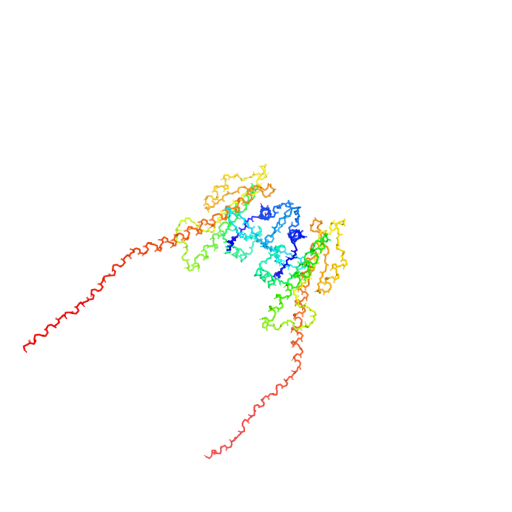 6.266 26.703 1 64.69 189 ASP B C 1
ATOM 3235 O O . ASP B 1 189 ? -18.188 5.766 27.297 1 64.69 189 ASP B O 1
ATOM 3239 N N . GLN B 1 190 ? -16.438 7.078 27.281 1 61.62 190 GLN B N 1
ATOM 3240 C CA . GLN B 1 190 ? -16.641 7.516 28.656 1 61.62 190 GLN B CA 1
ATOM 3241 C C . GLN B 1 190 ? -17.891 8.383 28.781 1 61.62 190 GLN B C 1
ATOM 3243 O O . GLN B 1 190 ? -18.594 8.305 29.797 1 61.62 190 GLN B O 1
ATOM 3248 N N . SER B 1 191 ? -18.062 9.141 27.766 1 55.78 191 SER B N 1
ATOM 3249 C CA . SER B 1 191 ? -19.25 9.984 27.812 1 55.78 191 SER B CA 1
ATOM 3250 C C . SER B 1 191 ? -20.516 9.148 27.734 1 55.78 191 SER B C 1
ATOM 3252 O O . SER B 1 191 ? -21.531 9.469 28.375 1 55.78 191 SER B O 1
ATOM 3254 N N . LEU B 1 192 ? -20.484 8.07 27.031 1 51.97 192 LEU B N 1
ATOM 3255 C CA . LEU B 1 192 ? -21.625 7.172 26.953 1 51.97 192 LEU B CA 1
ATOM 3256 C C . LEU B 1 192 ? -21.859 6.457 28.281 1 51.97 192 LEU B C 1
ATOM 3258 O O . LEU B 1 192 ? -23 6.262 28.703 1 51.97 192 LEU B O 1
ATOM 3262 N N . PHE B 1 193 ? -20.797 6.16 29 1 52.78 193 PHE B N 1
ATOM 3263 C CA . PHE B 1 193 ? -20.922 5.508 30.297 1 52.78 193 PHE B CA 1
ATOM 3264 C C . PHE B 1 193 ? -21.375 6.496 31.359 1 52.78 193 PHE B C 1
ATOM 3266 O O . PHE B 1 193 ? -22.109 6.125 32.281 1 52.78 193 PHE B O 1
ATOM 3273 N N . SER B 1 194 ? -20.922 7.707 31.328 1 54.06 194 SER B N 1
ATOM 3274 C CA . SER B 1 194 ? -21.312 8.68 32.344 1 54.06 194 SER B CA 1
ATOM 3275 C C . SER B 1 194 ? -22.797 9.047 32.188 1 54.06 194 SER B C 1
ATOM 3277 O O . SER B 1 194 ? -23.453 9.367 33.188 1 54.06 194 SER B O 1
ATOM 3279 N N . GLN B 1 195 ? -23.266 9.008 31.016 1 47.06 195 GLN B N 1
ATOM 3280 C CA . GLN B 1 195 ? -24.688 9.32 30.844 1 47.06 195 GLN B CA 1
ATOM 3281 C C . GLN B 1 195 ? -25.562 8.172 31.328 1 47.06 195 GLN B C 1
ATOM 3283 O O . GLN B 1 195 ? -26.672 8.391 31.844 1 47.06 195 GLN B O 1
ATOM 3288 N N . VAL B 1 196 ? -25.016 7.008 31.297 1 46.16 196 VAL B N 1
ATOM 3289 C CA . VAL B 1 196 ? -25.812 5.871 31.734 1 46.16 196 VAL B CA 1
ATOM 3290 C C . VAL B 1 196 ? -25.859 5.844 33.25 1 46.16 196 VAL B C 1
ATOM 3292 O O . VAL B 1 196 ? -26.859 5.398 33.844 1 46.16 196 VAL B O 1
ATOM 3295 N N . ASP B 1 197 ? -24.781 6.266 33.938 1 43.09 197 ASP B N 1
ATOM 3296 C CA . ASP B 1 197 ? -24.797 6.203 35.406 1 43.09 197 ASP B CA 1
ATOM 3297 C C . ASP B 1 197 ? -25.656 7.332 35.969 1 43.09 197 ASP B C 1
ATOM 3299 O O . ASP B 1 197 ? -26 7.305 37.156 1 43.09 197 ASP B O 1
ATOM 3303 N N . GLY B 1 198 ? -25.672 8.562 35.312 1 36 198 GLY B N 1
ATOM 3304 C CA . GLY B 1 198 ? -26.531 9.578 35.906 1 36 198 GLY B CA 1
ATOM 3305 C C . GLY B 1 198 ? -28 9.219 35.844 1 36 198 GLY B C 1
ATOM 3306 O O . GLY B 1 198 ? -28.844 9.969 36.312 1 36 198 GLY B O 1
ATOM 3307 N N . ALA B 1 199 ? -28.328 8.367 34.812 1 33.09 199 ALA B N 1
ATOM 3308 C CA . ALA B 1 199 ? -29.75 8.055 34.75 1 33.09 199 ALA B CA 1
ATOM 3309 C C . ALA B 1 199 ? -30.141 7.078 35.844 1 33.09 199 ALA B C 1
ATOM 3311 O O . ALA B 1 199 ? -31.328 6.797 36.062 1 33.09 199 ALA B O 1
ATOM 3312 N N . ALA B 1 200 ? -29.078 6.352 36.219 1 33.06 200 ALA B N 1
ATOM 3313 C CA . ALA B 1 200 ? -29.625 5.289 37.062 1 33.06 200 ALA B CA 1
ATOM 3314 C C . ALA B 1 200 ? -30.156 5.848 38.375 1 33.06 200 ALA B C 1
ATOM 3316 O O . ALA B 1 200 ? -30.828 5.148 39.125 1 33.06 200 ALA B O 1
ATOM 3317 N N . THR B 1 201 ? -29.406 6.902 38.75 1 30.58 201 THR B N 1
ATOM 3318 C CA . THR B 1 201 ? -29.734 7.051 40.188 1 30.58 201 THR B CA 1
ATOM 3319 C C . THR B 1 201 ? -31.094 7.707 40.344 1 30.58 201 THR B C 1
ATOM 3321 O O . THR B 1 201 ? -31.469 8.125 41.438 1 30.58 201 THR B O 1
ATOM 3324 N N . THR B 1 202 ? -31.703 8.18 39.188 1 27.53 202 THR B N 1
ATOM 3325 C CA . THR B 1 202 ? -33 8.617 39.688 1 27.53 202 THR B CA 1
ATOM 3326 C C . THR B 1 202 ? -33.844 7.43 40.156 1 27.53 202 THR B C 1
ATOM 3328 O O . THR B 1 202 ? -34.125 6.508 39.375 1 27.53 202 THR B O 1
ATOM 3331 N N . SER B 1 203 ? -33.594 7.016 41.344 1 27.77 203 SER B N 1
ATOM 3332 C CA . SER B 1 203 ? -34.375 6.125 42.188 1 27.77 203 SER B CA 1
ATOM 3333 C C . SER B 1 203 ? -35.875 6.395 42 1 27.77 203 SER B C 1
ATOM 3335 O O . SER B 1 203 ? -36.344 7.477 42.344 1 27.77 203 SER B O 1
ATOM 3337 N N . LYS B 1 204 ? -36.406 6.223 40.781 1 25.73 204 LYS B N 1
ATOM 3338 C CA . LYS B 1 204 ? -37.875 6.234 40.781 1 25.73 204 LYS B CA 1
ATOM 3339 C C . LYS B 1 204 ? -38.438 5.461 41.969 1 25.73 204 LYS B C 1
ATOM 3341 O O . LYS B 1 204 ? -38.094 4.289 42.156 1 25.73 204 LYS B O 1
ATOM 3346 N N . ARG B 1 205 ? -38.656 6.227 43.031 1 26.28 205 ARG B N 1
ATOM 3347 C CA . ARG B 1 205 ? -39.375 5.879 44.25 1 26.28 205 ARG B CA 1
ATOM 3348 C C . ARG B 1 205 ? -40.656 5.082 43.906 1 26.28 205 ARG B C 1
ATOM 3350 O O . ARG B 1 205 ? -41.562 5.605 43.281 1 26.28 205 ARG B O 1
ATOM 3357 N N . TYR B 1 206 ? -40.438 3.893 43.219 1 23.3 206 TYR B N 1
ATOM 3358 C CA . TYR B 1 206 ? -41.656 3.09 43.062 1 23.3 206 TYR B CA 1
ATOM 3359 C C . TYR B 1 206 ? -42.469 3.039 44.344 1 23.3 206 TYR B C 1
ATOM 3361 O O . TYR B 1 206 ? -41.906 2.746 45.406 1 23.3 206 TYR B O 1
ATOM 3369 N N . ARG B 1 207 ? -43.344 4.047 44.531 1 24.59 207 ARG B N 1
ATOM 3370 C CA . ARG B 1 207 ? -44.281 4.008 45.656 1 24.59 207 ARG B CA 1
ATOM 3371 C C . ARG B 1 207 ? -44.844 2.605 45.844 1 24.59 207 ARG B C 1
ATOM 3373 O O . ARG B 1 207 ? -45.25 1.956 44.875 1 24.59 207 ARG B O 1
ATOM 3380 N N . PRO B 1 208 ? -44.219 1.865 46.844 1 24.89 208 PRO B N 1
ATOM 3381 C CA . PRO B 1 208 ? -44.719 0.519 47.156 1 24.89 208 PRO B CA 1
ATOM 3382 C C . PRO B 1 208 ? -46.219 0.398 47.062 1 24.89 208 PRO B C 1
ATOM 3384 O O . PRO B 1 208 ? -46.938 1.271 47.562 1 24.89 208 PRO B O 1
ATOM 3387 N N . PHE B 1 209 ? -46.688 0.234 45.75 1 22.44 209 PHE B N 1
ATOM 3388 C CA . PHE B 1 209 ? -48.156 0.029 45.719 1 22.44 209 PHE B CA 1
ATOM 3389 C C . PHE B 1 209 ? -48.625 -0.76 46.938 1 22.44 209 PHE B C 1
ATOM 3391 O O . PHE B 1 209 ? -48.094 -1.831 47.219 1 22.44 209 PHE B O 1
ATOM 3398 N N . HIS B 1 210 ? -48.844 -0.032 47.969 1 23.86 210 HIS B N 1
ATOM 3399 C CA . HIS B 1 210 ? -49.438 -0.508 49.219 1 23.86 210 HIS B CA 1
ATOM 3400 C C . HIS B 1 210 ? -50.531 -1.524 48.938 1 23.86 210 HIS B C 1
ATOM 3402 O O . HIS B 1 210 ? -51.5 -1.229 48.219 1 23.86 210 HIS B O 1
ATOM 3408 N N . ARG B 1 211 ? -50.031 -2.855 48.562 1 22.81 211 ARG B N 1
ATOM 3409 C CA . ARG B 1 211 ? -51.062 -3.887 48.562 1 22.81 211 ARG B CA 1
ATOM 3410 C C . ARG B 1 211 ? -52.094 -3.641 49.688 1 22.81 211 ARG B C 1
ATOM 3412 O O . ARG B 1 211 ? -51.688 -3.477 50.844 1 22.81 211 ARG B O 1
ATOM 3419 N N . ARG B 1 212 ? -53.188 -2.887 49.312 1 22.48 212 ARG B N 1
ATOM 3420 C CA . ARG B 1 212 ? -54.344 -2.758 50.188 1 22.48 212 ARG B CA 1
ATOM 3421 C C . ARG B 1 212 ? -54.656 -4.082 50.875 1 22.48 212 ARG B C 1
ATOM 3423 O O . ARG B 1 212 ? -54.656 -5.133 50.25 1 22.48 212 ARG B O 1
ATOM 3430 N N . HIS B 1 213 ? -54.094 -4.285 52.094 1 23.33 213 HIS B N 1
ATOM 3431 C CA . HIS B 1 213 ? -54.5 -5.344 53 1 23.33 213 HIS B CA 1
ATOM 3432 C C . HIS B 1 213 ? -56.031 -5.523 53 1 23.33 213 HIS B C 1
ATOM 3434 O O . HIS B 1 213 ? -56.75 -4.547 53.125 1 23.33 213 HIS B O 1
ATOM 3440 N N . PRO B 1 214 ? -56.531 -6.383 52 1 24.77 214 PRO B N 1
ATOM 3441 C CA . PRO B 1 214 ? -57.969 -6.613 52.188 1 24.77 214 PRO B CA 1
ATOM 3442 C C . PRO B 1 214 ? -58.375 -6.73 53.656 1 24.77 214 PRO B C 1
ATOM 3444 O O . PRO B 1 214 ? -57.562 -7.184 54.469 1 24.77 214 PRO B O 1
ATOM 3447 N N . GLY B 1 215 ? -59 -5.727 54.219 1 22 215 GLY B N 1
ATOM 3448 C CA . GLY B 1 215 ? -59.75 -5.695 55.469 1 22 215 GLY B CA 1
ATOM 3449 C C . GLY B 1 215 ? -60.469 -6.988 55.781 1 22 215 GLY B C 1
ATOM 3450 O O . GLY B 1 215 ? -60.844 -7.715 54.844 1 22 215 GLY B O 1
ATOM 3451 N N . SER B 1 216 ? -60.156 -7.75 56.906 1 23.95 216 SER B N 1
ATOM 3452 C CA . SER B 1 216 ? -60.812 -8.812 57.656 1 23.95 216 SER B CA 1
ATOM 3453 C C . SER B 1 216 ? -62.281 -8.523 57.844 1 23.95 216 SER B C 1
ATOM 3455 O O . SER B 1 216 ? -62.656 -7.52 58.469 1 23.95 216 SER B O 1
ATOM 3457 N N . HIS B 1 217 ? -63.125 -8.469 56.844 1 19.81 217 HIS B N 1
ATOM 3458 C CA . HIS B 1 217 ? -64.5 -8.453 57.188 1 19.81 217 HIS B CA 1
ATOM 3459 C C . HIS B 1 217 ? -64.875 -9.578 58.156 1 19.81 217 HIS B C 1
ATOM 3461 O O . HIS B 1 217 ? -64.562 -10.75 57.875 1 19.81 217 HIS B O 1
ATOM 3467 N N . ARG B 1 218 ? -64.812 -9.391 59.562 1 20.2 218 ARG B N 1
ATOM 3468 C CA . ARG B 1 218 ? -65.375 -10.031 60.75 1 20.2 218 ARG B CA 1
ATOM 3469 C C . ARG B 1 218 ? -66.875 -10.289 60.594 1 20.2 218 ARG B C 1
ATOM 3471 O O . ARG B 1 218 ? -67.688 -9.352 60.531 1 20.2 218 ARG B O 1
ATOM 3478 N N . CYS B 1 219 ? -67.375 -11.234 59.781 1 22.42 219 CYS B N 1
ATOM 3479 C CA . CYS B 1 219 ? -68.688 -11.836 60 1 22.42 219 CYS B CA 1
ATOM 3480 C C . CYS B 1 219 ? -68.812 -12.383 61.406 1 22.42 219 CYS B C 1
ATOM 3482 O O . CYS B 1 219 ? -68 -13.203 61.844 1 22.42 219 CYS B O 1
ATOM 3484 N N . THR B 1 220 ? -69.312 -11.609 62.406 1 22.61 220 THR B N 1
ATOM 3485 C CA . THR B 1 220 ? -70.062 -11.75 63.688 1 22.61 220 THR B CA 1
ATOM 3486 C C . THR B 1 220 ? -71.188 -12.75 63.562 1 22.61 220 THR B C 1
ATOM 3488 O O . THR B 1 220 ? -72.188 -12.508 62.812 1 22.61 220 THR B O 1
ATOM 3491 N N . ILE B 1 221 ? -70.938 -14.117 63.531 1 24.98 221 ILE B N 1
ATOM 3492 C CA . ILE B 1 221 ? -71.812 -15.219 63.969 1 24.98 221 ILE B CA 1
ATOM 3493 C C . ILE B 1 221 ? -72.188 -15.023 65.438 1 24.98 221 ILE B C 1
ATOM 3495 O O . ILE B 1 221 ? -71.312 -14.938 66.312 1 24.98 221 ILE B O 1
ATOM 3499 N N . LEU B 1 222 ? -73.5 -14.492 65.562 1 22.58 222 LEU B N 1
ATOM 3500 C CA . LEU B 1 222 ? -74.438 -14.938 66.562 1 22.58 222 LEU B CA 1
ATOM 3501 C C . LEU B 1 222 ? -74.875 -16.375 66.312 1 22.58 222 LEU B C 1
ATOM 3503 O O . LEU B 1 222 ? -75.188 -16.766 65.188 1 22.58 222 LEU B O 1
#

pLDDT: mean 78.25, std 24.26, range [19.81, 98.69]

InterPro domains:
  IPR001806 Small GTPase [PF00071] (6-181)
  IPR001806 Small GTPase [PS51421] (1-222)
  IPR001806 Small GTPase [SM00174] (7-184)
  IPR005225 Small GTP-binding domain [TIGR00231] (4-176)
  IPR020849 Small GTPase, Ras-type [PTHR24070] (5-190)
  IPR027417 P-loop containing nucleoside triphosphate hydrolase [G3DSA:3.40.50.300] (2-190)
  IPR027417 P-loop containing nucleoside triphosphate hydrolase [SSF52540] (3-192)

Solvent-accessible surface area (backbone atoms only — not comparable to full-atom values): 24678 Å² total; per-residue (Å²): 126,65,53,73,45,35,34,32,42,44,43,46,64,87,32,43,67,66,38,36,50,35,25,61,76,62,72,37,66,71,98,66,92,68,88,55,61,78,27,35,40,34,41,74,44,72,53,96,88,39,60,28,32,40,36,36,36,40,52,40,32,55,91,68,56,66,69,59,51,48,51,50,49,69,62,32,49,24,39,38,40,37,18,24,24,57,31,59,67,37,49,63,44,47,58,55,54,50,50,53,49,47,55,55,48,52,54,49,38,71,68,41,84,61,70,54,83,71,77,78,59,76,88,85,54,60,42,40,30,37,33,38,21,49,56,77,44,65,92,54,50,65,52,59,69,66,59,51,42,51,50,16,55,74,70,69,34,41,58,36,69,18,13,37,82,78,65,36,51,45,60,52,48,53,43,51,40,53,49,49,45,53,52,50,53,52,53,52,52,48,52,56,50,54,58,54,59,66,60,54,63,67,68,72,73,71,68,73,77,69,77,70,69,78,73,71,79,74,78,74,80,125,126,66,53,72,44,36,34,32,40,46,43,45,65,85,32,43,66,66,42,34,50,36,26,61,77,63,73,36,69,81,93,68,88,67,90,53,61,80,27,36,40,35,40,74,44,72,51,95,87,39,61,28,32,40,37,36,36,41,50,40,32,56,93,67,57,67,68,58,50,47,51,50,50,69,61,33,47,24,37,38,40,37,17,23,26,58,32,61,68,35,49,62,44,47,59,55,53,48,50,52,47,48,56,55,48,50,54,50,38,70,67,40,82,62,69,52,83,70,76,77,57,76,88,83,55,58,42,40,31,36,32,36,21,49,57,78,45,64,92,54,51,65,52,59,68,66,58,49,42,50,50,16,53,74,70,70,33,41,59,37,69,18,12,38,83,78,65,36,51,44,60,52,47,52,42,51,42,51,47,50,45,51,52,49,52,52,54,53,54,48,50,56,51,53,55,54,57,66,57,56,64,63,66,73,74,70,70,73,75,70,74,73,71,78,75,80,80,78,82,82,82,128

Organism: NCBI:txid41062

Nearest PDB structures (foldseek):
  6fa1-assembly1_B  TM=9.690E-01  e=6.554E-21  Homo sapiens
  1zc3-assembly2_C  TM=9.537E-01  e=2.402E-21  Homo sapiens
  6gqy-assembly1_A  TM=9.656E-01  e=3.796E-20  Homo sapiens
  7jig-assembly1_A  TM=9.594E-01  e=2.447E-20  Homo sapiens
  3pit-assembly1_A  TM=9.405E-01  e=2.198E-19  Mus musculus

Sequence (444 aa):
MPDRVKVVVVGDEGVGKSALILRLCFDHFSGTHEATADDSIRKTAVVDGQECVLDIIDTAGREQYATLLEQWMRQGEVFVLVFDVSSRASFDHVRKYYDQVREIKQVLDEQSINPPAIRPGPPHYAPLIIVGNKSDLRQGRVVPATEGMDLARELGGEYVEASARDDVNVEEAFNKAVRKLRGRKQENDQSLFSQVDGAATTSKRYRPFHRRHPGSHRCTILMPDRVKVVVVGDEGVGKSALILRLCFDHFSGTHEATADDSIRKTAVVDGQECVLDIIDTAGREQYATLLEQWMRQGEVFVLVFDVSSRASFDHVRKYYDQVREIKQVLDEQSINPPAIRPGPPHYAPLIIVGNKSDLRQGRVVPATEGMDLARELGGEYVEASARDDVNVEEAFNKAVRKLRGRKQENDQSLFSQVDGAATTSKRYRPFHRRHPGSHRCTIL

Foldseek 3Di:
DAAEAEEEEAFAAPLCLVLLVCCQAPVDGDPDGDFDDWDWDWHWDAFPNGIHIYIYTRHGNDDDDPVVLLVSLVPHQFYEYTGEQLDPVRVVCSVVNLVSSLVSQVVVCVVPPPNLLPPPDPRNGRAYEYEHEPVVPPVRGDHDQVNQQVVQVVSVHYYYYYYSPVGGCSNVRVSRNVVVSVVVVVVSVVVVVVVVVVVPPPPPPPPPPPPPPPDDPCPPPD/DAAEAEEEEAFAAPLCLVLLVCCQAPVDHDVDGDFDDFDWDWHWDAFPNGIHIYIYTRHGNDDDDPVVLLVSLVPHQFYEYTGEQLDPVRVVCSVVNLVSSLVSQVVVCVVPPPNNPPPPDPRPGRAYEYEHEPVVPPVRGDHDQVNQQVVQVVSVHYYYYYYSPVGGCSNVRVSRNVVVSVVSVVVVVVVVVVVVVVVPPPPPPPVPPPPPPPDPPPPPDD

Radius of gyration: 31.82 Å; Cα contacts (8 Å, |Δi|>4): 700; chains: 2; bounding box: 114×59×103 Å